Protein AF-A0A971N1U4-F1 (afdb_monomer_lite)

Secondary structure (DSSP, 8-state):
------------TTS-TTS------TT-HHHHHHHHHHHHS-HHHHHHHHHHHHHHHHHHH---HHHHHHHHHHHHHHHHHTT-HHHHHHHHHHHHHHHHHH-STHHHHHHHHHHHHHHHTT-HHHHHHHHHHHHHHHHHHHHHHHHHHTTSEEEE-BBS-EEEETTEE--GGG-S-HHHHHHHHHHHH-SSPEEHHHHHHHH-TTS-HHHHHHHHHHHHHHHHHHHTTT-SS--EEEETTEEEEPTTSEEEHHHHHHHHHHHHHHS---HHHHHHHHHHHTT--SSBTTT---TTHHHHHHHHHHHHHHHHHHHHHHHHHTT-HHHHHHHHHHHHHH-TT-HHHHHHHHHHHHHTT-HHHHHHHHHHHHHHHHHHHS----HHHHHHHHHHTT--

Radius of gyration: 27.64 Å; chains: 1; bounding box: 93×61×62 Å

Sequence (396 aa):
MGFHQSSESKLKTNDLAYLGFIKLDRSSPAHNHLVNIRDQHSALALAEYYFRCGLDVFQQVGHDHFFNALNRSLLALIYARKGEWDEALKIAEEAFDDASAQGGALAPICELLLSAILVESGAHQQARRRLANSMELLRRMEVETTGKDSSLFRIQMFGPIRVFHGGQEINATQWRTVKSRHLLAYLAHQDKPVSTDQIIEDLWPDVDPDRALALFHTTLYYLRRLLHQFTQEEMIIRGSKRYQLRPGRILSDRFQFEKTAHLALEKEITAALAEQLEAAVSLYRGDYLEDLDYQWVMPIQEKLRSLNLELRQKLAVYYLQNKMPAKALLHLQQLIMLNPYSETTLKLLLTACAEMGDQAAVIKHYAAFTKNISEELGLQPSSEMKKFFAHISKQK

pLDDT: mean 82.98, std 18.6, range [26.52, 98.0]

Structure (mmCIF, N/CA/C/O backbone):
data_AF-A0A971N1U4-F1
#
_entry.id   AF-A0A971N1U4-F1
#
loop_
_atom_site.group_PDB
_atom_site.id
_atom_site.type_symbol
_atom_site.label_atom_id
_atom_site.label_alt_id
_atom_site.label_comp_id
_atom_site.label_asym_id
_atom_site.label_entity_id
_atom_site.label_seq_id
_atom_site.pdbx_PDB_ins_code
_atom_site.Cartn_x
_atom_site.Cartn_y
_atom_site.Cartn_z
_atom_site.occupancy
_atom_site.B_iso_or_equiv
_atom_site.auth_seq_id
_atom_site.auth_comp_id
_atom_site.auth_asym_id
_atom_site.auth_atom_id
_atom_site.pdbx_PDB_model_num
ATOM 1 N N . MET A 1 1 ? -63.008 25.617 3.466 1.00 32.91 1 MET A N 1
ATOM 2 C CA . MET A 1 1 ? -63.198 24.171 3.216 1.00 32.91 1 MET A CA 1
ATOM 3 C C . MET A 1 1 ? -62.315 23.827 2.028 1.00 32.91 1 MET A C 1
ATOM 5 O O . MET A 1 1 ? -62.595 24.308 0.949 1.00 32.91 1 MET A O 1
ATOM 9 N N . GLY A 1 2 ? -61.161 23.187 2.142 1.00 31.00 2 GLY A N 1
ATOM 10 C CA . GLY A 1 2 ? -60.722 22.220 3.135 1.00 31.00 2 GLY A CA 1
ATOM 11 C C . GLY A 1 2 ? -60.348 20.952 2.376 1.00 31.00 2 GLY A C 1
ATOM 12 O O . GLY A 1 2 ? -61.215 20.127 2.142 1.00 31.00 2 GLY A O 1
ATOM 13 N N . PHE A 1 3 ? -59.080 20.826 1.993 1.00 26.52 3 PHE A N 1
ATOM 14 C CA . PHE A 1 3 ? -58.458 19.533 1.720 1.00 26.52 3 PHE A CA 1
ATOM 15 C C . PHE A 1 3 ? -57.084 19.535 2.387 1.00 26.52 3 PHE A C 1
ATOM 17 O O . PHE A 1 3 ? -56.072 19.931 1.818 1.00 26.52 3 PHE A O 1
ATOM 24 N N . HIS A 1 4 ? -57.117 19.165 3.665 1.00 28.30 4 HIS A N 1
ATOM 25 C CA . HIS A 1 4 ? -55.978 18.687 4.429 1.00 28.30 4 HIS A CA 1
ATOM 26 C C . HIS A 1 4 ? -55.726 17.212 4.077 1.00 28.30 4 HIS A C 1
ATOM 28 O O . HIS A 1 4 ? -56.675 16.457 3.895 1.00 28.30 4 HIS A O 1
ATOM 34 N N . GLN A 1 5 ? -54.443 16.838 4.112 1.00 29.62 5 GLN A N 1
ATOM 35 C CA . GLN A 1 5 ? -53.904 15.510 4.442 1.00 29.62 5 GLN A CA 1
ATOM 36 C C . GLN A 1 5 ? -54.195 14.338 3.485 1.00 29.62 5 GLN A C 1
ATOM 38 O O . GLN A 1 5 ? -55.266 13.746 3.479 1.00 29.62 5 GLN A O 1
ATOM 43 N N . SER A 1 6 ? -53.153 13.862 2.798 1.00 29.02 6 SER A N 1
ATOM 44 C CA . SER A 1 6 ? -52.491 12.593 3.163 1.00 29.02 6 SER A CA 1
ATOM 45 C C . SER A 1 6 ? -51.535 12.124 2.060 1.00 29.02 6 SER A C 1
ATOM 47 O O . SER A 1 6 ? -51.938 11.625 1.017 1.00 29.02 6 SER A O 1
ATOM 49 N N . SER A 1 7 ? -50.235 12.218 2.326 1.00 29.23 7 SER A N 1
ATOM 50 C CA . SER A 1 7 ? -49.248 11.296 1.746 1.00 29.23 7 SER A CA 1
ATOM 51 C C . SER A 1 7 ? -47.996 11.199 2.625 1.00 29.23 7 SER A C 1
ATOM 53 O O . SER A 1 7 ? -46.887 11.074 2.124 1.00 29.23 7 SER A O 1
ATOM 55 N N . GLU A 1 8 ? -48.188 11.233 3.949 1.00 31.16 8 GLU A N 1
ATOM 56 C CA . GLU A 1 8 ? -47.186 10.829 4.952 1.00 31.16 8 GLU A CA 1
ATOM 57 C C . GLU A 1 8 ? -47.243 9.323 5.271 1.00 31.16 8 GLU A C 1
ATOM 59 O O . GLU A 1 8 ? -46.409 8.797 6.001 1.00 31.16 8 GLU A O 1
ATOM 64 N N . SER A 1 9 ? -48.175 8.560 4.696 1.00 34.81 9 SER A N 1
ATOM 65 C CA . SER A 1 9 ? -48.262 7.120 4.946 1.00 34.81 9 SER A CA 1
ATOM 66 C C . SER A 1 9 ? -47.603 6.315 3.824 1.00 34.81 9 SER A C 1
ATOM 68 O O . SER A 1 9 ? -48.297 5.873 2.908 1.00 34.81 9 SER A O 1
ATOM 70 N N . LYS A 1 10 ? -46.276 6.128 3.886 1.00 30.25 10 LYS A N 1
ATOM 71 C CA . LYS A 1 10 ? -45.547 4.944 3.357 1.00 30.25 10 LYS A CA 1
ATOM 72 C C . LYS A 1 10 ? -44.024 5.046 3.552 1.00 30.25 10 LYS A C 1
ATOM 74 O O . LYS A 1 10 ? -43.251 4.754 2.652 1.00 30.25 10 LYS A O 1
ATOM 79 N N . LEU A 1 11 ? -43.577 5.362 4.762 1.00 28.05 11 LEU A N 1
ATOM 80 C CA . LEU A 1 11 ? -42.269 4.903 5.238 1.00 28.05 11 LEU A CA 1
ATOM 81 C C . LEU A 1 11 ? -42.547 3.924 6.372 1.00 28.05 11 LEU A C 1
ATOM 83 O O . LEU A 1 11 ? -42.689 4.292 7.533 1.00 28.05 11 LEU A O 1
ATOM 87 N N . LYS A 1 12 ? -42.764 2.660 5.987 1.00 30.66 12 LYS A N 1
ATOM 88 C CA . LYS A 1 12 ? -42.900 1.564 6.944 1.00 30.66 12 LYS A CA 1
ATOM 89 C C . LYS A 1 12 ? -41.593 1.449 7.727 1.00 30.66 12 LYS A C 1
ATOM 91 O O . LYS A 1 12 ? -40.502 1.508 7.175 1.00 30.66 12 LYS A O 1
ATOM 96 N N . THR A 1 13 ? -41.761 1.255 9.020 1.00 36.25 13 THR A N 1
ATOM 97 C CA . THR A 1 13 ? -40.820 1.357 10.136 1.00 36.25 13 THR A CA 1
ATOM 98 C C . THR A 1 13 ? -39.674 0.327 10.154 1.00 36.25 13 THR A C 1
ATOM 100 O O . THR A 1 13 ? -39.196 -0.009 11.230 1.00 36.25 13 THR A O 1
ATOM 103 N N . ASN A 1 14 ? -39.216 -0.185 9.003 1.00 34.25 14 ASN A N 1
ATOM 104 C CA . ASN A 1 14 ? -38.221 -1.269 8.939 1.00 34.25 14 ASN A CA 1
ATOM 105 C C . ASN A 1 14 ? -36.942 -0.992 8.123 1.00 34.25 14 ASN A C 1
ATOM 107 O O . ASN A 1 14 ? -36.040 -1.820 8.189 1.00 34.25 14 ASN A O 1
ATOM 111 N N . ASP A 1 15 ? -36.789 0.153 7.447 1.00 33.12 15 ASP A N 1
ATOM 112 C CA . ASP A 1 15 ? -35.631 0.390 6.553 1.00 33.12 15 ASP A CA 1
ATOM 113 C C . ASP A 1 15 ? -34.555 1.362 7.085 1.00 33.12 15 ASP A C 1
ATOM 115 O O . ASP A 1 15 ? -33.672 1.785 6.345 1.00 33.12 15 ASP A O 1
ATOM 119 N N . LEU A 1 16 ? -34.540 1.676 8.387 1.00 34.34 16 LEU A N 1
ATOM 120 C CA . LEU A 1 16 ? -33.484 2.504 9.011 1.00 34.34 16 LEU A CA 1
ATOM 121 C C . LEU A 1 16 ? -32.456 1.701 9.828 1.00 34.34 16 LEU A C 1
ATOM 123 O O . LEU A 1 16 ? -31.793 2.228 10.718 1.00 34.34 16 LEU A O 1
ATOM 127 N N . ALA A 1 17 ? -32.249 0.429 9.483 1.00 32.28 17 ALA A N 1
ATOM 128 C CA . ALA A 1 17 ? -31.205 -0.417 10.072 1.00 32.28 17 ALA A CA 1
ATOM 129 C C . ALA A 1 17 ? -29.763 -0.068 9.617 1.00 32.28 17 ALA A C 1
ATOM 131 O O . ALA A 1 17 ? -28.826 -0.791 9.950 1.00 32.28 17 ALA A O 1
ATOM 132 N N . TYR A 1 18 ? -29.564 1.030 8.878 1.00 31.48 18 TYR A N 1
ATOM 133 C CA . TYR A 1 18 ? -28.284 1.377 8.242 1.00 31.48 18 TYR A CA 1
ATOM 134 C C . TYR A 1 18 ? -27.336 2.268 9.064 1.00 31.48 18 TYR A C 1
ATOM 136 O O . TYR A 1 18 ? -26.217 2.516 8.628 1.00 31.48 18 TYR A O 1
ATOM 144 N N . LEU A 1 19 ? -27.713 2.690 10.274 1.00 31.98 19 LEU A N 1
ATOM 145 C CA . LEU A 1 19 ? -26.820 3.418 11.195 1.00 31.98 19 LEU A CA 1
ATOM 146 C C . LEU A 1 19 ? -26.557 2.614 12.474 1.00 31.98 19 LEU A C 1
ATOM 148 O O . LEU A 1 19 ? -26.706 3.123 13.579 1.00 31.98 19 LEU A O 1
ATOM 152 N N . GLY A 1 20 ? -26.203 1.335 12.310 1.00 34.06 20 GLY A N 1
ATOM 153 C CA . GLY A 1 20 ? -25.997 0.335 13.364 1.00 34.06 20 GLY A CA 1
ATOM 154 C C . GLY A 1 20 ? -24.893 0.639 14.384 1.00 34.06 20 GLY A C 1
ATOM 155 O O . GLY A 1 20 ? -23.942 -0.128 14.506 1.00 34.06 20 GLY A O 1
ATOM 156 N N . PHE A 1 21 ? -25.060 1.692 15.178 1.00 31.66 21 PHE A N 1
ATOM 157 C CA . PHE A 1 21 ? -24.326 1.900 16.414 1.00 31.66 21 PHE A CA 1
ATOM 158 C C . PHE A 1 21 ? -25.095 1.235 17.567 1.00 31.66 21 PHE A C 1
ATOM 160 O O . PHE A 1 21 ? -26.144 1.700 18.000 1.00 31.66 21 PHE A O 1
ATOM 167 N N . ILE A 1 22 ? -24.529 0.118 18.034 1.00 33.03 22 ILE A N 1
ATOM 168 C CA . ILE A 1 22 ? -24.754 -0.546 19.328 1.00 33.03 22 ILE A CA 1
ATOM 169 C C . ILE A 1 22 ? -26.167 -1.132 19.556 1.00 33.03 22 ILE A C 1
ATOM 171 O O . ILE A 1 22 ? -27.117 -0.456 19.951 1.00 33.03 22 ILE A O 1
ATOM 175 N N . LYS A 1 23 ? -26.296 -2.465 19.443 1.00 35.84 23 LYS A N 1
ATOM 176 C CA . LYS A 1 23 ? -27.394 -3.208 20.096 1.00 35.84 23 LYS A CA 1
ATOM 177 C C . LYS A 1 23 ? -27.135 -3.231 21.607 1.00 35.84 23 LYS A C 1
ATOM 179 O O . LYS A 1 23 ? -26.554 -4.181 22.121 1.00 35.84 23 LYS A O 1
ATOM 184 N N . LEU A 1 24 ? -27.545 -2.179 22.310 1.00 38.12 24 LEU A N 1
ATOM 185 C CA . LEU A 1 24 ? -27.545 -2.160 23.773 1.00 38.12 24 LEU A CA 1
ATOM 186 C C . LEU A 1 24 ? -28.574 -3.157 24.321 1.00 38.12 24 LEU A C 1
ATOM 188 O O . LEU A 1 24 ? -29.692 -3.246 23.809 1.00 38.12 24 LEU A O 1
ATOM 192 N N . ASP A 1 25 ? -28.187 -3.870 25.378 1.00 36.81 25 ASP A N 1
ATOM 193 C CA . ASP A 1 25 ? -29.058 -4.752 26.153 1.00 36.81 25 ASP A CA 1
ATOM 194 C C . ASP A 1 25 ? -30.278 -3.987 26.695 1.00 36.81 25 ASP A C 1
ATOM 196 O O . ASP A 1 25 ? -30.120 -2.955 27.349 1.00 36.81 25 ASP A O 1
ATOM 200 N N . ARG A 1 26 ? -31.489 -4.508 26.452 1.00 45.44 26 ARG A N 1
ATOM 201 C CA . ARG A 1 26 ? -32.761 -3.854 26.815 1.00 45.44 26 ARG A CA 1
ATOM 202 C C . ARG A 1 26 ? -32.949 -3.677 28.325 1.00 45.44 26 ARG A C 1
ATOM 204 O O . ARG A 1 26 ? -33.799 -2.897 28.737 1.00 45.44 26 ARG A O 1
ATOM 211 N N . SER A 1 27 ? -32.158 -4.375 29.140 1.00 41.34 27 SER A N 1
ATOM 212 C CA . SER A 1 27 ? -32.145 -4.264 30.605 1.00 41.34 27 SER A CA 1
ATOM 213 C C . SER A 1 27 ? -31.139 -3.254 31.174 1.00 41.34 27 SER A C 1
ATOM 215 O O . SER A 1 27 ? -31.114 -3.045 32.387 1.00 41.34 27 SER A O 1
ATOM 217 N N . SER A 1 28 ? -30.300 -2.623 30.348 1.00 35.31 28 SER A N 1
ATOM 218 C CA . SER A 1 28 ? -29.269 -1.695 30.827 1.00 35.31 28 SER A CA 1
ATOM 219 C C . SER A 1 28 ? -29.857 -0.334 31.247 1.00 35.31 28 SER A C 1
ATOM 221 O O . SER A 1 28 ? -30.637 0.247 30.491 1.00 35.31 28 SER A O 1
ATOM 223 N N . PRO A 1 29 ? -29.437 0.261 32.384 1.00 40.00 29 PRO A N 1
ATOM 224 C CA . PRO A 1 29 ? -29.774 1.644 32.733 1.00 40.00 29 PRO A CA 1
ATOM 225 C C . PRO A 1 29 ? -29.363 2.647 31.646 1.00 40.00 29 PRO A C 1
ATOM 227 O O . PRO A 1 29 ? -30.076 3.616 31.418 1.00 40.00 29 PRO A O 1
ATOM 230 N N . ALA A 1 30 ? -28.269 2.381 30.921 1.00 38.50 30 ALA A N 1
ATOM 231 C CA . ALA A 1 30 ? -27.835 3.182 29.778 1.00 38.50 30 ALA A CA 1
ATOM 232 C C . ALA A 1 30 ? -28.725 2.964 28.543 1.00 38.50 30 ALA A C 1
ATOM 234 O O . ALA A 1 30 ? -28.962 3.912 27.805 1.00 38.50 30 ALA A O 1
ATOM 235 N N . HIS A 1 31 ? -29.280 1.760 28.345 1.00 43.12 31 HIS A N 1
ATOM 236 C CA . HIS A 1 31 ? -30.313 1.525 27.331 1.00 43.12 31 HIS A CA 1
ATOM 237 C C . HIS A 1 31 ? -31.598 2.263 27.686 1.00 43.12 31 HIS A C 1
ATOM 239 O O . HIS A 1 31 ? -32.137 2.936 26.829 1.00 43.12 31 HIS A O 1
ATOM 245 N N . ASN A 1 32 ? -32.053 2.228 28.940 1.00 41.28 32 ASN A N 1
ATOM 246 C CA . ASN A 1 32 ? -33.227 2.992 29.368 1.00 41.28 32 ASN A CA 1
ATOM 247 C C . ASN A 1 32 ? -32.991 4.506 29.309 1.00 41.28 32 ASN A C 1
ATOM 249 O O . ASN A 1 32 ? -33.912 5.241 28.979 1.00 41.28 32 ASN A O 1
ATOM 253 N N . HIS A 1 33 ? -31.769 4.981 29.561 1.00 45.81 33 HIS A N 1
ATOM 254 C CA . HIS A 1 33 ? -31.422 6.394 29.413 1.00 45.81 33 HIS A CA 1
ATOM 255 C C . HIS A 1 33 ? -31.334 6.814 27.938 1.00 45.81 33 HIS A C 1
ATOM 257 O O . HIS A 1 33 ? -31.843 7.872 27.585 1.00 45.81 33 HIS A O 1
ATOM 263 N N . LEU A 1 34 ? -30.757 5.984 27.063 1.00 43.94 34 LEU A N 1
ATOM 264 C CA . LEU A 1 34 ? -30.670 6.235 25.620 1.00 43.94 34 LEU A CA 1
ATOM 265 C C . LEU A 1 34 ? -31.999 6.014 24.896 1.00 43.94 34 LEU A C 1
ATOM 267 O O . LEU A 1 34 ? -32.275 6.728 23.945 1.00 43.94 34 LEU A O 1
ATOM 271 N N . VAL A 1 35 ? -32.840 5.081 25.345 1.00 46.97 35 VAL A N 1
ATOM 272 C CA . VAL A 1 35 ? -34.218 4.891 24.869 1.00 46.97 35 VAL A CA 1
ATOM 273 C C . VAL A 1 35 ? -35.098 6.034 25.354 1.00 46.97 35 VAL A C 1
ATOM 275 O O . VAL A 1 35 ? -35.811 6.588 24.535 1.00 46.97 35 VAL A O 1
ATOM 278 N N . ASN A 1 36 ? -34.979 6.488 26.609 1.00 45.75 36 ASN A N 1
ATOM 279 C CA . ASN A 1 36 ? -35.675 7.701 27.055 1.00 45.75 36 ASN A CA 1
ATOM 280 C C . ASN A 1 36 ? -35.228 8.941 26.271 1.00 45.75 36 ASN A C 1
ATOM 282 O O . ASN A 1 36 ? -36.076 9.742 25.905 1.00 45.75 36 ASN A O 1
ATOM 286 N N . ILE A 1 37 ? -33.936 9.092 25.954 1.00 47.09 37 ILE A N 1
ATOM 287 C CA . ILE A 1 37 ? -33.454 10.196 25.106 1.00 47.09 37 ILE A CA 1
ATOM 288 C C . ILE A 1 37 ? -33.956 10.027 23.659 1.00 47.09 37 ILE A C 1
ATOM 290 O O . ILE A 1 37 ? -34.431 10.987 23.066 1.00 47.09 37 ILE A O 1
ATOM 294 N N . ARG A 1 38 ? -33.907 8.820 23.085 1.00 47.25 38 ARG A N 1
ATOM 295 C CA . ARG A 1 38 ? -34.333 8.528 21.702 1.00 47.25 38 ARG A CA 1
ATOM 296 C C . ARG A 1 38 ? -35.846 8.630 21.498 1.00 47.25 38 ARG A C 1
ATOM 298 O O . ARG A 1 38 ? -36.279 8.987 20.410 1.00 47.25 38 ARG A O 1
ATOM 305 N N . ASP A 1 39 ? -36.633 8.318 22.521 1.00 47.50 39 ASP A N 1
ATOM 306 C CA . ASP A 1 39 ? -38.095 8.394 22.480 1.00 47.50 39 ASP A CA 1
ATOM 307 C C . ASP A 1 39 ? -38.605 9.807 22.847 1.00 47.50 39 ASP A C 1
ATOM 309 O O . ASP A 1 39 ? -39.756 10.132 22.561 1.00 47.50 39 ASP A O 1
ATOM 313 N N . GLN A 1 40 ? -37.753 10.673 23.421 1.00 48.47 40 GLN A N 1
ATOM 314 C CA . GLN A 1 40 ? -38.058 12.083 23.727 1.00 48.47 40 GLN A CA 1
ATOM 315 C C . GLN A 1 40 ? -37.467 13.089 22.723 1.00 48.47 40 GLN A C 1
ATOM 317 O O . GLN A 1 40 ? -37.926 14.230 22.665 1.00 48.47 40 GLN A O 1
ATOM 322 N N . HIS A 1 41 ? -36.482 12.689 21.913 1.00 49.44 41 HIS A N 1
ATOM 323 C CA . HIS A 1 41 ? -35.778 13.563 20.976 1.00 49.44 41 HIS A CA 1
ATOM 324 C C . HIS A 1 41 ? -35.799 13.009 19.547 1.00 49.44 41 HIS A C 1
ATOM 326 O O . HIS A 1 41 ? -35.638 11.814 19.315 1.00 49.44 41 HIS A O 1
ATOM 332 N N . SER A 1 42 ? -35.957 13.888 18.554 1.00 65.88 42 SER A N 1
ATOM 333 C CA . SER A 1 42 ? -35.828 13.501 17.146 1.00 65.88 42 SER A CA 1
ATOM 334 C C . SER A 1 42 ? -34.406 13.000 16.842 1.00 65.88 42 SER A C 1
ATOM 336 O O . SER A 1 42 ? -33.445 13.390 17.506 1.00 65.88 42 SER A O 1
ATOM 338 N N . ALA A 1 43 ? -34.238 12.179 15.797 1.00 66.12 43 ALA A N 1
ATOM 339 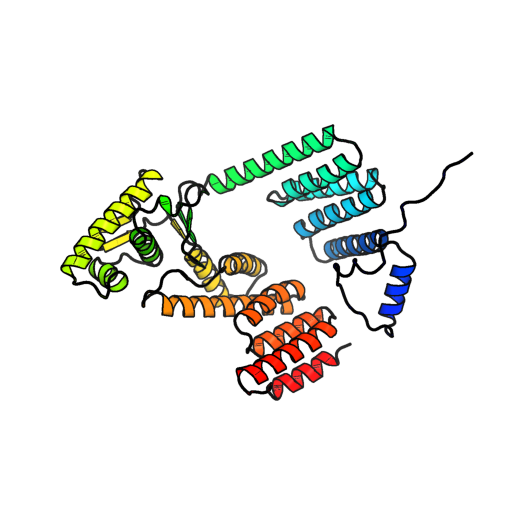C CA . ALA A 1 43 ? -32.916 11.714 15.352 1.00 66.12 43 ALA A CA 1
ATOM 340 C C . ALA A 1 43 ? -31.918 12.872 15.127 1.00 66.12 43 ALA A C 1
ATOM 342 O O . ALA A 1 43 ? -30.721 12.713 15.351 1.00 66.12 43 ALA A O 1
ATOM 343 N N . LEU A 1 44 ? -32.426 14.051 14.748 1.00 66.19 44 LEU A N 1
ATOM 344 C CA . LEU A 1 44 ? -31.646 15.277 14.587 1.00 66.19 44 LEU A CA 1
ATOM 345 C C . LEU A 1 44 ? -31.174 15.861 15.924 1.00 66.19 44 LEU A C 1
ATOM 347 O O . LEU A 1 44 ? -30.028 16.279 16.017 1.00 66.19 44 LEU A O 1
ATOM 351 N N . ALA A 1 45 ? -32.010 15.847 16.963 1.00 67.50 45 ALA A N 1
ATOM 352 C CA . ALA A 1 45 ? -31.628 16.319 18.295 1.00 67.50 45 ALA A CA 1
ATOM 353 C C . ALA A 1 45 ? -30.596 15.393 18.968 1.00 67.50 45 ALA A C 1
ATOM 355 O O . ALA A 1 45 ? -29.696 15.865 19.659 1.00 67.50 45 ALA A O 1
ATOM 356 N N . LEU A 1 46 ? -30.671 14.081 18.714 1.00 68.69 46 LEU A N 1
ATOM 357 C CA . LEU A 1 46 ? -29.645 13.140 19.168 1.00 68.69 46 LEU A CA 1
ATOM 358 C C . LEU A 1 46 ? -28.318 13.337 18.417 1.00 68.69 46 LEU A C 1
ATOM 360 O O . LEU A 1 46 ? -27.254 13.321 19.031 1.00 68.69 46 LEU A O 1
ATOM 364 N N . ALA A 1 47 ? -28.376 13.547 17.098 1.00 68.12 47 ALA A N 1
ATOM 365 C CA . ALA A 1 47 ? -27.190 13.841 16.302 1.00 68.12 47 ALA A CA 1
ATOM 366 C C . ALA A 1 47 ? -26.523 15.147 16.765 1.00 68.12 47 ALA A C 1
ATOM 368 O O . ALA A 1 47 ? -25.329 15.149 17.048 1.00 68.12 47 ALA A O 1
ATOM 369 N N . GLU A 1 48 ? -27.297 16.224 16.933 1.00 77.12 48 GLU A N 1
ATOM 370 C CA . GLU A 1 48 ? -26.821 17.505 17.467 1.00 77.12 48 GLU A CA 1
ATOM 371 C C . GLU A 1 48 ? -26.094 17.328 18.806 1.00 77.12 48 GLU A C 1
ATOM 373 O O . GLU A 1 48 ? -24.972 17.809 18.961 1.00 77.12 48 GLU A O 1
ATOM 378 N N . TYR A 1 49 ? -26.692 16.590 19.748 1.00 69.50 49 TYR A N 1
ATOM 379 C CA . TYR A 1 49 ? -26.075 16.296 21.042 1.00 69.50 49 TYR A CA 1
ATOM 380 C C . TYR A 1 49 ? -24.695 15.639 20.884 1.00 69.50 49 TYR A C 1
ATOM 382 O O . TYR A 1 49 ? -23.721 16.117 21.463 1.00 69.50 49 TYR A O 1
ATOM 390 N N . TYR A 1 50 ? -24.580 14.596 20.055 1.00 73.50 50 TYR A N 1
ATOM 391 C CA . TYR A 1 50 ? -23.307 13.899 19.855 1.00 73.50 50 TYR A CA 1
ATOM 392 C C . TYR A 1 50 ? -22.241 14.755 19.171 1.00 73.50 50 TYR A C 1
ATOM 394 O O . TYR A 1 50 ? -21.080 14.701 19.577 1.00 73.50 50 TYR A O 1
ATOM 402 N N . PHE A 1 51 ? -22.602 15.560 18.169 1.00 77.81 51 PHE A N 1
ATOM 403 C CA . PHE A 1 51 ? -21.636 16.445 17.515 1.00 77.81 51 PHE A CA 1
ATOM 404 C C . PHE A 1 51 ? -21.161 17.560 18.460 1.00 77.81 51 PHE A C 1
ATOM 406 O O . PHE A 1 51 ? -19.956 17.815 18.523 1.00 77.81 51 PHE A O 1
ATOM 413 N N . ARG A 1 52 ? -22.052 18.131 19.290 1.00 76.69 52 ARG A N 1
ATOM 414 C CA . ARG A 1 52 ? -21.676 19.096 20.345 1.00 76.69 52 ARG A CA 1
ATOM 415 C C . ARG A 1 52 ? -20.756 18.470 21.394 1.00 76.69 52 ARG A C 1
ATOM 417 O O . ARG A 1 52 ? -19.700 19.029 21.665 1.00 76.69 52 ARG A O 1
ATOM 424 N N . CYS A 1 53 ? -21.076 17.274 21.892 1.00 72.00 53 CYS A N 1
ATOM 425 C CA . CYS A 1 53 ? -20.174 16.543 22.786 1.00 72.00 53 CYS A CA 1
ATOM 426 C C . CYS A 1 53 ? -18.817 16.264 22.128 1.00 72.00 53 CYS A C 1
ATOM 428 O O . CYS A 1 53 ? -17.785 16.379 22.781 1.00 72.00 53 CYS A O 1
ATOM 430 N N . GLY A 1 54 ? -18.802 15.930 20.835 1.00 67.94 54 GLY A N 1
ATOM 431 C CA . GLY A 1 54 ? -17.566 15.785 20.075 1.00 67.94 54 GLY A CA 1
ATOM 432 C C . GLY A 1 54 ? -16.730 17.067 20.094 1.00 67.94 54 GLY A C 1
ATOM 433 O O . GLY A 1 54 ? -15.541 17.001 20.390 1.00 67.94 54 GLY A O 1
ATOM 434 N N . LEU A 1 55 ? -17.339 18.230 19.837 1.00 71.06 55 LEU A N 1
ATOM 435 C CA . LEU A 1 55 ? -16.648 19.526 19.887 1.00 71.06 55 LEU A CA 1
ATOM 436 C C . LEU A 1 55 ? -16.076 19.823 21.281 1.00 71.06 55 LEU A C 1
ATOM 438 O O . LEU A 1 55 ? -14.920 20.231 21.381 1.00 71.06 55 LEU A O 1
ATOM 442 N N . ASP A 1 56 ? -16.840 19.556 22.343 1.00 71.50 56 ASP A N 1
ATOM 443 C CA . ASP A 1 56 ? -16.403 19.772 23.729 1.00 71.50 56 ASP A CA 1
ATOM 444 C C . ASP A 1 56 ? -15.208 18.880 24.101 1.00 71.50 56 ASP A C 1
ATOM 446 O O . ASP A 1 56 ? -14.248 19.335 24.725 1.00 71.50 56 ASP A O 1
ATOM 450 N N . VAL A 1 57 ? -15.228 17.612 23.675 1.00 64.88 57 VAL A N 1
ATOM 451 C CA . VAL A 1 57 ? -14.116 16.673 23.886 1.00 64.88 57 VAL A CA 1
ATOM 452 C C . VAL A 1 57 ? -12.864 17.140 23.139 1.00 64.88 57 VAL A C 1
ATOM 454 O O . VAL A 1 57 ? -11.774 17.138 23.711 1.00 64.88 57 VAL A O 1
ATOM 457 N N . PHE A 1 58 ? -12.991 17.602 21.893 1.00 64.00 58 PHE A N 1
ATOM 458 C CA . PHE A 1 58 ? -11.838 18.080 21.122 1.00 64.00 58 PHE A CA 1
ATOM 459 C C . PHE A 1 58 ? -11.263 19.402 21.649 1.00 64.00 58 PHE A C 1
ATOM 461 O O . PHE A 1 58 ? -10.051 19.597 21.589 1.00 64.00 58 PHE A O 1
ATOM 468 N N . GLN A 1 59 ? -12.074 20.275 22.254 1.00 63.09 59 GLN A N 1
ATOM 469 C CA . GLN A 1 59 ? -11.556 21.457 22.956 1.00 63.09 59 GLN A CA 1
ATOM 470 C C . GLN A 1 59 ? -10.677 21.098 24.166 1.00 63.09 59 GLN A C 1
ATOM 472 O O . GLN A 1 59 ? -9.789 21.871 24.522 1.00 63.09 59 GLN A O 1
ATOM 477 N N . GLN A 1 60 ? -10.896 19.934 24.786 1.00 56.94 60 GLN A N 1
ATOM 478 C CA . GLN A 1 60 ? -10.175 19.495 25.987 1.00 56.94 60 GLN A CA 1
ATOM 479 C C . GLN A 1 60 ? -8.955 18.612 25.688 1.00 56.94 60 GLN A C 1
ATOM 481 O O . GLN A 1 60 ? -8.000 18.614 26.462 1.00 56.94 60 GLN A O 1
ATOM 486 N N . VAL A 1 61 ? -8.980 17.850 24.589 1.00 48.59 61 VAL A N 1
ATOM 487 C CA . VAL A 1 61 ? -7.968 16.817 24.283 1.00 48.59 61 VAL A CA 1
ATOM 488 C C . VAL A 1 61 ? -6.860 17.321 23.340 1.00 48.59 61 VAL A C 1
ATOM 490 O O . VAL A 1 61 ? -5.806 16.696 23.238 1.00 48.59 61 VAL A O 1
ATOM 493 N N . GLY A 1 62 ? -7.030 18.494 22.724 1.00 52.25 62 GLY A N 1
ATOM 494 C CA . GLY A 1 62 ? -6.006 19.158 21.913 1.00 52.25 62 GLY A CA 1
ATOM 495 C C . GLY A 1 62 ? -6.532 19.601 20.549 1.00 52.25 62 GLY A C 1
ATOM 496 O O . GLY A 1 62 ? -7.494 19.039 20.031 1.00 52.25 62 GLY A O 1
ATOM 497 N N . HIS A 1 63 ? -5.889 20.624 19.978 1.00 55.41 63 HIS A N 1
ATOM 498 C CA . HIS A 1 63 ? -6.287 21.323 18.750 1.00 55.41 63 HIS A CA 1
ATOM 499 C C . HIS A 1 63 ? -6.128 20.476 17.470 1.00 55.41 63 HIS A C 1
ATOM 501 O O . HIS A 1 63 ? -5.407 20.860 16.551 1.00 55.41 63 HIS A O 1
ATOM 507 N N . ASP A 1 64 ? -6.795 19.323 17.376 1.00 65.75 64 ASP A N 1
ATOM 508 C CA . ASP A 1 64 ? -6.960 18.641 16.092 1.00 65.75 64 ASP A CA 1
ATOM 509 C C . ASP A 1 64 ? -8.031 19.371 15.283 1.00 65.75 64 ASP A C 1
ATOM 511 O O . ASP A 1 64 ? -9.243 19.134 15.353 1.00 65.75 64 ASP A O 1
ATOM 515 N N . HIS A 1 65 ? -7.546 20.354 14.547 1.00 69.00 65 HIS A N 1
ATOM 516 C CA . HIS A 1 65 ? -8.392 21.249 13.807 1.00 69.00 65 HIS A CA 1
ATOM 517 C C . HIS A 1 65 ? -9.084 20.580 12.600 1.00 69.00 65 HIS A C 1
ATOM 519 O O . HIS A 1 65 ? -10.108 21.095 12.142 1.00 69.00 65 HIS A O 1
ATOM 525 N N . PHE A 1 66 ? -8.587 19.429 12.118 1.00 73.31 66 PHE A N 1
ATOM 526 C CA . PHE A 1 66 ? -9.234 18.673 11.043 1.00 73.31 66 PHE A CA 1
ATOM 527 C C . PHE A 1 66 ? -10.574 18.111 11.513 1.00 73.31 66 PHE A C 1
ATOM 529 O O . PHE A 1 66 ? -11.616 18.364 10.900 1.00 73.31 66 PHE A O 1
ATOM 536 N N . PHE A 1 67 ? -10.565 17.390 12.639 1.00 73.12 67 PHE A N 1
ATOM 537 C CA . PHE A 1 67 ? -11.800 16.852 13.207 1.00 73.12 67 PHE A CA 1
ATOM 538 C C . PHE A 1 67 ? -12.736 17.964 13.658 1.00 73.12 67 PHE A C 1
ATOM 540 O O . PHE A 1 67 ? -13.945 17.813 13.521 1.00 73.12 67 PHE A O 1
ATOM 547 N N . ASN A 1 68 ? -12.203 19.088 14.138 1.00 78.50 68 ASN A N 1
ATOM 548 C CA . ASN A 1 68 ? -13.017 20.217 14.566 1.00 78.50 68 ASN A CA 1
ATOM 549 C C . ASN A 1 68 ? -13.801 20.854 13.400 1.00 78.50 68 ASN A C 1
ATOM 551 O O . ASN A 1 68 ? -15.027 20.958 13.467 1.00 78.50 68 ASN A O 1
ATOM 555 N N . ALA A 1 69 ? -13.134 21.202 12.296 1.00 83.25 69 ALA A N 1
ATOM 556 C CA . ALA A 1 69 ? -13.807 21.779 11.129 1.00 83.25 69 ALA A CA 1
ATOM 557 C C . ALA A 1 69 ? -14.763 20.779 10.448 1.00 83.25 69 ALA A C 1
ATOM 559 O O . ALA A 1 69 ? -15.867 21.154 10.040 1.00 83.25 69 ALA A O 1
ATOM 560 N N . LEU A 1 70 ? -14.413 19.488 10.389 1.00 83.81 70 LEU A N 1
ATOM 561 C CA . LEU A 1 70 ? -15.325 18.460 9.877 1.00 83.81 70 LEU A CA 1
ATOM 562 C C . LEU A 1 70 ? -16.559 18.289 10.780 1.00 83.81 70 LEU A C 1
ATOM 564 O O . LEU A 1 70 ? -17.682 18.243 10.283 1.00 83.81 70 LEU A O 1
ATOM 568 N N . ASN A 1 71 ? -16.364 18.231 12.100 1.00 83.69 71 ASN A N 1
ATOM 569 C CA . ASN A 1 71 ? -17.440 18.097 13.080 1.00 83.69 71 ASN A CA 1
ATOM 570 C C . ASN A 1 71 ? -18.390 19.306 13.025 1.00 83.69 71 ASN A C 1
ATOM 572 O O . ASN A 1 71 ? -19.596 19.119 12.870 1.00 83.69 71 ASN A O 1
ATOM 576 N N . ARG A 1 72 ? -17.861 20.539 13.006 1.00 88.81 72 ARG A N 1
ATOM 577 C CA . ARG A 1 72 ? -18.673 21.749 12.794 1.00 88.81 72 ARG A CA 1
ATOM 578 C C . ARG A 1 72 ? -19.446 21.705 11.474 1.00 88.81 72 ARG A C 1
ATOM 580 O O . ARG A 1 72 ? -20.637 21.995 11.465 1.00 88.81 72 ARG A O 1
ATOM 587 N N . SER A 1 73 ? -18.821 21.271 10.379 1.00 88.06 73 SER A N 1
ATOM 588 C CA . SER A 1 73 ? -19.509 21.159 9.082 1.00 88.06 73 SER A CA 1
ATOM 589 C C . SER A 1 73 ? -20.679 20.161 9.121 1.00 88.06 73 SER A C 1
ATOM 591 O O . SER A 1 73 ? -21.730 20.408 8.532 1.00 88.06 73 SER A O 1
ATOM 593 N N . LEU A 1 74 ? -20.530 19.041 9.835 1.00 87.62 74 LEU A N 1
ATOM 594 C CA . LEU A 1 74 ? -21.604 18.057 10.022 1.00 87.62 74 LEU A CA 1
ATOM 595 C C . LEU A 1 74 ? -22.702 18.571 10.966 1.00 87.62 74 LEU A C 1
ATOM 597 O O . LEU A 1 74 ? -23.885 18.350 10.705 1.00 87.62 74 LEU A O 1
ATOM 601 N N . LEU A 1 75 ? -22.331 19.304 12.018 1.00 87.12 75 LEU A N 1
ATOM 602 C CA . LEU A 1 75 ? -23.272 19.977 12.912 1.00 87.12 75 LEU A CA 1
ATOM 603 C C . LEU A 1 75 ? -24.101 21.032 12.162 1.00 87.12 75 LEU A C 1
ATOM 605 O O . LEU A 1 75 ? -25.318 21.090 12.329 1.00 87.12 75 LEU A O 1
ATOM 609 N N . ALA A 1 76 ? -23.475 21.803 11.273 1.00 89.81 76 ALA A N 1
ATOM 610 C CA . ALA A 1 76 ? -24.160 22.763 10.413 1.00 89.81 76 ALA A CA 1
ATOM 611 C C . ALA A 1 76 ? -25.223 22.098 9.521 1.00 89.81 76 ALA A C 1
ATOM 613 O O . ALA A 1 76 ? -26.342 22.599 9.410 1.00 89.81 76 ALA A O 1
ATOM 614 N N . LEU A 1 77 ? -24.928 20.927 8.942 1.00 85.50 77 LEU A N 1
ATOM 615 C CA . LEU A 1 77 ? -25.920 20.160 8.179 1.00 85.50 77 LEU A CA 1
ATOM 616 C C . LEU A 1 77 ? -27.108 19.715 9.042 1.00 85.50 77 LEU A C 1
ATOM 618 O O . LEU A 1 77 ? -28.230 19.640 8.544 1.00 85.50 77 LEU A O 1
ATOM 622 N N . ILE A 1 78 ? -26.897 19.428 10.327 1.00 83.50 78 ILE A N 1
ATOM 623 C CA . ILE A 1 78 ? -27.988 19.063 11.241 1.00 83.50 78 ILE A CA 1
ATOM 624 C C . ILE A 1 78 ? -28.885 20.261 11.521 1.00 83.50 78 ILE A C 1
ATOM 626 O O . ILE A 1 78 ? -30.103 20.124 11.413 1.00 83.50 78 ILE A O 1
ATOM 630 N N . TYR A 1 79 ? -28.310 21.430 11.810 1.00 84.06 79 TYR A N 1
ATOM 631 C CA . TYR A 1 79 ? -29.084 22.665 11.964 1.00 84.06 79 TYR A CA 1
ATOM 632 C C . TYR A 1 79 ? -29.880 22.990 10.693 1.00 84.06 79 TYR A C 1
ATOM 634 O O . TYR A 1 79 ? -31.077 23.266 10.773 1.00 84.06 79 TYR A O 1
ATOM 642 N N . ALA A 1 80 ? -29.277 22.819 9.511 1.00 83.12 80 ALA A N 1
ATOM 643 C CA . ALA A 1 80 ? -29.964 22.983 8.230 1.00 83.12 80 ALA A CA 1
ATOM 644 C C . ALA A 1 80 ? -31.166 22.028 8.103 1.00 83.12 80 ALA A C 1
ATOM 646 O O . ALA A 1 80 ? -32.273 22.443 7.767 1.00 83.12 80 ALA A O 1
ATOM 647 N N . ARG A 1 81 ? -30.994 20.752 8.474 1.00 82.69 81 ARG A N 1
ATOM 648 C CA . ARG A 1 81 ? -32.073 19.747 8.467 1.00 82.69 81 ARG A CA 1
ATOM 649 C C . ARG A 1 81 ? -33.181 20.022 9.483 1.00 82.69 81 ARG A C 1
ATOM 651 O O . ARG A 1 81 ? -34.300 19.554 9.281 1.00 82.69 81 ARG A O 1
ATOM 658 N N . LYS A 1 82 ? -32.891 20.770 10.548 1.00 83.44 82 LYS A N 1
ATOM 659 C CA . LYS A 1 82 ? -33.880 21.268 11.519 1.00 83.44 82 LYS A CA 1
ATOM 660 C C . LYS A 1 82 ? -34.582 22.549 11.041 1.00 83.44 82 LYS A C 1
ATOM 662 O O . LYS A 1 82 ? -35.534 22.982 11.681 1.00 83.44 82 LYS A O 1
ATOM 667 N N . GLY A 1 83 ? -34.156 23.124 9.912 1.00 83.19 83 GLY A N 1
ATOM 668 C CA . GLY A 1 83 ? -34.657 24.394 9.379 1.00 83.19 83 GLY A CA 1
ATOM 669 C C . GLY A 1 83 ? -34.051 25.629 10.055 1.00 83.19 83 GLY A C 1
ATOM 670 O O . GLY A 1 83 ? -34.525 26.741 9.834 1.00 83.19 83 GLY A O 1
ATOM 671 N N . GLU A 1 84 ? -33.013 25.450 10.873 1.00 91.12 84 GLU A N 1
ATOM 672 C CA . GLU A 1 84 ? -32.304 26.509 11.595 1.00 91.12 84 GLU A CA 1
ATOM 673 C C . GLU A 1 84 ? -31.187 27.081 10.703 1.00 91.12 84 GLU A C 1
ATOM 675 O O . GLU A 1 84 ? -29.996 26.892 10.946 1.00 91.12 84 GLU A O 1
ATOM 680 N N . TRP A 1 85 ? -31.582 27.730 9.603 1.00 89.88 85 TRP A N 1
ATOM 681 C CA . TRP A 1 85 ? -30.671 28.114 8.516 1.00 89.88 85 TRP A CA 1
ATOM 682 C C . TRP A 1 85 ? -29.587 29.115 8.924 1.00 89.88 85 TRP A C 1
ATOM 684 O O . TRP A 1 85 ? -28.450 28.972 8.483 1.00 89.88 85 TRP A O 1
ATOM 694 N N . ASP A 1 86 ? -29.910 30.099 9.766 1.00 90.75 86 ASP A N 1
ATOM 695 C CA . ASP A 1 86 ? -28.943 31.120 10.192 1.00 90.75 86 ASP A CA 1
ATOM 696 C C . ASP A 1 86 ? -27.809 30.505 11.027 1.00 90.75 86 ASP A C 1
ATOM 698 O O . ASP A 1 86 ? -26.633 30.781 10.787 1.00 90.75 86 ASP A O 1
ATOM 702 N N . GLU A 1 87 ? -28.151 29.607 11.956 1.00 91.62 87 GLU A N 1
ATOM 703 C CA . GLU A 1 87 ? -27.164 28.912 12.788 1.00 91.62 87 GLU A CA 1
ATOM 704 C C . GLU A 1 87 ? -26.357 27.904 11.959 1.00 91.62 87 GLU A C 1
ATOM 706 O O . GLU A 1 87 ? -25.137 27.813 12.095 1.00 91.62 87 GLU A O 1
ATOM 711 N N . ALA A 1 88 ? -27.014 27.200 11.030 1.00 90.50 88 ALA A N 1
ATOM 712 C CA . ALA A 1 88 ? -26.350 26.299 10.094 1.00 90.50 88 ALA A CA 1
ATOM 713 C C . ALA A 1 88 ? -25.293 27.021 9.250 1.00 90.50 88 ALA A C 1
ATOM 715 O O . ALA A 1 88 ? -24.166 26.543 9.123 1.00 90.50 88 ALA A O 1
ATOM 716 N N . LEU A 1 89 ? -25.643 28.178 8.683 1.00 92.19 89 LEU A N 1
ATOM 717 C CA . LEU A 1 89 ? -24.727 28.963 7.862 1.00 92.19 89 LEU A CA 1
ATOM 718 C C . LEU A 1 89 ? -23.559 29.494 8.687 1.00 92.19 89 LEU A C 1
ATOM 720 O O . LEU A 1 89 ? -22.415 29.318 8.279 1.00 92.19 89 LEU A O 1
ATOM 724 N N . LYS A 1 90 ? -23.828 30.050 9.871 1.00 93.94 90 LYS A N 1
ATOM 725 C CA . LYS A 1 90 ? -22.787 30.541 10.778 1.00 93.94 90 LYS A CA 1
ATOM 726 C C . LYS A 1 90 ? -21.771 29.449 11.133 1.00 93.94 90 LYS A C 1
ATOM 728 O O . LYS A 1 90 ? -20.572 29.656 10.973 1.00 93.94 90 LYS A O 1
ATOM 733 N N . ILE A 1 91 ? -22.235 28.271 11.557 1.00 91.81 91 ILE A N 1
ATOM 734 C CA . ILE A 1 91 ? -21.347 27.161 11.941 1.00 91.81 91 ILE A CA 1
ATOM 735 C C . ILE A 1 91 ? -20.554 26.638 10.733 1.00 91.81 91 ILE A C 1
ATOM 737 O O . ILE A 1 91 ? -19.380 26.290 10.868 1.00 91.81 91 ILE A O 1
ATOM 741 N N . ALA A 1 92 ? -21.167 26.582 9.547 1.00 92.12 92 ALA A N 1
ATOM 742 C CA . ALA A 1 92 ? -20.475 26.168 8.328 1.00 92.12 92 ALA A CA 1
ATOM 743 C C . ALA A 1 92 ? -19.410 27.183 7.874 1.00 92.12 92 ALA A C 1
ATOM 745 O O . ALA A 1 92 ? -18.372 26.774 7.352 1.00 92.12 92 ALA A O 1
ATOM 746 N N . GLU A 1 93 ? -19.629 28.483 8.088 1.00 92.19 93 GLU A N 1
ATOM 747 C CA . GLU A 1 93 ? -18.620 29.516 7.831 1.00 92.19 93 GLU A CA 1
ATOM 748 C C . GLU A 1 93 ? -17.456 29.433 8.820 1.00 92.19 93 GLU A C 1
ATOM 750 O O . GLU A 1 93 ? -16.308 29.391 8.383 1.00 92.19 93 GLU A O 1
ATOM 755 N N . GLU A 1 94 ? -17.731 29.274 10.118 1.00 90.69 94 GLU A N 1
ATOM 756 C CA . GLU A 1 94 ? -16.687 29.045 11.130 1.00 90.69 94 GLU A CA 1
ATOM 757 C C . GLU A 1 94 ? -15.845 27.798 10.805 1.00 90.69 94 GLU A C 1
ATOM 759 O O . GLU A 1 94 ? -14.619 27.816 10.915 1.00 90.69 94 GLU A O 1
ATOM 764 N N . ALA A 1 95 ? -16.486 26.717 10.346 1.00 89.62 95 ALA A N 1
ATOM 765 C CA . ALA A 1 95 ? -15.794 25.506 9.916 1.00 89.62 95 ALA A CA 1
ATOM 766 C C . ALA A 1 95 ? -14.866 25.747 8.715 1.00 89.62 95 ALA A C 1
ATOM 768 O O . ALA A 1 95 ? -13.758 25.207 8.665 1.00 89.62 95 ALA A O 1
ATOM 769 N N . PHE A 1 96 ? -15.315 26.545 7.743 1.00 90.62 96 PHE A N 1
ATOM 770 C CA . PHE A 1 96 ? -14.510 26.906 6.581 1.00 90.62 96 PHE A CA 1
ATOM 771 C C . PHE A 1 96 ? -13.328 27.803 6.953 1.00 90.62 96 PHE A C 1
ATOM 773 O O . PHE A 1 96 ? -12.231 27.582 6.439 1.00 90.62 96 PHE A O 1
ATOM 780 N N . ASP A 1 97 ? -13.524 28.787 7.829 1.00 87.62 97 ASP A N 1
ATOM 781 C CA . ASP A 1 97 ? -12.460 29.695 8.265 1.00 87.62 97 ASP A CA 1
ATOM 782 C C . ASP A 1 97 ? -11.365 28.931 9.016 1.00 87.62 97 ASP A C 1
ATOM 784 O O . ASP A 1 97 ? -10.177 29.076 8.707 1.00 87.62 97 ASP A O 1
ATOM 788 N N . ASP A 1 98 ? -11.766 28.026 9.913 1.00 82.50 98 ASP A N 1
ATOM 789 C CA . ASP A 1 98 ? -10.847 27.124 10.606 1.00 82.50 98 ASP A CA 1
ATOM 790 C C . ASP A 1 98 ? -10.057 26.265 9.610 1.00 82.50 98 ASP A C 1
ATOM 792 O O . ASP A 1 98 ? -8.827 26.192 9.687 1.00 82.50 98 ASP A O 1
ATOM 796 N N . ALA A 1 99 ? -10.742 25.643 8.643 1.00 84.56 99 ALA A N 1
ATOM 797 C CA . ALA A 1 99 ? -10.107 24.820 7.616 1.00 84.56 99 ALA A CA 1
ATOM 798 C C . ALA A 1 99 ? -9.167 25.631 6.704 1.00 84.56 99 ALA A C 1
ATOM 800 O O . ALA A 1 99 ? -8.106 25.147 6.304 1.00 84.56 99 ALA A O 1
ATOM 801 N N . SER A 1 100 ? -9.529 26.875 6.389 1.00 80.19 100 SER A N 1
ATOM 802 C CA . SER A 1 100 ? -8.752 27.767 5.523 1.00 80.19 100 SER A CA 1
ATOM 803 C C . SER A 1 100 ? -7.473 28.259 6.190 1.00 80.19 100 SER A C 1
ATOM 805 O O . SER A 1 100 ? -6.461 28.418 5.509 1.00 80.19 100 SER A O 1
ATOM 807 N N . ALA A 1 101 ? -7.480 28.441 7.513 1.00 75.75 101 ALA A N 1
ATOM 808 C CA . ALA A 1 101 ? -6.295 28.833 8.273 1.00 75.75 101 ALA A CA 1
ATOM 809 C C . ALA A 1 101 ? -5.177 27.769 8.255 1.00 75.75 101 ALA A C 1
ATOM 811 O O . ALA A 1 101 ? -4.012 28.101 8.463 1.00 75.75 101 ALA A O 1
ATOM 812 N N . GLN A 1 102 ? -5.511 26.502 7.989 1.00 67.12 102 GLN A N 1
ATOM 813 C CA . GLN A 1 102 ? -4.550 25.389 7.952 1.00 67.12 102 GLN A CA 1
ATOM 814 C C . GLN A 1 102 ? -4.129 24.967 6.545 1.00 67.12 102 GLN A C 1
ATOM 816 O O . GLN A 1 102 ? -3.077 24.350 6.377 1.00 67.12 102 GLN A O 1
ATOM 821 N N . GLY A 1 103 ? -4.942 25.284 5.535 1.00 65.44 103 GLY A N 1
ATOM 822 C CA . GLY A 1 103 ? -4.748 24.812 4.168 1.00 65.44 103 GLY A CA 1
ATOM 823 C C . GLY A 1 103 ? -5.054 23.317 3.982 1.00 65.44 103 GLY A C 1
ATOM 824 O O . GLY A 1 103 ? -5.549 22.627 4.871 1.00 65.44 103 GLY A O 1
ATOM 825 N N . GLY A 1 104 ? -4.780 22.801 2.781 1.00 71.75 104 GLY A N 1
ATOM 826 C CA . GLY A 1 104 ? -5.015 21.396 2.429 1.00 71.75 104 GLY A CA 1
ATOM 827 C C . GLY A 1 104 ? -6.454 21.075 2.000 1.00 71.75 104 GLY A C 1
ATOM 828 O O . GLY A 1 104 ? -7.232 21.953 1.634 1.00 71.75 104 GLY A O 1
ATOM 829 N N . ALA A 1 105 ? -6.803 19.783 2.004 1.00 77.06 105 ALA A N 1
ATOM 830 C CA . ALA A 1 105 ? -8.035 19.272 1.384 1.00 77.06 105 ALA A CA 1
ATOM 831 C C . ALA A 1 105 ? -9.326 19.627 2.135 1.00 77.06 105 ALA A C 1
ATOM 833 O O . ALA A 1 105 ? -10.415 19.398 1.615 1.00 77.06 105 ALA A O 1
ATOM 834 N N . LEU A 1 106 ? -9.230 20.165 3.350 1.00 83.94 106 LEU A N 1
ATOM 835 C CA . LEU A 1 106 ? -10.394 20.394 4.198 1.00 83.94 106 LEU A CA 1
ATOM 836 C C . LEU A 1 106 ? -11.185 21.641 3.789 1.00 83.94 106 LEU A C 1
ATOM 838 O O . LEU A 1 106 ? -12.407 21.584 3.711 1.00 83.94 106 LEU A O 1
ATOM 842 N N . ALA A 1 107 ? -10.502 22.733 3.438 1.00 87.56 107 ALA A N 1
ATOM 843 C CA . ALA A 1 107 ? -11.143 23.965 2.978 1.00 87.56 107 ALA A CA 1
ATOM 844 C C . ALA A 1 107 ? -12.072 23.758 1.759 1.00 87.56 107 ALA A C 1
ATOM 846 O O . ALA A 1 107 ? -13.226 24.195 1.819 1.00 87.56 107 ALA A O 1
ATOM 847 N N . PRO A 1 108 ? -11.667 23.050 0.677 1.00 88.25 108 PRO A N 1
ATOM 848 C CA . PRO A 1 108 ? -12.581 22.789 -0.432 1.00 88.25 108 PRO A CA 1
ATOM 849 C C . PRO A 1 108 ? -13.753 21.880 -0.041 1.00 88.25 108 PRO A C 1
ATOM 851 O O . PRO A 1 108 ? -14.837 22.053 -0.596 1.00 88.25 108 PRO A O 1
ATOM 854 N N . ILE A 1 109 ? -13.580 20.957 0.915 1.00 87.50 109 ILE A N 1
ATOM 855 C CA . ILE A 1 109 ? -14.675 20.123 1.440 1.00 87.50 109 ILE A CA 1
ATOM 856 C C . ILE A 1 109 ? -15.679 20.983 2.218 1.00 87.50 109 ILE A C 1
ATOM 858 O O . ILE A 1 109 ? -16.882 20.864 1.985 1.00 87.50 109 ILE A O 1
ATOM 862 N N . CYS A 1 110 ? -15.214 21.886 3.084 1.00 90.88 110 CYS A N 1
ATOM 863 C CA . CYS A 1 110 ? -16.078 22.820 3.808 1.00 90.88 110 CYS A CA 1
ATOM 864 C C . CYS A 1 110 ? -16.860 23.737 2.852 1.00 90.88 110 CYS A C 1
ATOM 866 O O . CYS A 1 110 ? -18.058 23.922 3.051 1.00 90.88 110 CYS A O 1
ATOM 868 N N . GLU A 1 111 ? -16.244 24.222 1.764 1.00 91.94 111 GLU A N 1
ATOM 869 C CA . GLU A 1 111 ? -16.958 24.982 0.721 1.00 91.94 111 GLU A CA 1
ATOM 870 C C . GLU A 1 111 ? -18.073 24.160 0.052 1.00 91.94 111 GLU A C 1
ATOM 872 O O . GLU A 1 111 ? -19.163 24.679 -0.200 1.00 91.94 111 GLU A O 1
ATOM 877 N N . LEU A 1 112 ? -17.842 22.867 -0.220 1.00 91.00 112 LEU A N 1
ATOM 878 C CA . LEU A 1 112 ? -18.873 21.987 -0.786 1.00 91.00 112 LEU A CA 1
ATOM 879 C C . LEU A 1 112 ? -20.044 21.804 0.187 1.00 91.00 112 LEU A C 1
ATOM 881 O O . LEU A 1 112 ? -21.200 21.937 -0.218 1.00 91.00 112 LEU A O 1
ATOM 885 N N . LEU A 1 113 ? -19.757 21.542 1.463 1.00 90.56 113 LEU A N 1
ATOM 886 C CA . LEU A 1 113 ? -20.781 21.339 2.490 1.00 90.56 113 LEU A CA 1
ATOM 887 C C . LEU A 1 113 ? -21.591 22.615 2.753 1.00 90.56 113 LEU A C 1
ATOM 889 O O . LEU A 1 113 ? -22.821 22.568 2.758 1.00 90.56 113 LEU A O 1
ATOM 893 N N . LEU A 1 114 ? -20.925 23.765 2.866 1.00 93.00 114 LEU A N 1
ATOM 894 C CA . LEU A 1 114 ? -21.586 25.064 2.982 1.00 93.00 114 LEU A CA 1
ATOM 895 C C . LEU A 1 114 ? -22.438 25.373 1.742 1.00 93.00 114 LEU A C 1
ATOM 897 O O . LEU A 1 114 ? -23.564 25.857 1.866 1.00 93.00 114 LEU A O 1
ATOM 901 N N . SER A 1 115 ? -21.951 25.048 0.539 1.00 91.12 115 SER A N 1
ATOM 902 C CA . SER A 1 115 ? -22.734 25.240 -0.684 1.00 91.12 115 SER A CA 1
ATOM 903 C C . SER A 1 115 ? -24.020 24.410 -0.698 1.00 91.12 115 SER A C 1
ATOM 905 O O . SER A 1 115 ? -25.038 24.904 -1.177 1.00 91.12 115 SER A O 1
ATOM 907 N N . ALA A 1 116 ? -24.009 23.198 -0.133 1.00 88.75 116 ALA A N 1
ATOM 908 C CA . ALA A 1 116 ? -25.202 22.362 -0.026 1.00 88.75 116 ALA A CA 1
ATOM 909 C C . ALA A 1 116 ? -26.261 23.012 0.880 1.00 88.75 116 ALA A C 1
ATOM 911 O O . ALA A 1 116 ? -27.426 23.091 0.492 1.00 88.75 116 ALA A O 1
ATOM 912 N N . ILE A 1 117 ? -25.843 23.569 2.023 1.00 89.38 117 ILE A N 1
ATOM 913 C CA . ILE A 1 117 ? -26.727 24.321 2.930 1.00 89.38 117 ILE A CA 1
ATOM 914 C C . ILE A 1 117 ? -27.310 25.548 2.216 1.00 89.38 117 ILE A C 1
ATOM 916 O O . ILE A 1 117 ? -28.513 25.785 2.277 1.00 89.38 117 ILE A O 1
ATOM 920 N N . LEU A 1 118 ? -26.482 26.295 1.477 1.00 89.81 118 LEU A N 1
ATOM 921 C CA . LEU A 1 118 ? -26.912 27.470 0.709 1.00 89.81 118 LEU A CA 1
ATOM 922 C C . LEU A 1 118 ? -27.879 27.128 -0.438 1.00 89.81 118 LEU A C 1
ATOM 924 O O . LEU A 1 118 ? -28.710 27.954 -0.809 1.00 89.81 118 LEU A O 1
ATOM 928 N N . VAL A 1 119 ? -27.779 25.935 -1.034 1.00 87.12 119 VAL A N 1
ATOM 929 C CA . VAL A 1 119 ? -28.755 25.466 -2.032 1.00 87.12 119 VAL A CA 1
ATOM 930 C C . VAL A 1 119 ? -30.095 25.179 -1.367 1.00 87.12 119 VAL A C 1
ATOM 932 O O . VAL A 1 119 ? -31.119 25.628 -1.882 1.00 87.12 119 VAL A O 1
ATOM 935 N N . GLU A 1 120 ? -30.091 24.459 -0.243 1.00 84.56 120 GLU A N 1
ATOM 936 C CA . GLU A 1 120 ? -31.312 24.094 0.484 1.00 84.56 120 GLU A CA 1
ATOM 937 C C . GLU A 1 120 ? -32.007 25.322 1.107 1.00 84.56 120 GLU A C 1
ATOM 939 O O . GLU A 1 120 ? -33.236 25.376 1.123 1.00 84.56 120 GLU A O 1
ATOM 944 N N . SER A 1 121 ? -31.255 26.352 1.517 1.00 87.94 121 SER A N 1
ATOM 945 C CA . SER A 1 121 ? -31.804 27.615 2.040 1.00 87.94 121 SER A CA 1
ATOM 946 C C . SER A 1 121 ? -32.288 28.600 0.963 1.00 87.94 121 SER A C 1
ATOM 948 O O . SER A 1 121 ? -32.828 29.658 1.285 1.00 87.94 121 SER A O 1
ATOM 950 N N . GLY A 1 122 ? -32.102 28.286 -0.327 1.00 85.44 122 GLY A N 1
ATOM 951 C CA . GLY A 1 122 ? -32.497 29.142 -1.455 1.00 85.44 122 GLY A CA 1
ATOM 952 C C . GLY A 1 122 ? -31.480 30.230 -1.837 1.00 85.44 122 GLY A C 1
ATOM 953 O O . GLY A 1 122 ? -31.700 30.989 -2.785 1.00 85.44 122 GLY A O 1
ATOM 954 N N . ALA A 1 123 ? -30.323 30.290 -1.175 1.00 90.75 123 ALA A N 1
ATOM 955 C CA . ALA A 1 123 ? -29.230 31.224 -1.454 1.00 90.75 123 ALA A CA 1
ATOM 956 C C . ALA A 1 123 ? -28.355 30.787 -2.654 1.00 90.75 123 ALA A C 1
ATOM 958 O O . ALA A 1 123 ? -27.120 30.778 -2.604 1.00 90.75 123 ALA A O 1
ATOM 959 N N . HIS A 1 124 ? -28.985 30.460 -3.788 1.00 87.31 124 HIS A N 1
ATOM 960 C CA . HIS A 1 124 ? -28.337 29.830 -4.948 1.00 87.31 124 HIS A CA 1
ATOM 961 C C . HIS A 1 124 ? -27.144 30.612 -5.528 1.00 87.31 124 HIS A C 1
ATOM 963 O O . HIS A 1 124 ? -26.182 30.014 -6.015 1.00 87.31 124 HIS A O 1
ATOM 969 N N . GLN A 1 125 ? -27.168 31.950 -5.479 1.00 88.31 125 GLN A N 1
ATOM 970 C CA . GLN A 1 125 ? -26.037 32.761 -5.948 1.00 88.31 125 GLN A CA 1
ATOM 971 C C . GLN A 1 125 ? -24.799 32.607 -5.059 1.00 88.31 125 GLN A C 1
ATOM 973 O O . GLN A 1 125 ? -23.684 32.533 -5.576 1.00 88.31 125 GLN A O 1
ATOM 978 N N . GLN A 1 126 ? -24.983 32.543 -3.739 1.00 88.19 126 GLN A N 1
ATOM 979 C CA . GLN A 1 126 ? -23.886 32.334 -2.796 1.00 88.19 126 GLN A CA 1
ATOM 980 C C . GLN A 1 126 ? -23.360 30.901 -2.903 1.00 88.19 126 GLN A C 1
ATOM 982 O O . GLN A 1 126 ? -22.148 30.716 -2.995 1.00 88.19 126 GLN A O 1
ATOM 987 N N . ALA A 1 127 ? -24.251 29.911 -3.035 1.00 87.75 127 ALA A N 1
ATOM 988 C CA . ALA A 1 127 ? -23.866 28.521 -3.284 1.00 87.75 127 ALA A CA 1
ATOM 989 C C . ALA A 1 127 ? -22.965 28.390 -4.521 1.00 87.75 127 ALA A C 1
ATOM 991 O O . ALA A 1 127 ? -21.911 27.759 -4.470 1.00 87.75 127 ALA A O 1
ATOM 992 N N . ARG A 1 128 ? -23.327 29.053 -5.629 1.00 87.75 128 ARG A N 1
ATOM 993 C CA . ARG A 1 128 ? -22.523 29.043 -6.859 1.00 87.75 128 ARG A CA 1
ATOM 994 C C . ARG A 1 128 ? -21.131 29.648 -6.658 1.00 87.75 128 ARG A C 1
ATOM 996 O O . ARG A 1 128 ? -20.178 29.159 -7.259 1.00 87.75 128 ARG A O 1
ATOM 1003 N N . ARG A 1 129 ? -21.005 30.693 -5.832 1.00 90.88 129 ARG A N 1
ATOM 1004 C CA . ARG A 1 129 ? -19.706 31.298 -5.489 1.00 90.88 129 ARG A CA 1
ATOM 1005 C C . ARG A 1 129 ? -18.853 30.343 -4.656 1.00 90.88 129 ARG A C 1
ATOM 1007 O O . ARG A 1 129 ? -17.705 30.121 -5.018 1.00 90.88 129 ARG A O 1
ATOM 1014 N N . ARG A 1 130 ? -19.426 29.730 -3.616 1.00 90.38 130 ARG A N 1
AT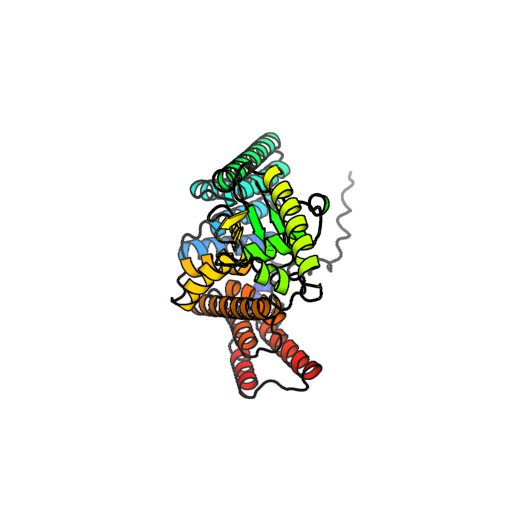OM 1015 C CA . ARG A 1 130 ? -18.736 28.731 -2.782 1.00 90.38 130 ARG A CA 1
ATOM 1016 C C . ARG A 1 130 ? -18.261 27.521 -3.602 1.00 90.38 130 ARG A C 1
ATOM 1018 O O . ARG A 1 130 ? -17.100 27.134 -3.521 1.00 90.38 130 ARG A O 1
ATOM 1025 N N . LEU A 1 131 ? -19.098 27.002 -4.507 1.00 87.81 131 LEU A N 1
ATOM 1026 C CA . LEU A 1 131 ? -18.710 25.935 -5.445 1.00 87.81 131 LEU A CA 1
ATOM 1027 C C . LEU A 1 131 ? -17.546 26.345 -6.362 1.00 87.81 131 LEU A C 1
ATOM 1029 O O . LEU A 1 131 ? -16.625 25.560 -6.583 1.00 87.81 131 LEU A O 1
ATOM 1033 N N . ALA A 1 132 ? -17.569 27.573 -6.891 1.00 87.69 132 ALA A N 1
ATOM 1034 C CA . ALA A 1 132 ? -16.480 28.088 -7.719 1.00 87.69 132 ALA A CA 1
ATOM 1035 C C . ALA A 1 132 ? -15.171 28.231 -6.923 1.00 87.69 132 ALA A C 1
ATOM 1037 O O . ALA A 1 132 ? -14.114 27.857 -7.429 1.00 87.69 132 ALA A O 1
ATOM 1038 N N . ASN A 1 133 ? -15.246 28.698 -5.673 1.00 89.12 133 ASN A N 1
ATOM 1039 C CA . ASN A 1 133 ? -14.102 28.761 -4.765 1.00 89.12 133 ASN A CA 1
ATOM 1040 C C . ASN A 1 133 ? -13.535 27.368 -4.467 1.00 89.12 133 ASN A C 1
ATOM 1042 O O . ASN A 1 133 ? -12.325 27.183 -4.554 1.00 89.12 133 ASN A O 1
ATOM 1046 N N . SER A 1 134 ? -14.389 26.378 -4.182 1.00 88.38 134 SER A N 1
ATOM 1047 C CA . SER A 1 134 ? -13.963 24.988 -3.960 1.00 88.38 134 SER A CA 1
ATOM 1048 C C . SER A 1 134 ? -13.187 24.441 -5.161 1.00 88.38 134 SER A C 1
ATOM 1050 O O . SER A 1 134 ? -12.091 23.906 -5.007 1.00 88.38 134 SER A O 1
ATOM 1052 N N . MET A 1 135 ? -13.701 24.657 -6.377 1.00 85.06 135 MET A N 1
ATOM 1053 C CA . MET A 1 135 ? -13.024 24.248 -7.611 1.00 85.06 135 MET A CA 1
ATOM 1054 C C . MET A 1 135 ? -11.668 24.936 -7.801 1.00 85.06 135 MET A C 1
ATOM 1056 O O . MET A 1 135 ? -10.721 24.304 -8.264 1.00 85.06 135 MET A O 1
ATOM 1060 N N . GLU A 1 136 ? -11.561 26.217 -7.458 1.00 85.56 136 GLU A N 1
ATOM 1061 C CA . GLU A 1 136 ? -10.303 26.962 -7.530 1.00 85.56 136 GLU A CA 1
ATOM 1062 C C . GLU A 1 136 ? -9.286 26.469 -6.489 1.00 85.56 136 GLU A C 1
ATOM 1064 O O . GLU A 1 136 ? -8.119 26.266 -6.819 1.00 85.56 136 GLU A O 1
ATOM 1069 N N . LEU A 1 137 ? -9.724 26.201 -5.255 1.00 83.19 137 LEU A N 1
ATOM 1070 C CA . LEU A 1 137 ? -8.886 25.609 -4.208 1.00 83.19 137 LEU A CA 1
ATOM 1071 C C . LEU A 1 137 ? -8.380 24.220 -4.620 1.00 83.19 137 LEU A C 1
ATOM 1073 O O . LEU A 1 137 ? -7.183 23.955 -4.522 1.00 83.19 137 LEU A O 1
ATOM 1077 N N . LEU A 1 138 ? -9.255 23.365 -5.159 1.00 80.50 138 LEU A N 1
ATOM 1078 C CA . LEU A 1 138 ? -8.882 22.042 -5.672 1.00 80.50 138 LEU A CA 1
ATOM 1079 C C . LEU A 1 138 ? -7.868 22.135 -6.819 1.00 80.50 138 LEU A C 1
ATOM 1081 O O . LEU A 1 138 ? -6.892 21.388 -6.827 1.00 80.50 138 LEU A O 1
ATOM 1085 N N . ARG A 1 139 ? -8.043 23.084 -7.747 1.00 78.06 139 ARG A N 1
ATOM 1086 C CA . ARG A 1 139 ? -7.075 23.331 -8.828 1.00 78.06 139 ARG A CA 1
ATOM 1087 C C . ARG A 1 139 ? -5.723 23.796 -8.307 1.00 78.06 139 ARG A C 1
ATOM 1089 O O . ARG A 1 139 ? -4.701 23.326 -8.790 1.00 78.06 139 ARG A O 1
ATOM 1096 N N . ARG A 1 140 ? -5.686 24.704 -7.328 1.00 74.94 140 ARG A N 1
ATOM 1097 C CA . ARG A 1 140 ? -4.423 25.154 -6.717 1.00 74.94 140 ARG A CA 1
ATOM 1098 C C . ARG A 1 140 ? -3.702 24.010 -6.026 1.00 74.94 140 ARG A C 1
ATOM 1100 O O . ARG A 1 140 ? -2.506 23.851 -6.231 1.00 74.94 140 ARG A O 1
ATOM 1107 N N . MET A 1 141 ? -4.434 23.171 -5.298 1.00 67.88 141 MET A N 1
ATOM 1108 C CA . MET A 1 141 ? -3.871 21.972 -4.685 1.00 67.88 141 MET A CA 1
ATOM 1109 C C . MET A 1 141 ? -3.322 20.994 -5.727 1.00 67.88 141 MET A C 1
ATOM 1111 O O . MET A 1 141 ? -2.239 20.445 -5.532 1.00 67.88 141 MET A O 1
ATOM 1115 N N . GLU A 1 142 ? -4.034 20.793 -6.838 1.00 58.25 142 GLU A N 1
ATOM 1116 C CA . GLU A 1 142 ? -3.573 19.982 -7.967 1.00 58.25 142 GLU A CA 1
ATOM 1117 C C . GLU A 1 142 ? -2.296 20.574 -8.584 1.00 58.25 142 GLU A C 1
ATOM 1119 O O . GLU A 1 142 ? -1.334 19.844 -8.801 1.00 58.25 142 GLU A O 1
ATOM 1124 N N . VAL A 1 143 ? -2.216 21.894 -8.778 1.00 53.75 143 VAL A N 1
ATOM 1125 C CA . VAL A 1 143 ? -1.023 22.599 -9.289 1.00 53.75 143 VAL A CA 1
ATOM 1126 C C . VAL A 1 143 ? 0.155 22.548 -8.307 1.00 53.75 143 VAL A C 1
ATOM 1128 O O . VAL A 1 143 ? 1.292 22.356 -8.727 1.00 53.75 143 VAL A O 1
ATOM 1131 N N . GLU A 1 144 ? -0.075 22.663 -7.001 1.00 53.72 144 GLU A N 1
ATOM 1132 C CA . GLU A 1 144 ? 0.979 22.588 -5.980 1.00 53.72 144 GLU A CA 1
ATOM 1133 C C . GLU A 1 144 ? 1.519 21.162 -5.803 1.00 53.72 144 GLU A C 1
ATOM 1135 O O . GLU A 1 144 ? 2.731 20.969 -5.683 1.00 53.72 144 GLU A O 1
ATOM 1140 N N . THR A 1 145 ? 0.651 20.146 -5.867 1.00 50.62 145 THR A N 1
ATOM 1141 C CA . THR A 1 145 ? 1.078 18.733 -5.867 1.00 50.62 145 THR A CA 1
ATOM 1142 C C . THR A 1 145 ? 1.713 18.303 -7.189 1.00 50.62 145 THR A C 1
ATOM 1144 O O . THR A 1 145 ? 2.581 17.431 -7.191 1.00 50.62 145 THR A O 1
ATOM 1147 N N . THR A 1 146 ? 1.351 18.921 -8.315 1.00 47.97 146 THR A N 1
ATOM 1148 C CA . THR A 1 146 ? 1.970 18.643 -9.622 1.00 47.97 146 THR A CA 1
ATOM 1149 C C . THR A 1 146 ? 3.221 19.487 -9.889 1.00 47.97 146 THR A C 1
ATOM 1151 O O . THR A 1 146 ? 4.118 19.026 -10.581 1.00 47.97 146 THR A O 1
ATOM 1154 N N . GLY A 1 147 ? 3.393 20.677 -9.316 1.00 46.50 147 GLY A N 1
ATOM 1155 C CA . GLY A 1 147 ? 4.506 21.579 -9.651 1.00 46.50 147 GLY A CA 1
ATOM 1156 C C . GLY A 1 147 ? 5.907 21.040 -9.324 1.00 46.50 147 GLY A C 1
ATOM 1157 O O . GLY A 1 147 ? 6.860 21.336 -10.041 1.00 46.50 147 GLY A O 1
ATOM 1158 N N . LYS A 1 148 ? 6.043 20.208 -8.281 1.00 51.56 148 LYS A N 1
ATOM 1159 C CA . LYS A 1 148 ? 7.328 19.600 -7.874 1.00 51.56 148 LYS A CA 1
ATOM 1160 C C . LYS A 1 148 ? 7.547 18.185 -8.435 1.00 51.56 148 LYS A C 1
ATOM 1162 O O . LYS A 1 148 ? 8.688 17.824 -8.710 1.00 51.56 148 LYS A O 1
ATOM 1167 N N . ASP A 1 149 ? 6.464 17.441 -8.676 1.00 54.66 149 ASP A N 1
ATOM 1168 C CA . ASP A 1 149 ? 6.482 16.019 -9.064 1.00 54.66 149 ASP A CA 1
ATOM 1169 C C . ASP A 1 149 ? 5.976 15.738 -10.497 1.00 54.66 149 ASP A C 1
ATOM 1171 O O . ASP A 1 149 ? 6.057 14.601 -10.956 1.00 54.66 149 ASP A O 1
ATOM 1175 N N . SER A 1 150 ? 5.467 16.728 -11.243 1.00 61.47 150 SER A N 1
ATOM 1176 C CA . SER A 1 150 ? 4.867 16.521 -12.585 1.00 61.47 150 SER A CA 1
ATOM 1177 C C . SER A 1 150 ? 5.840 15.998 -13.634 1.00 61.47 150 SER A C 1
ATOM 1179 O O . SER A 1 150 ? 5.405 15.385 -14.607 1.00 61.47 150 SER A O 1
ATOM 1181 N N . SER A 1 151 ? 7.140 16.220 -13.429 1.00 73.38 151 SER A N 1
ATOM 1182 C CA . SER A 1 151 ? 8.213 15.708 -14.289 1.00 73.38 151 SER A CA 1
ATOM 1183 C C . SER A 1 151 ? 8.719 14.319 -13.881 1.00 73.38 151 SER A C 1
ATOM 1185 O O . SER A 1 151 ? 9.562 13.745 -14.572 1.00 73.38 151 SER A O 1
ATOM 1187 N N . LEU A 1 152 ? 8.250 13.782 -12.750 1.00 87.25 152 LEU A N 1
ATOM 1188 C CA . LEU A 1 152 ? 8.670 12.485 -12.234 1.00 87.25 152 LEU A CA 1
ATOM 1189 C C . LEU A 1 152 ? 7.696 11.397 -12.680 1.00 87.25 152 LEU A C 1
ATOM 1191 O O . LEU A 1 152 ? 6.477 11.585 -12.705 1.00 87.25 152 LEU A O 1
ATOM 1195 N N . PHE A 1 153 ? 8.234 10.215 -12.970 1.00 93.12 153 PHE A N 1
ATOM 1196 C CA . PHE A 1 153 ? 7.398 9.030 -13.102 1.00 93.12 153 PHE A CA 1
ATOM 1197 C C . PHE A 1 153 ? 7.041 8.510 -11.716 1.00 93.12 153 PHE A C 1
ATOM 1199 O O . PHE A 1 153 ? 7.908 8.373 -10.855 1.00 93.12 153 PHE A O 1
ATOM 1206 N N . ARG A 1 154 ? 5.777 8.160 -11.505 1.00 94.81 154 ARG A N 1
ATOM 1207 C CA . ARG A 1 154 ? 5.330 7.457 -10.302 1.00 94.81 154 ARG A CA 1
ATOM 1208 C C . ARG A 1 154 ? 5.002 6.020 -10.664 1.00 94.81 154 ARG A C 1
ATOM 1210 O O . ARG A 1 154 ? 4.187 5.790 -11.550 1.00 94.81 154 ARG A O 1
ATOM 1217 N N . ILE A 1 155 ? 5.621 5.066 -9.986 1.00 95.62 155 ILE A N 1
ATOM 1218 C CA . ILE A 1 155 ? 5.388 3.637 -10.181 1.00 95.62 155 ILE A CA 1
ATOM 1219 C C . ILE A 1 155 ? 4.709 3.102 -8.925 1.00 95.62 155 ILE A C 1
ATOM 1221 O O . ILE A 1 155 ? 5.261 3.200 -7.830 1.00 95.62 155 ILE A O 1
ATOM 1225 N N . GLN A 1 156 ? 3.506 2.564 -9.100 1.00 96.00 156 GLN A N 1
ATOM 1226 C CA . GLN A 1 156 ? 2.811 1.798 -8.075 1.00 96.00 156 GLN A CA 1
ATOM 1227 C C . GLN A 1 156 ? 3.138 0.322 -8.265 1.00 96.00 156 GLN A C 1
ATOM 1229 O O . GLN A 1 156 ? 3.017 -0.201 -9.376 1.00 96.00 156 GLN A O 1
ATOM 1234 N N . MET A 1 157 ? 3.588 -0.315 -7.192 1.00 97.31 157 MET A N 1
ATOM 1235 C CA . MET A 1 157 ? 4.057 -1.694 -7.164 1.00 97.31 157 MET A CA 1
ATOM 1236 C C . MET A 1 157 ? 3.342 -2.532 -6.102 1.00 97.31 157 MET A C 1
ATOM 1238 O O . MET A 1 157 ? 3.582 -3.730 -6.063 1.00 97.31 157 MET A O 1
ATOM 1242 N N . PHE A 1 158 ? 2.493 -1.954 -5.246 1.00 96.44 158 PHE A N 1
ATOM 1243 C CA . PHE A 1 158 ? 1.614 -2.721 -4.354 1.00 96.44 158 PHE A CA 1
ATOM 1244 C C . PHE A 1 158 ? 0.248 -2.956 -5.005 1.00 96.44 158 PHE A C 1
ATOM 1246 O O . PHE A 1 158 ? -0.606 -2.065 -5.029 1.00 96.44 158 PHE A O 1
ATOM 1253 N N . GLY A 1 159 ? 0.056 -4.162 -5.529 1.00 95.19 159 GLY A N 1
ATOM 1254 C CA . GLY A 1 159 ? -0.974 -4.514 -6.498 1.00 95.19 159 GLY A CA 1
ATOM 1255 C C . GLY A 1 159 ? -0.378 -4.667 -7.905 1.00 95.19 159 GLY A C 1
ATOM 1256 O O . GLY A 1 159 ? 0.837 -4.857 -8.046 1.00 95.19 159 GLY A O 1
ATOM 1257 N N . PRO A 1 160 ? -1.201 -4.567 -8.966 1.00 93.88 160 PRO A N 1
ATOM 1258 C CA . PRO A 1 160 ? -0.716 -4.641 -10.335 1.00 93.88 160 PRO A CA 1
ATOM 1259 C C . PRO A 1 160 ? 0.187 -3.449 -10.628 1.00 93.88 160 PRO A C 1
ATOM 1261 O O . PRO A 1 160 ? -0.086 -2.338 -10.156 1.00 93.88 160 PRO A O 1
ATOM 1264 N N . ILE A 1 161 ? 1.228 -3.630 -11.443 1.00 95.06 161 ILE A N 1
ATOM 1265 C CA . ILE A 1 161 ? 2.094 -2.497 -11.778 1.00 95.06 161 ILE A CA 1
ATOM 1266 C C . ILE A 1 161 ? 1.328 -1.408 -12.542 1.00 95.06 161 ILE A C 1
ATOM 1268 O O . ILE A 1 161 ? 0.790 -1.631 -13.632 1.00 95.06 161 ILE A O 1
ATOM 1272 N N . ARG A 1 162 ? 1.368 -0.186 -12.002 1.00 94.38 162 ARG A N 1
ATOM 1273 C CA . ARG A 1 162 ? 0.809 1.018 -12.633 1.00 94.38 162 ARG A CA 1
ATOM 1274 C C . ARG A 1 162 ? 1.859 2.112 -12.698 1.00 94.38 162 ARG A C 1
ATOM 1276 O O . ARG A 1 162 ? 2.651 2.284 -11.774 1.00 94.38 162 ARG A O 1
ATOM 1283 N N . VAL A 1 163 ? 1.877 2.858 -13.796 1.00 95.50 163 VAL A N 1
ATOM 1284 C CA . VAL A 1 163 ? 2.898 3.880 -14.054 1.00 95.50 163 VAL A CA 1
ATOM 1285 C C . VAL A 1 163 ? 2.208 5.169 -14.436 1.00 95.50 163 VAL A C 1
ATOM 1287 O O . VAL A 1 163 ? 1.365 5.171 -15.326 1.00 95.50 163 VAL A O 1
ATOM 1290 N N . PHE A 1 164 ? 2.585 6.259 -13.784 1.00 93.44 164 PHE A N 1
ATOM 1291 C CA . PHE A 1 164 ? 2.009 7.577 -13.987 1.00 93.44 164 PHE A CA 1
ATOM 1292 C C . PHE A 1 164 ? 3.097 8.579 -14.354 1.00 93.44 164 PHE A C 1
ATOM 1294 O O . PHE A 1 164 ? 4.230 8.473 -13.885 1.00 93.44 164 PHE A O 1
ATOM 1301 N N . HIS A 1 165 ? 2.731 9.581 -15.143 1.00 90.25 165 HIS A N 1
ATOM 1302 C CA . HIS A 1 165 ? 3.550 10.752 -15.430 1.00 90.25 165 HIS A CA 1
ATOM 1303 C C . HIS A 1 165 ? 2.642 11.983 -15.481 1.00 90.25 165 HIS A C 1
ATOM 1305 O O . HIS A 1 165 ? 1.570 11.928 -16.082 1.00 90.25 165 HIS A O 1
ATOM 1311 N N . GLY A 1 166 ? 3.020 13.080 -14.816 1.00 83.38 166 GLY A N 1
ATOM 1312 C CA . GLY A 1 166 ? 2.163 14.272 -14.732 1.00 83.38 166 GLY A CA 1
ATOM 1313 C C . GLY A 1 166 ? 0.767 13.998 -14.148 1.00 83.38 166 GLY A C 1
ATOM 1314 O O . GLY A 1 166 ? -0.203 14.619 -14.565 1.00 83.38 166 GLY A O 1
ATOM 1315 N N . GLY A 1 167 ? 0.642 13.016 -13.247 1.00 81.38 167 GLY A N 1
ATOM 1316 C CA . GLY A 1 167 ? -0.637 12.597 -12.655 1.00 81.38 167 GLY A CA 1
ATOM 1317 C C . GLY A 1 167 ? -1.500 11.672 -13.526 1.00 81.38 167 GLY A C 1
ATOM 1318 O O . GLY A 1 167 ? -2.467 11.109 -13.020 1.00 81.38 167 GLY A O 1
ATOM 1319 N N . GLN A 1 168 ? -1.141 11.448 -14.793 1.00 87.00 168 GLN A N 1
ATOM 1320 C CA . GLN A 1 168 ? -1.880 10.570 -15.703 1.00 87.00 168 GLN A CA 1
ATOM 1321 C C . GLN A 1 168 ? -1.246 9.184 -15.791 1.00 87.00 168 GLN A C 1
ATOM 1323 O O . GLN A 1 168 ? -0.025 9.058 -15.882 1.00 87.00 168 GLN A O 1
ATOM 1328 N N . GLU A 1 169 ? -2.074 8.140 -15.781 1.00 92.06 169 GLU A N 1
ATOM 1329 C CA . GLU A 1 169 ? -1.619 6.759 -15.947 1.00 92.06 169 GLU A CA 1
ATOM 1330 C C . GLU A 1 169 ? -1.248 6.462 -17.405 1.00 92.06 169 GLU A C 1
ATOM 1332 O O . GLU A 1 169 ? -1.965 6.827 -18.337 1.00 92.06 169 GLU A O 1
ATOM 1337 N N . ILE A 1 170 ? -0.138 5.752 -17.605 1.00 93.19 170 ILE A N 1
ATOM 1338 C CA . ILE A 1 170 ? 0.267 5.221 -18.905 1.00 93.19 170 ILE A CA 1
ATOM 1339 C C . ILE A 1 170 ? -0.591 3.992 -19.207 1.00 93.19 170 ILE A C 1
ATOM 1341 O O . ILE A 1 170 ? -0.371 2.906 -18.663 1.00 93.19 170 ILE A O 1
ATOM 1345 N N . ASN A 1 171 ? -1.553 4.164 -20.109 1.00 88.06 171 ASN A N 1
ATOM 1346 C CA . ASN A 1 171 ? -2.549 3.152 -20.445 1.00 88.06 171 ASN A CA 1
ATOM 1347 C C . ASN A 1 171 ? -1.926 1.885 -21.043 1.00 88.06 171 ASN A C 1
ATOM 1349 O O . ASN A 1 171 ? -0.931 1.943 -21.768 1.00 88.06 171 ASN A O 1
ATOM 1353 N N . ALA A 1 172 ? -2.588 0.739 -20.842 1.00 83.31 172 ALA A N 1
ATOM 1354 C CA . ALA A 1 172 ? -2.196 -0.563 -21.396 1.00 83.31 172 ALA A CA 1
ATOM 1355 C C . ALA A 1 172 ? -1.910 -0.529 -22.913 1.00 83.31 172 ALA A C 1
ATOM 1357 O O . ALA A 1 172 ? -0.972 -1.169 -23.375 1.00 83.31 172 ALA A O 1
ATOM 1358 N N . THR A 1 173 ? -2.664 0.261 -23.683 1.00 87.75 173 THR A N 1
ATOM 1359 C CA . THR A 1 173 ? -2.503 0.396 -25.143 1.00 87.75 173 THR A CA 1
ATOM 1360 C C . THR A 1 173 ? -1.238 1.147 -25.563 1.00 87.75 173 THR A C 1
ATOM 1362 O O . THR A 1 173 ? -0.779 0.988 -26.694 1.00 87.75 173 THR A O 1
ATOM 1365 N N . GLN A 1 174 ? -0.656 1.954 -24.672 1.00 91.06 174 GLN A N 1
ATOM 1366 C CA . GLN A 1 174 ? 0.596 2.670 -24.928 1.00 91.06 174 GLN A CA 1
ATOM 1367 C C . GLN A 1 174 ? 1.810 1.743 -24.774 1.00 91.06 174 GLN A C 1
ATOM 1369 O O . GLN A 1 174 ? 2.857 1.971 -25.385 1.00 91.06 174 GLN A O 1
ATOM 1374 N N . TRP A 1 175 ? 1.671 0.655 -24.012 1.00 92.69 175 TRP A N 1
ATOM 1375 C CA . TRP A 1 175 ? 2.695 -0.374 -23.898 1.00 92.69 175 TRP A CA 1
ATOM 1376 C C . TRP A 1 175 ? 2.745 -1.209 -25.171 1.00 92.69 175 TRP A C 1
ATOM 1378 O O . TRP A 1 175 ? 1.833 -1.971 -25.478 1.00 92.69 175 TRP A O 1
ATOM 1388 N N . ARG A 1 176 ? 3.857 -1.122 -25.908 1.00 90.69 176 ARG A N 1
ATOM 1389 C CA . ARG A 1 176 ? 4.034 -1.934 -27.121 1.00 90.69 176 ARG A CA 1
ATOM 1390 C C . ARG A 1 176 ? 4.024 -3.434 -26.820 1.00 90.69 176 ARG A C 1
ATOM 1392 O O . ARG A 1 176 ? 3.567 -4.213 -27.649 1.00 90.69 176 ARG A O 1
ATOM 1399 N N . THR A 1 177 ? 4.566 -3.826 -25.666 1.00 91.50 177 THR A N 1
ATOM 1400 C CA . THR A 1 177 ? 4.584 -5.212 -25.187 1.00 91.50 177 THR A CA 1
ATOM 1401 C C . THR A 1 177 ? 4.425 -5.253 -23.669 1.00 91.50 177 THR A C 1
ATOM 1403 O O . THR A 1 177 ? 4.891 -4.351 -22.968 1.00 91.50 177 THR A O 1
ATOM 1406 N N . VAL A 1 178 ? 3.853 -6.344 -23.154 1.00 92.44 178 VAL A N 1
ATOM 1407 C CA . VAL A 1 178 ? 3.788 -6.625 -21.709 1.00 92.44 178 VAL A CA 1
ATOM 1408 C C . VAL A 1 178 ? 5.198 -6.731 -21.104 1.00 92.44 178 VAL A C 1
ATOM 1410 O O . VAL A 1 178 ? 5.454 -6.214 -20.018 1.00 92.44 178 VAL A O 1
ATOM 1413 N N . LYS A 1 179 ? 6.164 -7.296 -21.844 1.00 94.75 179 LYS A N 1
ATOM 1414 C CA . LYS A 1 179 ? 7.565 -7.399 -21.400 1.00 94.75 179 LYS A CA 1
ATOM 1415 C C . LYS A 1 179 ? 8.239 -6.039 -21.204 1.00 94.75 179 LYS A C 1
ATOM 1417 O O . LYS A 1 179 ? 9.078 -5.927 -20.319 1.00 94.75 179 LYS A O 1
ATOM 1422 N N . SER A 1 180 ? 7.856 -4.991 -21.939 1.00 96.75 180 SER A N 1
ATOM 1423 C CA . SER A 1 180 ? 8.366 -3.631 -21.690 1.00 96.75 180 SER A CA 1
ATOM 1424 C C . SER A 1 180 ? 7.926 -3.107 -20.321 1.00 96.75 180 SER A C 1
ATOM 1426 O O . SER A 1 180 ? 8.725 -2.483 -19.625 1.00 96.75 180 SER A O 1
ATOM 1428 N N . ARG A 1 181 ? 6.690 -3.412 -19.909 1.00 96.25 181 ARG A N 1
ATOM 1429 C CA . ARG A 1 181 ? 6.176 -3.090 -18.571 1.00 96.25 181 ARG A CA 1
ATOM 1430 C C . ARG A 1 181 ? 6.894 -3.898 -17.492 1.00 96.25 181 ARG A C 1
ATOM 1432 O O . ARG A 1 181 ? 7.305 -3.333 -16.486 1.00 96.25 181 ARG A O 1
ATOM 1439 N N . HIS A 1 182 ? 7.123 -5.191 -17.734 1.00 96.75 182 HIS A N 1
ATOM 1440 C CA . HIS A 1 182 ? 7.844 -6.059 -16.794 1.00 96.75 182 HIS A CA 1
ATOM 1441 C C . HIS A 1 182 ? 9.310 -5.640 -16.634 1.00 96.75 182 HIS A C 1
ATOM 1443 O O . HIS A 1 182 ? 9.818 -5.624 -15.520 1.00 96.75 182 HIS A O 1
ATOM 1449 N N . LEU A 1 183 ? 9.977 -5.229 -17.718 1.00 97.81 183 LEU A N 1
ATOM 1450 C CA . LEU A 1 183 ? 11.337 -4.694 -17.654 1.00 97.81 183 LEU A CA 1
ATOM 1451 C C . LEU A 1 183 ? 11.398 -3.399 -16.834 1.00 97.81 183 LEU A C 1
ATOM 1453 O O . LEU A 1 183 ? 12.335 -3.218 -16.064 1.00 97.81 183 LEU A O 1
ATOM 1457 N N . LEU A 1 184 ? 10.406 -2.511 -16.961 1.00 97.75 184 LEU A N 1
ATOM 1458 C CA . LEU A 1 184 ? 10.340 -1.323 -16.109 1.00 97.75 184 LEU A CA 1
ATOM 1459 C C . LEU A 1 184 ? 10.134 -1.698 -14.636 1.00 97.75 184 LEU A C 1
ATOM 1461 O O . LEU A 1 184 ? 10.843 -1.162 -13.791 1.00 97.75 184 LEU A O 1
ATOM 1465 N N . ALA A 1 185 ? 9.212 -2.624 -14.342 1.00 97.06 185 ALA A N 1
ATOM 1466 C CA . ALA A 1 185 ? 8.975 -3.139 -12.989 1.00 97.06 185 ALA A CA 1
ATOM 1467 C C . ALA A 1 185 ? 10.266 -3.680 -12.369 1.00 97.06 185 ALA A C 1
ATOM 1469 O O . ALA A 1 185 ? 10.630 -3.317 -11.254 1.00 97.06 185 ALA A O 1
ATOM 1470 N N . TYR A 1 186 ? 10.977 -4.501 -13.143 1.00 97.81 186 TYR A N 1
ATOM 1471 C CA . TYR A 1 186 ? 12.243 -5.091 -12.753 1.00 97.81 186 TYR A CA 1
ATOM 1472 C C . TYR A 1 186 ? 13.284 -4.013 -12.467 1.00 97.81 186 TYR A C 1
ATOM 1474 O O . TYR A 1 186 ? 13.831 -3.977 -11.379 1.00 97.81 186 TYR A O 1
ATOM 1482 N N . LEU A 1 187 ? 13.521 -3.068 -13.381 1.00 97.44 187 LEU A N 1
ATOM 1483 C CA . LEU A 1 187 ? 14.501 -2.004 -13.140 1.00 97.44 187 LEU A CA 1
ATOM 1484 C C . LEU A 1 187 ? 14.105 -1.073 -11.979 1.00 97.44 187 LEU A C 1
ATOM 1486 O O . LEU A 1 187 ? 14.990 -0.523 -11.333 1.00 97.44 187 LEU A O 1
ATOM 1490 N N . ALA A 1 188 ? 12.807 -0.896 -11.711 1.00 96.12 188 ALA A N 1
ATOM 1491 C CA . ALA A 1 188 ? 12.302 -0.116 -10.579 1.00 96.12 188 ALA A CA 1
ATOM 1492 C C . ALA A 1 188 ? 12.445 -0.852 -9.244 1.00 96.12 188 ALA A C 1
ATOM 1494 O O . ALA A 1 188 ? 12.527 -0.212 -8.200 1.00 96.12 188 ALA A O 1
ATOM 1495 N N . HIS A 1 189 ? 12.499 -2.185 -9.277 1.00 94.44 189 HIS A N 1
ATOM 1496 C CA . HIS A 1 189 ? 12.814 -3.006 -8.116 1.00 94.44 189 HIS A CA 1
ATOM 1497 C C . HIS A 1 189 ? 14.284 -2.864 -7.683 1.00 94.44 189 HIS A C 1
ATOM 1499 O O . HIS A 1 189 ? 14.593 -2.986 -6.499 1.00 94.44 189 HIS A O 1
ATOM 1505 N N . GLN A 1 190 ? 15.201 -2.625 -8.618 1.00 93.31 190 GLN A N 1
ATOM 1506 C CA . GLN A 1 190 ? 16.632 -2.711 -8.338 1.00 93.31 190 GLN A CA 1
ATOM 1507 C C . GLN A 1 190 ? 17.171 -1.465 -7.624 1.00 93.31 190 GLN A C 1
ATOM 1509 O O . GLN A 1 190 ? 17.092 -0.353 -8.140 1.00 93.31 190 GLN A O 1
ATOM 1514 N N . ASP A 1 191 ? 17.834 -1.673 -6.485 1.00 88.44 191 ASP A N 1
ATOM 1515 C CA . ASP A 1 191 ? 18.557 -0.619 -5.751 1.00 88.44 191 ASP A CA 1
ATOM 1516 C C . ASP A 1 191 ? 19.862 -0.195 -6.441 1.00 88.44 191 ASP A C 1
ATOM 1518 O O . ASP A 1 191 ? 20.451 0.845 -6.136 1.00 88.44 191 ASP A O 1
ATOM 1522 N N . LYS A 1 192 ? 20.373 -1.049 -7.333 1.00 90.88 192 LYS A N 1
ATOM 1523 C CA . LYS A 1 192 ? 21.686 -0.920 -7.967 1.00 90.88 192 LYS A CA 1
ATOM 1524 C C . LYS A 1 192 ? 21.607 -1.281 -9.451 1.00 90.88 192 LYS A C 1
ATOM 1526 O O . LYS A 1 192 ? 20.753 -2.070 -9.845 1.00 90.88 192 LYS A O 1
ATOM 1531 N N . PRO A 1 193 ? 22.533 -0.772 -10.281 1.00 94.94 193 PRO A N 1
ATOM 1532 C CA . PRO A 1 193 ? 22.563 -1.125 -11.692 1.00 94.94 193 PRO A CA 1
ATOM 1533 C C . PRO A 1 193 ? 22.802 -2.627 -11.918 1.00 94.94 193 PRO A C 1
ATOM 1535 O O . PRO A 1 193 ? 23.770 -3.216 -11.422 1.00 94.94 193 PRO A O 1
ATOM 1538 N N . VAL A 1 194 ? 21.941 -3.227 -12.738 1.00 96.44 194 VAL A N 1
ATOM 1539 C CA . VAL A 1 194 ? 21.867 -4.672 -13.020 1.00 96.44 194 VAL A CA 1
ATOM 1540 C C . VAL A 1 194 ? 22.456 -5.023 -14.380 1.00 96.44 194 VAL A C 1
ATOM 1542 O O . VAL A 1 194 ? 22.313 -4.259 -15.332 1.00 96.44 194 VAL A O 1
ATOM 1545 N N . SER A 1 195 ? 23.155 -6.154 -14.484 1.00 96.56 195 SER A N 1
ATOM 1546 C CA . SER A 1 195 ? 23.751 -6.614 -15.746 1.00 96.56 195 SER A CA 1
ATOM 1547 C C . SER A 1 195 ? 22.688 -7.099 -16.731 1.00 96.56 195 SER A C 1
ATOM 1549 O O . SER A 1 195 ? 21.599 -7.507 -16.337 1.00 96.56 195 SER A O 1
ATOM 1551 N N . THR A 1 196 ? 23.027 -7.088 -18.023 1.00 95.25 196 THR A N 1
ATOM 1552 C CA . THR A 1 196 ? 22.197 -7.719 -19.061 1.00 95.25 196 THR A CA 1
ATOM 1553 C C . THR A 1 196 ? 21.876 -9.177 -18.728 1.00 95.25 196 THR A C 1
ATOM 1555 O O . THR A 1 196 ? 20.725 -9.573 -18.857 1.00 95.25 196 THR A O 1
ATOM 1558 N N . ASP A 1 197 ? 22.873 -9.943 -18.278 1.00 95.00 197 ASP A N 1
ATOM 1559 C CA . ASP A 1 197 ? 22.732 -11.382 -18.022 1.00 95.00 197 ASP A CA 1
ATOM 1560 C C . ASP A 1 197 ? 21.702 -11.653 -16.916 1.00 95.00 197 ASP A C 1
ATOM 1562 O O . ASP A 1 197 ? 20.811 -12.471 -17.106 1.00 95.00 197 ASP A O 1
ATOM 1566 N N . GLN A 1 198 ? 21.737 -10.871 -15.828 1.00 96.25 198 GLN A N 1
ATOM 1567 C CA . GLN A 1 198 ? 20.764 -10.979 -14.737 1.00 96.25 198 GLN A CA 1
ATOM 1568 C C . GLN A 1 198 ? 19.346 -10.617 -15.205 1.00 96.25 198 GLN A C 1
ATOM 1570 O O . GLN A 1 198 ? 18.387 -11.314 -14.895 1.00 96.25 198 GLN A O 1
ATOM 1575 N N . ILE A 1 199 ? 19.203 -9.540 -15.991 1.00 96.81 199 ILE A N 1
ATOM 1576 C CA . ILE A 1 199 ? 17.898 -9.149 -16.550 1.00 96.81 199 ILE A CA 1
ATOM 1577 C C . ILE A 1 199 ? 17.334 -10.271 -17.434 1.00 96.81 199 ILE A C 1
ATOM 1579 O O . ILE A 1 199 ? 16.126 -10.507 -17.434 1.00 96.81 199 ILE A O 1
ATOM 1583 N N . ILE A 1 200 ? 18.195 -10.923 -18.222 1.00 96.19 200 ILE A N 1
ATOM 1584 C CA . ILE A 1 200 ? 17.800 -12.015 -19.109 1.00 96.19 200 ILE A CA 1
ATOM 1585 C C . ILE A 1 200 ? 17.325 -13.222 -18.308 1.00 96.19 200 ILE A C 1
ATOM 1587 O O . ILE A 1 200 ? 16.228 -13.708 -18.570 1.00 96.19 200 ILE A O 1
ATOM 1591 N N . GLU A 1 201 ? 18.115 -13.652 -17.328 1.00 96.19 201 GLU A N 1
ATOM 1592 C CA . GLU A 1 201 ? 17.794 -14.778 -16.451 1.00 96.19 201 GLU A CA 1
ATOM 1593 C C . GLU A 1 201 ? 16.457 -14.563 -15.726 1.00 96.19 201 GLU A C 1
ATOM 1595 O O . GLU A 1 201 ? 15.591 -15.435 -15.740 1.00 96.19 201 GLU A O 1
ATOM 1600 N N . ASP A 1 202 ? 16.230 -13.361 -15.192 1.00 96.75 202 ASP A N 1
ATOM 1601 C CA . ASP A 1 202 ? 15.039 -13.061 -14.393 1.00 96.75 202 ASP A CA 1
ATOM 1602 C C . ASP A 1 202 ? 13.760 -12.849 -15.221 1.00 96.75 202 ASP A C 1
ATOM 1604 O O . ASP A 1 202 ? 12.654 -13.089 -14.728 1.00 96.75 202 ASP A O 1
ATOM 1608 N N . LEU A 1 203 ? 13.870 -12.359 -16.463 1.00 96.81 203 LEU A N 1
ATOM 1609 C CA . LEU A 1 203 ? 12.705 -12.036 -17.302 1.00 96.81 203 LEU A CA 1
ATOM 1610 C C . LEU A 1 203 ? 12.443 -13.042 -18.424 1.00 96.81 203 LEU A C 1
ATOM 1612 O O . LEU A 1 203 ? 11.320 -13.077 -18.937 1.00 96.81 203 LEU A O 1
ATOM 1616 N N . TRP A 1 204 ? 13.428 -13.838 -18.828 1.00 96.94 204 TRP A N 1
ATOM 1617 C CA . TRP A 1 204 ? 13.307 -14.854 -19.876 1.00 96.94 204 TRP A CA 1
ATOM 1618 C C . TRP A 1 204 ? 14.032 -16.160 -19.490 1.00 96.94 204 TRP A C 1
ATOM 1620 O O . TRP A 1 204 ? 14.857 -16.631 -20.271 1.00 96.94 204 TRP A O 1
ATOM 1630 N N . PRO A 1 205 ? 13.707 -16.774 -18.335 1.00 94.69 205 PRO A N 1
ATOM 1631 C CA . PRO A 1 205 ? 14.428 -17.947 -17.825 1.00 94.69 205 PRO A CA 1
ATOM 1632 C C . PRO A 1 205 ? 14.367 -19.160 -18.768 1.00 94.69 205 PRO A C 1
ATOM 1634 O O . PRO A 1 205 ? 15.321 -19.925 -18.857 1.00 94.69 205 PRO A O 1
ATOM 1637 N N . ASP A 1 206 ? 13.270 -19.310 -19.515 1.00 94.88 206 ASP A N 1
ATOM 1638 C CA . ASP A 1 206 ? 13.020 -20.468 -20.388 1.00 94.88 206 ASP A CA 1
ATOM 1639 C C . ASP A 1 206 ? 13.423 -20.234 -21.856 1.00 94.88 206 ASP A C 1
ATOM 1641 O O . ASP A 1 206 ? 13.037 -20.991 -22.751 1.00 94.88 206 ASP A O 1
ATOM 1645 N N . VAL A 1 207 ? 14.138 -19.143 -22.147 1.00 96.25 207 VAL A N 1
ATOM 1646 C CA . VAL A 1 207 ? 14.548 -18.783 -23.509 1.00 96.25 207 VAL A CA 1
ATOM 1647 C C . VAL A 1 207 ? 16.052 -18.960 -23.654 1.00 96.25 207 VAL A C 1
ATOM 1649 O O . VAL A 1 207 ? 16.821 -18.515 -22.811 1.00 96.25 207 VAL A O 1
ATOM 1652 N N . ASP A 1 208 ? 16.464 -19.557 -24.772 1.00 96.44 208 ASP A N 1
ATOM 1653 C CA . ASP A 1 208 ? 17.873 -19.648 -25.155 1.00 96.44 208 ASP A CA 1
ATOM 1654 C C . ASP A 1 208 ? 18.596 -18.280 -25.040 1.00 96.44 208 ASP A C 1
ATOM 1656 O O . ASP A 1 208 ? 18.027 -17.270 -25.480 1.00 96.44 208 ASP A O 1
ATOM 1660 N N . PRO A 1 209 ? 19.827 -18.219 -24.487 1.00 91.94 209 PRO A N 1
ATOM 1661 C CA . PRO A 1 209 ? 20.503 -16.959 -24.172 1.00 91.94 209 PRO A CA 1
ATOM 1662 C C . PRO A 1 209 ? 20.637 -15.979 -25.343 1.00 91.94 209 PRO A C 1
ATOM 1664 O O . PRO A 1 209 ? 20.385 -14.783 -25.171 1.00 91.94 209 PRO A O 1
ATOM 1667 N N . ASP A 1 210 ? 20.974 -16.458 -26.544 1.00 94.00 210 ASP A N 1
ATOM 1668 C CA . ASP A 1 210 ? 21.169 -15.586 -27.710 1.00 94.00 210 ASP A CA 1
ATOM 1669 C C . ASP A 1 210 ? 19.837 -14.971 -28.154 1.00 94.00 210 ASP A C 1
ATOM 1671 O O . ASP A 1 210 ? 19.734 -13.775 -28.465 1.00 94.00 210 ASP A O 1
ATOM 1675 N N . ARG A 1 211 ? 18.768 -15.773 -28.115 1.00 97.06 211 ARG A N 1
ATOM 1676 C CA . ARG A 1 211 ? 17.411 -15.300 -28.401 1.00 97.06 211 ARG A CA 1
ATOM 1677 C C . ARG A 1 211 ? 16.904 -14.352 -27.315 1.00 97.06 211 ARG A C 1
ATOM 1679 O O . ARG A 1 211 ? 16.265 -13.347 -27.639 1.00 97.06 211 ARG A O 1
ATOM 1686 N N . ALA A 1 212 ? 17.178 -14.641 -26.049 1.00 96.88 212 ALA A N 1
ATOM 1687 C CA . ALA A 1 212 ? 16.774 -13.803 -24.929 1.00 96.88 212 ALA A CA 1
ATOM 1688 C C . ALA A 1 212 ? 17.470 -12.433 -24.970 1.00 96.88 212 ALA A C 1
ATOM 1690 O O . ALA A 1 212 ? 16.823 -11.408 -24.749 1.00 96.88 212 ALA A O 1
ATOM 1691 N N . LEU A 1 213 ? 18.741 -12.387 -25.378 1.00 96.25 213 LEU A N 1
ATOM 1692 C CA . LEU A 1 213 ? 19.476 -11.143 -25.602 1.00 96.25 213 LEU A CA 1
ATOM 1693 C C . LEU A 1 213 ? 18.830 -10.273 -26.692 1.00 96.25 213 LEU A C 1
ATOM 1695 O O . LEU A 1 213 ? 18.644 -9.065 -26.504 1.00 96.25 213 LEU A O 1
ATOM 1699 N N . ALA A 1 214 ? 18.422 -10.876 -27.812 1.00 96.94 214 ALA A N 1
ATOM 1700 C CA . ALA A 1 214 ? 17.706 -10.165 -28.872 1.00 96.94 214 ALA A CA 1
ATOM 1701 C C . ALA A 1 214 ? 16.337 -9.628 -28.398 1.00 96.94 214 ALA A C 1
ATOM 1703 O O . ALA A 1 214 ? 15.967 -8.482 -28.698 1.00 96.94 214 ALA A O 1
ATOM 1704 N N . LEU A 1 215 ? 15.595 -10.424 -27.615 1.00 97.50 215 LEU A N 1
ATOM 1705 C CA . LEU A 1 215 ? 14.325 -10.012 -27.006 1.00 97.50 215 LEU A CA 1
ATOM 1706 C C . LEU A 1 215 ? 14.516 -8.872 -26.005 1.00 97.50 215 LEU A C 1
ATOM 1708 O O . LEU A 1 215 ? 13.737 -7.914 -26.022 1.00 97.50 215 LEU A O 1
ATOM 1712 N N . PHE A 1 216 ? 15.562 -8.929 -25.180 1.00 97.06 216 PHE A N 1
ATOM 1713 C CA . PHE A 1 216 ? 15.912 -7.870 -24.243 1.00 97.06 216 PHE A CA 1
ATOM 1714 C C . PHE A 1 216 ? 16.167 -6.548 -24.968 1.00 97.06 216 PHE A C 1
ATOM 1716 O O . PHE A 1 216 ? 15.544 -5.539 -24.636 1.00 97.06 216 PHE A O 1
ATOM 1723 N N . HIS A 1 217 ? 17.014 -6.540 -26.000 1.00 96.25 217 HIS A N 1
ATOM 1724 C CA . HIS A 1 217 ? 17.315 -5.320 -26.752 1.00 96.25 217 HIS A CA 1
ATOM 1725 C C . HIS A 1 217 ? 16.078 -4.721 -27.429 1.00 96.25 217 HIS A C 1
ATOM 1727 O O . HIS A 1 217 ? 15.872 -3.505 -27.373 1.00 96.25 217 HIS A O 1
ATOM 1733 N N . THR A 1 218 ? 15.215 -5.565 -27.996 1.00 97.50 218 THR A N 1
ATOM 1734 C CA . THR A 1 218 ? 13.943 -5.133 -28.592 1.00 97.50 218 THR A CA 1
ATOM 1735 C C . THR A 1 218 ? 12.998 -4.547 -27.536 1.00 97.50 218 THR A C 1
ATOM 1737 O O . THR A 1 218 ? 12.422 -3.473 -27.724 1.00 97.50 218 THR A O 1
ATOM 1740 N N . THR A 1 219 ? 12.882 -5.209 -26.385 1.00 98.00 219 THR A N 1
ATOM 1741 C CA . THR A 1 219 ? 12.043 -4.777 -25.257 1.00 98.00 219 THR A CA 1
ATOM 1742 C C . THR A 1 219 ? 12.521 -3.448 -24.673 1.00 98.00 219 THR A C 1
ATOM 1744 O O . THR A 1 219 ? 11.707 -2.552 -24.432 1.00 98.00 219 THR A O 1
ATOM 1747 N N . LEU A 1 220 ? 13.837 -3.298 -24.500 1.00 97.44 220 LEU A N 1
ATOM 1748 C CA . LEU A 1 220 ? 14.487 -2.076 -24.035 1.00 97.44 220 LEU A CA 1
ATOM 1749 C C . LEU A 1 220 ? 14.281 -0.920 -25.019 1.00 97.44 220 LEU A C 1
ATOM 1751 O O . LEU A 1 220 ? 14.007 0.201 -24.590 1.00 97.44 220 LEU A O 1
ATOM 1755 N N . TYR A 1 221 ? 14.384 -1.178 -26.326 1.00 97.06 221 TYR A N 1
ATOM 1756 C CA . TYR A 1 221 ? 14.103 -0.177 -27.356 1.00 97.06 221 TYR A CA 1
ATOM 1757 C C . TYR A 1 221 ? 12.663 0.346 -27.250 1.00 97.06 221 TYR A C 1
ATOM 1759 O O . TYR A 1 221 ? 12.454 1.560 -27.196 1.00 97.06 221 TYR A O 1
ATOM 1767 N N . TYR A 1 222 ? 11.672 -0.548 -27.150 1.00 97.69 222 TYR A N 1
ATOM 1768 C CA . TYR A 1 222 ? 10.274 -0.141 -26.991 1.00 97.69 222 TYR A CA 1
ATOM 1769 C C . TYR A 1 222 ? 10.022 0.623 -25.693 1.00 97.69 222 TYR A C 1
ATOM 1771 O O . TYR A 1 222 ? 9.318 1.631 -25.717 1.00 97.69 222 TYR A O 1
ATOM 1779 N N . LEU A 1 223 ? 10.629 0.191 -24.585 1.00 97.44 223 LEU A N 1
ATOM 1780 C CA . LEU A 1 223 ? 10.504 0.879 -23.305 1.00 97.44 223 LEU A CA 1
ATOM 1781 C C . LEU A 1 223 ? 11.097 2.295 -23.364 1.00 97.44 223 LEU A C 1
ATOM 1783 O O . LEU A 1 223 ? 10.437 3.252 -22.969 1.00 97.44 223 LEU A O 1
ATOM 1787 N N . ARG A 1 224 ? 12.304 2.459 -23.921 1.00 96.62 224 ARG A N 1
ATOM 1788 C CA . ARG A 1 224 ? 12.926 3.782 -24.104 1.00 96.62 224 ARG A CA 1
ATOM 1789 C C . ARG A 1 224 ? 12.074 4.697 -24.969 1.00 96.62 224 ARG A C 1
ATOM 1791 O O . ARG A 1 224 ? 11.861 5.848 -24.605 1.00 96.62 224 ARG A O 1
ATOM 1798 N N . ARG A 1 225 ? 11.556 4.180 -26.086 1.00 95.56 225 ARG A N 1
ATOM 1799 C CA . ARG A 1 225 ? 10.692 4.949 -26.986 1.00 95.56 225 ARG A CA 1
ATOM 1800 C C . ARG A 1 225 ? 9.399 5.388 -26.301 1.00 95.56 225 ARG A C 1
ATOM 1802 O O . ARG A 1 225 ? 8.960 6.501 -26.555 1.00 95.56 225 ARG A O 1
ATOM 1809 N N . LEU A 1 226 ? 8.803 4.541 -25.459 1.00 95.75 226 LEU A N 1
ATOM 1810 C CA . LEU A 1 226 ? 7.620 4.896 -24.675 1.00 95.75 226 LEU A CA 1
ATOM 1811 C C . LEU A 1 226 ? 7.932 6.021 -23.684 1.00 95.75 226 LEU A C 1
ATOM 1813 O O . LEU A 1 226 ? 7.260 7.044 -23.703 1.00 95.75 226 LEU A O 1
ATOM 1817 N N . LEU A 1 227 ? 8.974 5.868 -22.861 1.00 94.75 227 LEU A N 1
ATOM 1818 C CA . LEU A 1 227 ? 9.344 6.875 -21.858 1.00 94.75 227 LEU A CA 1
ATOM 1819 C C . LEU A 1 227 ? 9.698 8.227 -22.503 1.00 94.75 227 LEU A C 1
ATOM 1821 O O . LEU A 1 227 ? 9.343 9.275 -21.967 1.00 94.75 227 LEU A O 1
ATOM 1825 N N . HIS A 1 228 ? 10.314 8.206 -23.689 1.00 93.62 228 HIS A N 1
ATOM 1826 C CA . HIS A 1 228 ? 10.671 9.414 -24.435 1.00 93.62 228 HIS A CA 1
ATOM 1827 C C . HIS A 1 228 ? 9.463 10.228 -24.940 1.00 93.62 228 HIS A C 1
ATOM 1829 O O . HIS A 1 228 ? 9.602 11.400 -25.273 1.00 93.62 228 HIS A O 1
ATOM 1835 N N . GLN A 1 229 ? 8.259 9.640 -24.976 1.00 92.88 229 GLN A N 1
ATOM 1836 C CA . GLN A 1 229 ? 7.031 10.385 -25.295 1.00 92.88 229 GLN A CA 1
ATOM 1837 C C . GLN A 1 229 ? 6.638 11.363 -24.183 1.00 92.88 229 GLN A C 1
ATOM 1839 O O . GLN A 1 229 ? 5.915 12.319 -24.445 1.00 92.88 229 GLN A O 1
ATOM 1844 N N . PHE A 1 230 ? 7.106 11.123 -22.956 1.00 90.88 230 PHE A N 1
ATOM 1845 C CA . PHE A 1 230 ? 6.742 11.903 -21.774 1.00 90.88 230 PHE A CA 1
ATOM 1846 C C . PHE A 1 230 ? 7.869 12.827 -21.306 1.00 90.88 230 PHE A C 1
ATOM 1848 O O . PHE A 1 230 ? 7.601 13.866 -20.712 1.00 90.88 230 PHE A O 1
ATOM 1855 N N . THR A 1 231 ? 9.128 12.476 -21.588 1.00 89.31 231 THR A N 1
ATOM 1856 C CA . THR A 1 231 ? 10.292 13.288 -21.222 1.00 89.31 231 THR A CA 1
ATOM 1857 C C . THR A 1 231 ? 11.419 13.171 -22.244 1.00 89.31 231 THR A C 1
ATOM 1859 O O . THR A 1 231 ? 11.662 12.112 -22.819 1.00 89.31 231 THR A O 1
ATOM 1862 N N . GLN A 1 232 ? 12.152 14.265 -22.445 1.00 87.69 232 GLN A N 1
ATOM 1863 C CA . GLN A 1 232 ? 13.356 14.280 -23.280 1.00 87.69 232 GLN A CA 1
ATOM 1864 C C . GLN A 1 232 ? 14.577 13.682 -22.561 1.00 87.69 232 GLN A C 1
ATOM 1866 O O . GLN A 1 232 ? 15.600 13.421 -23.191 1.00 87.69 232 GLN A O 1
ATOM 1871 N N . GLU A 1 233 ? 14.485 13.440 -21.252 1.00 89.25 233 GLU A N 1
ATOM 1872 C CA . GLU A 1 233 ? 15.576 12.854 -20.480 1.00 89.25 233 GLU A CA 1
ATOM 1873 C C . GLU A 1 233 ? 15.763 11.357 -20.759 1.00 89.25 233 GLU A C 1
ATOM 1875 O O . GLU A 1 233 ? 14.810 10.590 -20.903 1.00 89.25 233 GLU A O 1
ATOM 1880 N N . GLU A 1 234 ? 17.018 10.898 -20.763 1.00 90.69 234 GLU A N 1
ATOM 1881 C CA . GLU A 1 234 ? 17.310 9.469 -20.870 1.00 90.69 234 GLU A CA 1
ATOM 1882 C C . GLU A 1 234 ? 16.976 8.759 -19.549 1.00 90.69 234 GLU A C 1
ATOM 1884 O O . GLU A 1 234 ? 17.774 8.760 -18.611 1.00 90.69 234 GLU A O 1
ATOM 1889 N N . MET A 1 235 ? 15.800 8.137 -19.477 1.00 94.69 235 MET A N 1
ATOM 1890 C CA . MET A 1 235 ? 15.288 7.502 -18.255 1.00 94.69 235 MET A CA 1
ATOM 1891 C C . MET A 1 235 ? 15.952 6.169 -17.885 1.00 94.69 235 MET A C 1
ATOM 1893 O O . MET A 1 235 ? 15.925 5.794 -16.716 1.00 94.69 235 MET A O 1
ATOM 1897 N N . ILE A 1 236 ? 16.547 5.454 -18.847 1.00 96.00 236 ILE A N 1
ATOM 1898 C CA . ILE A 1 236 ? 17.255 4.184 -18.605 1.00 96.00 236 ILE A CA 1
ATOM 1899 C C . ILE A 1 236 ? 18.722 4.367 -18.958 1.00 96.00 236 ILE A C 1
ATOM 1901 O O . ILE A 1 236 ? 19.094 4.341 -20.137 1.00 96.00 236 ILE A O 1
ATOM 1905 N N . ILE A 1 237 ? 19.537 4.511 -17.918 1.00 93.69 237 ILE A N 1
ATOM 1906 C CA . ILE A 1 237 ? 20.970 4.767 -18.021 1.00 93.69 237 ILE A CA 1
ATOM 1907 C C . ILE A 1 237 ? 21.694 3.434 -18.185 1.00 93.69 237 ILE A C 1
ATOM 1909 O O . ILE A 1 237 ? 21.396 2.462 -17.488 1.00 93.69 237 ILE A O 1
ATOM 1913 N N . ARG A 1 238 ? 22.668 3.401 -19.097 1.00 91.94 238 ARG A N 1
ATOM 1914 C CA . ARG A 1 238 ? 23.562 2.258 -19.298 1.00 91.94 238 ARG A CA 1
ATOM 1915 C C . ARG A 1 238 ? 24.993 2.630 -18.912 1.00 91.94 238 ARG A C 1
ATOM 1917 O O . ARG A 1 238 ? 25.551 3.559 -19.483 1.00 91.94 238 ARG A O 1
ATOM 1924 N N . GLY A 1 239 ? 25.611 1.857 -18.022 1.00 86.12 239 GLY A N 1
ATOM 1925 C CA . GLY A 1 239 ? 27.024 1.998 -17.646 1.00 86.12 239 GLY A CA 1
ATOM 1926 C C . GLY A 1 239 ? 27.671 0.631 -17.440 1.00 86.12 239 GLY A C 1
ATOM 1927 O O . GLY A 1 239 ? 27.089 -0.221 -16.781 1.00 86.12 239 GLY A O 1
ATOM 1928 N N . SER A 1 240 ? 28.840 0.376 -18.038 1.00 84.25 240 SER A N 1
ATOM 1929 C CA . SER A 1 240 ? 29.577 -0.899 -17.892 1.00 84.25 240 SER A CA 1
ATOM 1930 C C . SER A 1 240 ? 28.728 -2.163 -18.133 1.00 84.25 240 SER A C 1
ATOM 1932 O O . SER A 1 240 ? 28.791 -3.119 -17.367 1.00 84.25 240 SER A O 1
ATOM 1934 N N . LYS A 1 241 ? 27.900 -2.159 -19.192 1.00 83.62 241 LYS A N 1
ATOM 1935 C CA . LYS A 1 241 ? 26.912 -3.221 -19.518 1.00 83.62 241 LYS A CA 1
ATOM 1936 C C . LYS A 1 241 ? 25.848 -3.477 -18.434 1.00 83.62 241 LYS A C 1
ATOM 1938 O O . LYS A 1 241 ? 25.207 -4.524 -18.442 1.00 83.62 241 LYS A O 1
ATOM 1943 N N . ARG A 1 242 ? 25.628 -2.515 -17.541 1.00 93.94 242 ARG A N 1
ATOM 1944 C CA . ARG A 1 242 ? 24.557 -2.532 -16.548 1.00 93.94 242 ARG A CA 1
ATOM 1945 C C . ARG A 1 242 ? 23.521 -1.455 -16.835 1.00 93.94 242 ARG A C 1
ATOM 1947 O O . ARG A 1 242 ? 23.848 -0.438 -17.450 1.00 93.94 242 ARG A O 1
ATOM 1954 N N . TYR A 1 243 ? 22.296 -1.689 -16.386 1.00 96.56 243 TYR A N 1
ATOM 1955 C CA . TYR A 1 243 ? 21.143 -0.821 -16.579 1.00 96.56 243 TYR A CA 1
ATOM 1956 C C . TYR A 1 243 ? 20.532 -0.440 -15.239 1.00 96.56 243 TYR A C 1
ATOM 1958 O O . TYR A 1 243 ? 20.475 -1.246 -14.316 1.00 96.56 243 TYR A O 1
ATOM 1966 N N . GLN A 1 244 ? 20.058 0.794 -15.156 1.00 95.75 244 GLN A N 1
ATOM 1967 C CA . GLN A 1 244 ? 19.259 1.288 -14.042 1.00 95.75 244 GLN A CA 1
ATOM 1968 C C . GLN A 1 244 ? 18.306 2.364 -14.542 1.00 95.75 244 GLN A C 1
ATOM 1970 O O . GLN A 1 244 ? 18.537 2.984 -15.589 1.00 95.75 244 GLN A O 1
ATOM 1975 N N . LEU A 1 245 ? 17.266 2.632 -13.763 1.00 95.19 245 LEU A N 1
ATOM 1976 C CA . LEU A 1 245 ? 16.470 3.832 -13.965 1.00 95.19 245 LEU A CA 1
ATOM 1977 C C . LEU A 1 245 ? 17.237 5.060 -13.476 1.00 95.19 245 LEU A C 1
ATOM 1979 O O . LEU A 1 245 ? 18.060 4.979 -12.562 1.00 95.19 245 LEU A O 1
ATOM 1983 N N . ARG A 1 246 ? 16.996 6.206 -14.116 1.00 92.69 246 ARG A N 1
ATOM 1984 C CA . ARG A 1 246 ? 17.627 7.474 -13.748 1.00 92.69 246 ARG A CA 1
ATOM 1985 C C . ARG A 1 246 ? 17.280 7.827 -12.292 1.00 92.69 246 ARG A C 1
ATOM 1987 O O . ARG A 1 246 ? 16.099 8.029 -11.993 1.00 92.69 246 ARG A O 1
ATOM 1994 N N . PRO A 1 247 ? 18.279 7.945 -11.396 1.00 88.75 247 PRO A N 1
ATOM 1995 C CA . PRO A 1 247 ? 18.034 8.303 -10.005 1.00 88.75 247 PRO A CA 1
ATOM 1996 C C . PRO A 1 247 ? 17.325 9.652 -9.882 1.00 88.75 247 PRO A C 1
ATOM 1998 O O . PRO A 1 247 ? 17.590 10.572 -10.655 1.00 88.75 247 PRO A O 1
ATOM 2001 N N . GLY A 1 248 ? 16.414 9.763 -8.916 1.00 86.56 248 GLY A N 1
ATOM 2002 C CA . GLY A 1 248 ? 15.673 10.999 -8.653 1.00 86.56 248 GLY A CA 1
ATOM 2003 C C . GLY A 1 248 ? 14.621 11.366 -9.704 1.00 86.56 248 GLY A C 1
ATOM 2004 O O . GLY A 1 248 ? 14.007 12.418 -9.576 1.00 86.56 248 GLY A O 1
ATOM 2005 N N . ARG A 1 249 ? 14.391 10.528 -10.727 1.00 89.19 249 ARG A N 1
ATOM 2006 C CA . ARG A 1 249 ? 13.323 10.727 -11.727 1.00 89.19 249 ARG A CA 1
ATOM 2007 C C . ARG A 1 249 ? 12.115 9.814 -11.557 1.00 89.19 249 ARG A C 1
ATOM 2009 O O . ARG A 1 249 ? 11.166 9.899 -12.335 1.00 89.19 249 ARG A O 1
ATOM 2016 N N . ILE A 1 250 ? 12.157 8.942 -10.553 1.00 90.75 250 ILE A N 1
ATOM 2017 C CA . ILE A 1 250 ? 11.118 7.955 -10.283 1.00 90.75 250 ILE A CA 1
ATOM 2018 C C . ILE A 1 250 ? 10.761 7.977 -8.805 1.00 90.75 250 ILE A C 1
ATOM 2020 O O . ILE A 1 250 ? 11.636 7.904 -7.945 1.00 90.75 250 ILE A O 1
ATOM 2024 N N . LEU A 1 251 ? 9.463 8.037 -8.539 1.00 91.69 251 LEU A N 1
ATOM 2025 C CA . LEU A 1 251 ? 8.861 7.811 -7.238 1.00 91.69 251 LEU A CA 1
ATOM 2026 C C . LEU A 1 251 ? 8.242 6.415 -7.239 1.00 91.69 251 LEU A C 1
ATOM 2028 O O . LEU A 1 251 ? 7.424 6.102 -8.102 1.00 91.69 251 LEU A O 1
ATOM 2032 N N . SER A 1 252 ? 8.624 5.582 -6.280 1.00 93.56 252 SER A N 1
ATOM 2033 C CA . SER A 1 252 ? 8.038 4.256 -6.082 1.00 93.56 252 SER A CA 1
ATOM 2034 C C . SER A 1 252 ? 7.342 4.208 -4.733 1.00 93.56 252 SER A C 1
ATOM 2036 O O . SER A 1 252 ? 7.919 4.609 -3.718 1.00 93.56 252 SER A O 1
ATOM 2038 N N . ASP A 1 253 ? 6.119 3.689 -4.726 1.00 94.44 253 ASP A N 1
ATOM 2039 C CA . ASP A 1 253 ? 5.378 3.414 -3.497 1.00 94.44 253 ASP A CA 1
ATOM 2040 C C . ASP A 1 253 ? 6.095 2.388 -2.606 1.00 94.44 253 ASP A C 1
ATOM 2042 O O . ASP A 1 253 ? 6.131 2.573 -1.391 1.00 94.44 253 ASP A O 1
ATOM 2046 N N . ARG A 1 254 ? 6.758 1.380 -3.191 1.00 95.19 254 ARG A N 1
ATOM 2047 C CA . ARG A 1 254 ? 7.621 0.430 -2.474 1.00 95.19 254 ARG A CA 1
ATOM 2048 C C . ARG A 1 254 ? 8.721 1.155 -1.705 1.00 95.19 254 ARG A C 1
ATOM 2050 O O . ARG A 1 254 ? 8.846 0.946 -0.502 1.00 95.19 254 ARG A O 1
ATOM 2057 N N . PHE A 1 255 ? 9.495 2.016 -2.368 1.00 91.94 255 PHE A N 1
ATOM 2058 C CA . PHE A 1 255 ? 10.587 2.737 -1.703 1.00 91.94 255 PHE A CA 1
ATOM 2059 C C . PHE A 1 255 ? 10.080 3.669 -0.603 1.00 91.94 255 PHE A C 1
ATOM 2061 O O . PHE A 1 255 ? 10.701 3.776 0.454 1.00 91.94 255 PHE A O 1
ATOM 2068 N N . GLN A 1 256 ? 8.942 4.331 -0.829 1.00 91.19 256 GLN A N 1
ATOM 2069 C CA . GLN A 1 256 ? 8.313 5.172 0.185 1.00 91.19 256 GLN A CA 1
ATOM 2070 C C . GLN A 1 256 ? 7.860 4.348 1.398 1.00 91.19 256 GLN A C 1
ATOM 2072 O O . GLN A 1 256 ? 8.111 4.748 2.534 1.00 91.19 256 GLN A O 1
ATOM 2077 N N . PHE A 1 257 ? 7.251 3.187 1.161 1.00 95.75 257 PHE A N 1
ATOM 2078 C CA . PHE A 1 257 ? 6.849 2.250 2.203 1.00 95.75 257 PHE A CA 1
ATOM 2079 C C . PHE A 1 257 ? 8.052 1.726 2.996 1.00 95.75 257 PHE A C 1
ATOM 2081 O O . PHE A 1 257 ? 8.078 1.874 4.215 1.00 95.75 257 PHE A O 1
ATOM 2088 N N . GLU A 1 258 ? 9.073 1.180 2.328 1.00 94.19 258 GLU A N 1
ATOM 2089 C CA . GLU A 1 258 ? 10.263 0.608 2.977 1.00 94.19 258 GLU A CA 1
ATOM 2090 C C . GLU A 1 258 ? 11.041 1.658 3.783 1.00 94.19 258 GLU A C 1
ATOM 2092 O O . GLU A 1 258 ? 11.509 1.368 4.884 1.00 94.19 258 GLU A O 1
ATOM 2097 N N . LYS A 1 259 ? 11.136 2.898 3.285 1.00 92.06 259 LYS A N 1
ATOM 2098 C CA . LYS A 1 259 ? 11.797 3.996 4.003 1.00 92.06 259 LYS A CA 1
ATOM 2099 C C . LYS A 1 259 ? 11.113 4.296 5.337 1.00 92.06 259 LYS A C 1
ATOM 2101 O O . LYS A 1 259 ? 11.789 4.409 6.359 1.00 92.06 259 LYS A O 1
ATOM 2106 N N . THR A 1 260 ? 9.788 4.434 5.340 1.00 91.06 260 THR A N 1
ATOM 2107 C CA . THR A 1 260 ? 9.033 4.698 6.574 1.00 91.06 260 THR A CA 1
ATOM 2108 C C . THR A 1 260 ? 9.018 3.473 7.485 1.00 91.06 260 THR A C 1
ATOM 2110 O O . THR A 1 260 ? 9.149 3.609 8.700 1.00 91.06 260 THR A O 1
ATOM 2113 N N . ALA A 1 261 ? 8.939 2.273 6.904 1.00 93.44 261 ALA A N 1
ATOM 2114 C CA . ALA A 1 261 ? 9.029 1.016 7.632 1.00 93.44 261 ALA A CA 1
ATOM 2115 C C . ALA A 1 261 ? 10.332 0.918 8.430 1.00 93.44 261 ALA A C 1
ATOM 2117 O O . ALA A 1 261 ? 10.297 0.653 9.626 1.00 93.44 261 ALA A O 1
ATOM 2118 N N . HIS A 1 262 ? 11.472 1.207 7.798 1.00 92.81 262 HIS A N 1
ATOM 2119 C CA . HIS A 1 262 ? 12.782 1.167 8.448 1.00 92.81 262 HIS A CA 1
ATOM 2120 C C . HIS A 1 262 ? 12.843 2.084 9.676 1.00 92.81 262 HIS A C 1
ATOM 2122 O O . HIS A 1 262 ? 13.283 1.665 10.744 1.00 92.81 262 HIS A O 1
ATOM 2128 N N . LEU A 1 263 ? 12.318 3.309 9.563 1.00 90.62 263 LEU A N 1
ATOM 2129 C CA . LEU A 1 263 ? 12.260 4.250 10.687 1.00 90.62 263 LEU A CA 1
ATOM 2130 C C . LEU A 1 263 ? 11.443 3.700 11.866 1.00 90.62 263 LEU A C 1
ATOM 2132 O O . LEU A 1 263 ? 11.821 3.906 13.015 1.00 90.62 263 LEU A O 1
ATOM 2136 N N . ALA A 1 264 ? 10.355 2.983 11.587 1.00 91.00 264 ALA A N 1
ATOM 2137 C CA . ALA A 1 264 ? 9.482 2.376 12.593 1.00 91.00 264 ALA A CA 1
ATOM 2138 C C . ALA A 1 264 ? 9.990 1.048 13.167 1.00 91.00 264 ALA A C 1
ATOM 2140 O O . ALA A 1 264 ? 9.491 0.565 14.190 1.00 91.00 264 ALA A O 1
ATOM 2141 N N . LEU A 1 265 ? 10.956 0.416 12.504 1.00 90.06 265 LEU A N 1
ATOM 2142 C CA . LEU A 1 265 ? 11.657 -0.742 13.044 1.00 90.06 265 LEU A CA 1
ATOM 2143 C C . LEU A 1 265 ? 12.752 -0.324 14.028 1.00 90.06 265 LEU A C 1
ATOM 2145 O O . LEU A 1 265 ? 12.958 -1.016 15.019 1.00 90.06 265 LEU A O 1
ATOM 2149 N N . GLU A 1 266 ? 13.399 0.818 13.794 1.00 90.56 266 GLU A N 1
ATOM 2150 C CA . GLU A 1 266 ? 14.536 1.286 14.597 1.00 90.56 266 GLU A CA 1
ATOM 2151 C C . GLU A 1 266 ? 14.163 2.200 15.767 1.00 90.56 266 GLU A C 1
ATOM 2153 O O . GLU A 1 266 ? 14.947 2.345 16.705 1.00 90.56 266 GLU A O 1
ATOM 2158 N N . LYS A 1 267 ? 13.006 2.865 15.705 1.00 89.25 267 LYS A N 1
ATOM 2159 C CA . LYS A 1 267 ? 12.616 3.904 16.666 1.00 89.25 267 LYS A CA 1
ATOM 2160 C C . LYS A 1 267 ? 11.268 3.603 17.301 1.00 89.25 267 LYS A C 1
ATOM 2162 O O . LYS A 1 267 ? 10.416 2.941 16.710 1.00 89.25 267 LYS A O 1
ATOM 2167 N N . GLU A 1 268 ? 11.061 4.150 18.495 1.00 90.69 268 GLU A N 1
ATOM 2168 C CA . GLU A 1 268 ? 9.733 4.198 19.098 1.00 90.69 268 GLU A CA 1
ATOM 2169 C C . GLU A 1 268 ? 8.778 5.030 18.236 1.00 90.69 268 GLU A C 1
ATOM 2171 O O . GLU A 1 268 ? 9.156 6.045 17.639 1.00 90.69 268 GLU A O 1
ATOM 2176 N N . ILE A 1 269 ? 7.522 4.589 18.170 1.00 93.25 269 ILE A N 1
ATOM 2177 C CA . ILE A 1 269 ? 6.492 5.263 17.386 1.00 93.25 269 ILE A CA 1
ATOM 2178 C C . ILE A 1 269 ? 6.030 6.501 18.151 1.00 93.25 269 ILE A C 1
ATOM 2180 O O . ILE A 1 269 ? 5.365 6.408 19.178 1.00 93.25 269 ILE A O 1
ATOM 2184 N N . THR A 1 270 ? 6.388 7.672 17.633 1.00 92.81 270 THR A N 1
ATOM 2185 C CA . THR A 1 270 ? 5.822 8.963 18.043 1.00 92.81 270 THR A CA 1
ATOM 2186 C C . THR A 1 270 ? 4.539 9.248 17.262 1.00 92.81 270 THR A C 1
ATOM 2188 O O . THR A 1 270 ? 4.294 8.614 16.238 1.00 92.81 270 THR A O 1
ATOM 2191 N N . ALA A 1 271 ? 3.749 10.243 17.676 1.00 89.81 271 ALA A N 1
ATOM 2192 C CA . ALA A 1 271 ? 2.546 10.649 16.935 1.00 89.81 271 ALA A CA 1
ATOM 2193 C C . ALA A 1 271 ? 2.853 11.000 15.466 1.00 89.81 271 ALA A C 1
ATOM 2195 O O . ALA A 1 271 ? 2.206 10.491 14.555 1.00 89.81 271 ALA A O 1
ATOM 2196 N N . ALA A 1 272 ? 3.922 11.768 15.228 1.00 87.56 272 ALA A N 1
ATOM 2197 C CA . ALA A 1 272 ? 4.352 12.130 13.878 1.00 87.56 272 ALA A CA 1
ATOM 2198 C C . ALA A 1 272 ? 4.802 10.913 13.047 1.00 87.56 272 ALA A C 1
ATOM 2200 O O . ALA A 1 272 ? 4.557 10.857 11.843 1.00 87.56 272 ALA A O 1
ATOM 2201 N N . LEU A 1 273 ? 5.464 9.928 13.668 1.00 90.06 273 LEU A N 1
ATOM 2202 C CA . LEU A 1 273 ? 5.844 8.696 12.973 1.00 90.06 273 LEU A CA 1
ATOM 2203 C C . LEU A 1 273 ? 4.627 7.797 12.715 1.00 90.06 273 LEU A C 1
ATOM 2205 O O . LEU A 1 273 ? 4.574 7.154 11.671 1.00 90.06 273 LEU A O 1
ATOM 2209 N N . ALA A 1 274 ? 3.642 7.780 13.615 1.00 90.75 274 ALA A N 1
ATOM 2210 C CA . ALA A 1 274 ? 2.397 7.043 13.430 1.00 90.75 274 ALA A CA 1
ATOM 2211 C C . ALA A 1 274 ? 1.626 7.545 12.199 1.00 90.75 274 ALA A C 1
ATOM 2213 O O . ALA A 1 274 ? 1.253 6.737 11.358 1.00 90.75 274 ALA A O 1
ATOM 2214 N N . GLU A 1 275 ? 1.486 8.861 12.023 1.00 88.19 275 GLU A N 1
ATOM 2215 C CA . GLU A 1 275 ? 0.849 9.450 10.832 1.00 88.19 275 GLU A CA 1
ATOM 2216 C C . GLU A 1 275 ? 1.605 9.113 9.537 1.00 88.19 275 GLU A C 1
ATOM 2218 O O . GLU A 1 275 ? 1.011 8.733 8.524 1.00 88.19 275 GLU A O 1
ATOM 2223 N N . GLN A 1 276 ? 2.940 9.194 9.561 1.00 85.94 276 GLN A N 1
ATOM 2224 C CA . GLN A 1 276 ? 3.762 8.804 8.411 1.00 85.94 276 GLN A CA 1
ATOM 2225 C C . GLN A 1 276 ? 3.599 7.317 8.082 1.00 85.94 276 GLN A C 1
ATOM 2227 O O . GLN A 1 276 ? 3.543 6.943 6.907 1.00 85.94 276 GLN A O 1
ATOM 2232 N N . LEU A 1 277 ? 3.516 6.467 9.107 1.00 91.44 277 LEU A N 1
ATOM 2233 C CA . LEU A 1 277 ? 3.279 5.039 8.952 1.00 91.44 277 LEU A CA 1
ATOM 2234 C C . LEU A 1 277 ? 1.874 4.741 8.437 1.00 91.44 277 LEU A C 1
ATOM 2236 O O . LEU A 1 277 ? 1.753 3.891 7.563 1.00 91.44 277 LEU A O 1
ATOM 2240 N N . GLU A 1 278 ? 0.835 5.435 8.907 1.00 90.62 278 GLU A N 1
ATOM 2241 C CA . GLU A 1 278 ? -0.529 5.320 8.374 1.00 90.62 278 GLU A CA 1
ATOM 2242 C C . GLU A 1 278 ? -0.543 5.606 6.867 1.00 90.62 278 GLU A C 1
ATOM 2244 O O . GLU A 1 278 ? -1.086 4.817 6.083 1.00 90.62 278 GLU A O 1
ATOM 2249 N N . ALA A 1 279 ? 0.123 6.683 6.441 1.00 88.12 279 ALA A N 1
ATOM 2250 C CA . ALA A 1 279 ? 0.270 7.013 5.027 1.00 88.12 279 ALA A CA 1
ATOM 2251 C C . ALA A 1 279 ? 1.044 5.925 4.263 1.00 88.12 279 ALA A C 1
ATOM 2253 O O . ALA A 1 279 ? 0.622 5.518 3.181 1.00 88.12 279 ALA A O 1
ATOM 2254 N N . ALA A 1 280 ? 2.137 5.411 4.835 1.00 91.12 280 ALA A N 1
ATOM 2255 C CA . ALA A 1 280 ? 2.949 4.359 4.228 1.00 91.12 280 ALA A CA 1
ATOM 2256 C C . ALA A 1 280 ? 2.182 3.038 4.070 1.00 91.12 280 ALA A C 1
ATOM 2258 O O . ALA A 1 280 ? 2.130 2.501 2.966 1.00 91.12 280 ALA A O 1
ATOM 2259 N N . VAL A 1 281 ? 1.539 2.517 5.120 1.00 92.81 281 VAL A N 1
ATOM 2260 C CA . VAL A 1 281 ? 0.790 1.250 5.032 1.00 92.81 281 VAL A CA 1
ATOM 2261 C C . VAL A 1 281 ? -0.431 1.365 4.117 1.00 92.81 281 VAL A C 1
ATOM 2263 O O . VAL A 1 281 ? -0.866 0.361 3.559 1.00 92.81 281 VAL A O 1
ATOM 2266 N N . SER A 1 282 ? -0.960 2.576 3.910 1.00 90.75 282 SER A N 1
ATOM 2267 C CA . SER A 1 282 ? -2.035 2.851 2.943 1.00 90.75 282 SER A CA 1
ATOM 2268 C C . SER A 1 282 ? -1.580 2.778 1.478 1.00 90.75 282 SER A C 1
ATOM 2270 O O . SER A 1 282 ? -2.416 2.676 0.576 1.00 90.75 282 SER A O 1
ATOM 2272 N N . LEU A 1 283 ? -0.267 2.806 1.217 1.00 90.50 283 LEU A N 1
ATOM 2273 C CA . LEU A 1 283 ? 0.287 2.510 -0.108 1.00 90.50 283 LEU A CA 1
ATOM 2274 C C . LEU A 1 283 ? 0.163 1.021 -0.448 1.00 90.50 283 LEU A C 1
ATOM 2276 O O . LEU A 1 283 ? 0.008 0.688 -1.619 1.00 90.50 283 LEU A O 1
ATOM 2280 N N . TYR A 1 284 ? 0.181 0.141 0.559 1.00 93.00 284 TYR A N 1
ATOM 2281 C CA . TYR A 1 284 ? 0.042 -1.303 0.382 1.00 93.00 284 TYR A CA 1
ATOM 2282 C C . TYR A 1 284 ? -1.424 -1.667 0.096 1.00 93.00 284 TYR A C 1
ATOM 2284 O O . TYR A 1 284 ? -2.210 -1.901 1.016 1.00 93.00 284 TYR A O 1
ATOM 2292 N N . ARG A 1 285 ? -1.806 -1.675 -1.186 1.00 88.50 285 ARG A N 1
ATOM 2293 C CA . ARG A 1 285 ? -3.188 -1.919 -1.654 1.00 88.50 285 ARG A CA 1
ATOM 2294 C C . ARG A 1 285 ? -3.446 -3.348 -2.128 1.00 88.50 285 ARG A C 1
ATOM 2296 O O . ARG A 1 285 ? -4.597 -3.764 -2.182 1.00 88.50 285 ARG A O 1
ATOM 2303 N N . GLY A 1 286 ? -2.382 -4.061 -2.466 1.00 91.50 286 GLY A N 1
ATOM 2304 C CA . GLY A 1 286 ? -2.363 -5.431 -2.961 1.00 91.50 286 GLY A CA 1
ATOM 2305 C C . GLY A 1 286 ? -0.947 -5.976 -2.841 1.00 91.50 286 GLY A C 1
ATOM 2306 O O . GLY A 1 286 ? -0.031 -5.251 -2.429 1.00 91.50 286 GLY A O 1
ATOM 2307 N N . ASP A 1 287 ? -0.761 -7.246 -3.176 1.00 93.94 287 ASP A N 1
ATOM 2308 C CA . ASP A 1 287 ? 0.560 -7.856 -3.078 1.00 93.94 287 ASP A CA 1
ATOM 2309 C C . ASP A 1 287 ? 1.543 -7.231 -4.069 1.00 93.94 287 ASP A C 1
ATOM 2311 O O . ASP A 1 287 ? 1.177 -6.713 -5.124 1.00 93.94 287 ASP A O 1
ATOM 2315 N N . TYR A 1 288 ? 2.820 -7.223 -3.692 1.00 97.56 288 TYR A N 1
ATOM 2316 C CA . TYR A 1 288 ? 3.861 -6.587 -4.487 1.00 97.56 288 TYR A CA 1
ATOM 2317 C C . TYR A 1 288 ? 3.931 -7.180 -5.904 1.00 97.56 288 TYR A C 1
ATOM 2319 O O . TYR A 1 288 ? 4.226 -8.360 -6.051 1.00 97.56 288 TYR A O 1
ATOM 2327 N N . LEU A 1 289 ? 3.698 -6.368 -6.939 1.00 96.62 289 LEU A N 1
ATOM 2328 C CA . LEU A 1 289 ? 3.671 -6.790 -8.343 1.00 96.62 289 LEU A CA 1
ATOM 2329 C C . LEU A 1 289 ? 2.792 -8.034 -8.561 1.00 96.62 289 LEU A C 1
ATOM 2331 O O . LEU A 1 289 ? 3.240 -9.012 -9.155 1.00 96.62 289 LEU A O 1
ATOM 2335 N N . GLU A 1 290 ? 1.555 -8.015 -8.057 1.00 94.12 290 GLU A N 1
ATOM 2336 C CA . GLU A 1 290 ? 0.659 -9.187 -8.066 1.00 94.12 290 GLU A CA 1
ATOM 2337 C C . GLU A 1 290 ? 0.370 -9.749 -9.471 1.00 94.12 290 GLU A C 1
ATOM 2339 O O . GLU A 1 290 ? 0.006 -10.913 -9.605 1.00 94.12 290 GLU A O 1
ATOM 2344 N N . ASP A 1 291 ? 0.545 -8.940 -10.523 1.00 91.94 291 ASP A N 1
ATOM 2345 C CA . ASP A 1 291 ? 0.345 -9.338 -11.918 1.00 91.94 291 ASP A CA 1
ATOM 2346 C C . ASP A 1 291 ? 1.607 -9.903 -12.597 1.00 91.94 291 ASP A C 1
ATOM 2348 O O . ASP A 1 291 ? 1.578 -10.222 -13.790 1.00 91.94 291 ASP A O 1
ATOM 2352 N N . LEU A 1 292 ? 2.721 -10.025 -11.864 1.00 94.38 292 LEU A N 1
ATOM 2353 C CA . LEU A 1 292 ? 3.985 -10.577 -12.349 1.00 94.38 292 LEU A CA 1
ATOM 2354 C C . LEU A 1 292 ? 4.306 -11.908 -11.663 1.00 94.38 292 LEU A C 1
ATOM 2356 O O . LEU A 1 292 ? 4.671 -11.955 -10.492 1.00 94.38 292 LEU A O 1
ATOM 2360 N N . ASP A 1 293 ? 4.286 -12.977 -12.453 1.00 92.38 293 ASP A N 1
ATOM 2361 C CA . ASP A 1 293 ? 4.656 -14.323 -12.020 1.00 92.38 293 ASP A CA 1
ATOM 2362 C C . ASP A 1 293 ? 6.113 -14.635 -12.405 1.00 92.38 293 ASP A C 1
ATOM 2364 O O . ASP A 1 293 ? 6.400 -15.239 -13.440 1.00 92.38 293 ASP A O 1
ATOM 2368 N N . TYR A 1 294 ? 7.059 -14.122 -11.612 1.00 95.44 294 TYR A N 1
ATOM 2369 C CA . TYR A 1 294 ? 8.487 -14.418 -11.759 1.00 95.44 294 TYR A CA 1
ATOM 2370 C C . TYR A 1 294 ? 9.074 -14.951 -10.451 1.00 95.44 294 TYR A C 1
ATOM 2372 O O . TYR A 1 294 ? 8.727 -14.487 -9.365 1.00 95.44 294 TYR A O 1
ATOM 2380 N N . GLN A 1 295 ? 10.050 -15.859 -10.557 1.00 94.69 295 GLN A N 1
ATOM 2381 C CA . GLN A 1 295 ? 10.713 -16.481 -9.400 1.00 94.69 295 GLN A CA 1
ATOM 2382 C C . GLN A 1 295 ? 11.334 -15.460 -8.439 1.00 94.69 295 GLN A C 1
ATOM 2384 O O . GLN A 1 295 ? 11.268 -15.635 -7.224 1.00 94.69 295 GLN A O 1
ATOM 2389 N N . TRP A 1 296 ? 11.884 -14.361 -8.965 1.00 95.19 296 TRP A N 1
ATOM 2390 C CA . TRP A 1 296 ? 12.464 -13.302 -8.139 1.00 95.19 296 TRP A CA 1
ATOM 2391 C C . TRP A 1 296 ? 11.406 -12.502 -7.359 1.00 95.19 296 TRP A C 1
ATOM 2393 O O . TRP A 1 296 ? 11.735 -11.978 -6.301 1.00 95.19 296 TRP A O 1
ATOM 2403 N N . VAL A 1 297 ? 10.147 -12.434 -7.825 1.00 96.50 297 VAL A N 1
ATOM 2404 C CA . VAL A 1 297 ? 9.061 -11.642 -7.205 1.00 96.50 297 VAL A CA 1
ATOM 2405 C C . VAL A 1 297 ? 8.547 -12.293 -5.920 1.00 96.50 297 VAL A C 1
ATOM 2407 O O . VAL A 1 297 ? 8.362 -11.600 -4.918 1.00 96.50 297 VAL A O 1
ATOM 2410 N N . MET A 1 298 ? 8.361 -13.615 -5.919 1.00 93.31 298 MET A N 1
ATOM 2411 C CA . MET A 1 298 ? 7.778 -14.370 -4.799 1.00 93.31 298 MET A CA 1
ATOM 2412 C C . MET A 1 298 ? 8.431 -14.103 -3.425 1.00 93.31 298 MET A C 1
ATOM 2414 O O . MET A 1 298 ? 7.710 -13.759 -2.484 1.00 93.31 298 MET A O 1
ATOM 2418 N N . PRO A 1 299 ? 9.768 -14.197 -3.252 1.00 95.44 299 PRO A N 1
ATOM 2419 C CA . PRO A 1 299 ? 10.386 -13.927 -1.950 1.00 95.44 299 PRO A CA 1
ATOM 2420 C C . PRO A 1 299 ? 10.228 -12.464 -1.504 1.00 95.44 299 PRO A C 1
ATOM 2422 O O . PRO A 1 299 ? 10.171 -12.183 -0.306 1.00 95.44 299 PRO A O 1
ATOM 2425 N N . ILE A 1 300 ? 10.131 -11.521 -2.446 1.00 96.00 300 ILE A N 1
ATOM 2426 C CA . ILE A 1 300 ? 9.929 -10.099 -2.142 1.00 96.00 300 ILE A CA 1
ATOM 2427 C C . ILE A 1 300 ? 8.489 -9.849 -1.696 1.00 96.00 300 ILE A C 1
ATOM 2429 O O . ILE A 1 300 ? 8.279 -9.117 -0.729 1.00 96.00 300 ILE A O 1
ATOM 2433 N N . GLN A 1 301 ? 7.512 -10.468 -2.366 1.00 95.62 301 GLN A N 1
ATOM 2434 C CA . GLN A 1 301 ? 6.105 -10.422 -1.966 1.00 95.62 301 GLN A CA 1
ATOM 2435 C C . GLN A 1 301 ? 5.938 -10.873 -0.519 1.00 95.62 301 GLN A C 1
ATOM 2437 O O . GLN A 1 301 ? 5.367 -10.139 0.283 1.00 95.62 301 GLN A O 1
ATOM 2442 N N . GLU A 1 302 ? 6.499 -12.029 -0.161 1.00 93.94 302 GLU A N 1
ATOM 2443 C CA . GLU A 1 302 ? 6.390 -12.556 1.201 1.00 93.94 302 GLU A CA 1
ATOM 2444 C C . GLU A 1 302 ? 7.053 -11.634 2.233 1.00 93.94 302 GLU A C 1
ATOM 2446 O O . GLU A 1 302 ? 6.464 -11.323 3.273 1.00 93.94 302 GLU A O 1
ATOM 2451 N N . LYS A 1 303 ? 8.246 -11.115 1.918 1.00 95.62 303 LYS A N 1
ATOM 2452 C CA . LYS A 1 303 ? 8.953 -10.156 2.775 1.00 95.62 303 LYS A CA 1
ATOM 2453 C C . LYS A 1 303 ? 8.132 -8.883 3.008 1.00 95.62 303 LYS A C 1
ATOM 2455 O O . LYS A 1 303 ? 8.003 -8.439 4.147 1.00 95.62 303 LYS A O 1
ATOM 2460 N N . LEU A 1 304 ? 7.597 -8.278 1.947 1.00 96.06 304 LEU A N 1
ATOM 2461 C CA . LEU A 1 304 ? 6.839 -7.027 2.036 1.00 96.06 304 LEU A CA 1
ATOM 2462 C C . LEU A 1 304 ? 5.472 -7.227 2.695 1.00 96.06 304 LEU A C 1
ATOM 2464 O O . LEU A 1 304 ? 5.041 -6.362 3.458 1.00 96.06 304 LEU A O 1
ATOM 2468 N N . ARG A 1 305 ? 4.825 -8.376 2.468 1.00 94.12 305 ARG A N 1
ATOM 2469 C CA . ARG A 1 305 ? 3.587 -8.764 3.150 1.00 94.12 305 ARG A CA 1
ATOM 2470 C C . ARG A 1 305 ? 3.820 -8.890 4.651 1.00 94.12 305 ARG A C 1
ATOM 2472 O O . ARG A 1 305 ? 3.126 -8.235 5.426 1.00 94.12 305 ARG A O 1
ATOM 2479 N N . SER A 1 306 ? 4.843 -9.646 5.053 1.00 92.94 306 SER A N 1
ATOM 2480 C CA . SER A 1 306 ? 5.250 -9.790 6.456 1.00 92.94 306 SER A CA 1
ATOM 2481 C C . SER A 1 306 ? 5.555 -8.437 7.105 1.00 92.94 306 SER A C 1
ATOM 2483 O O . SER A 1 306 ? 5.047 -8.142 8.187 1.00 92.94 306 SER A O 1
ATOM 2485 N N . LEU A 1 307 ? 6.303 -7.571 6.413 1.00 95.31 307 LEU A N 1
ATOM 2486 C CA . LEU A 1 307 ? 6.611 -6.225 6.896 1.00 95.31 307 LEU A CA 1
ATOM 2487 C C . LEU A 1 307 ? 5.344 -5.369 7.069 1.00 95.31 307 LEU A C 1
ATOM 2489 O O . LEU A 1 307 ? 5.179 -4.713 8.092 1.00 95.31 307 LEU A O 1
ATOM 2493 N N . ASN A 1 308 ? 4.411 -5.396 6.115 1.00 94.69 308 ASN A N 1
ATOM 2494 C CA . ASN A 1 308 ? 3.139 -4.672 6.222 1.00 94.69 308 ASN A CA 1
ATOM 2495 C C . ASN A 1 308 ? 2.296 -5.149 7.417 1.00 94.69 308 ASN A C 1
ATOM 2497 O O . ASN A 1 308 ? 1.715 -4.321 8.123 1.00 94.69 308 ASN A O 1
ATOM 2501 N N . LEU A 1 309 ? 2.258 -6.460 7.681 1.00 92.88 309 LEU A N 1
ATOM 2502 C CA . LEU A 1 309 ? 1.596 -7.011 8.866 1.00 92.88 309 LEU A CA 1
ATOM 2503 C C . LEU A 1 309 ? 2.251 -6.505 10.159 1.00 92.88 309 LEU A C 1
ATOM 2505 O O . LEU A 1 309 ? 1.553 -6.023 11.051 1.00 92.88 309 LEU A O 1
ATOM 2509 N N . GLU A 1 310 ? 3.582 -6.544 10.242 1.00 93.69 310 GLU A N 1
ATOM 2510 C CA . GLU A 1 310 ? 4.317 -6.064 11.414 1.00 93.69 310 GLU A CA 1
ATOM 2511 C C . GLU A 1 310 ? 4.035 -4.579 11.690 1.00 93.69 310 GLU A C 1
ATOM 2513 O O . GLU A 1 310 ? 3.680 -4.209 12.811 1.00 93.69 310 GLU A O 1
ATOM 2518 N N . LEU A 1 311 ? 4.117 -3.719 10.670 1.00 94.75 311 LEU A N 1
ATOM 2519 C CA . LEU A 1 311 ? 3.888 -2.278 10.827 1.00 94.75 311 LEU A CA 1
ATOM 2520 C C . LEU A 1 311 ? 2.455 -1.959 11.260 1.00 94.75 311 LEU A C 1
ATOM 2522 O O . LEU A 1 311 ? 2.248 -1.123 12.139 1.00 94.75 311 LEU A O 1
ATOM 2526 N N . ARG A 1 312 ? 1.456 -2.640 10.685 1.00 94.31 312 ARG A N 1
ATOM 2527 C CA . ARG A 1 312 ? 0.048 -2.480 11.084 1.00 94.31 312 ARG A CA 1
ATOM 2528 C C . ARG A 1 312 ? -0.181 -2.930 12.520 1.00 94.31 312 ARG A C 1
ATOM 2530 O O . ARG A 1 312 ? -0.942 -2.288 13.241 1.00 94.31 312 ARG A O 1
ATOM 2537 N N . GLN A 1 313 ? 0.489 -3.996 12.951 1.00 94.62 313 GLN A N 1
ATOM 2538 C CA . GLN A 1 313 ? 0.416 -4.451 14.334 1.00 94.62 313 GLN A CA 1
ATOM 2539 C C . GLN A 1 313 ? 1.059 -3.433 15.280 1.00 94.62 313 GLN A C 1
ATOM 2541 O O . GLN A 1 313 ? 0.462 -3.105 16.304 1.00 94.62 313 GLN A O 1
ATOM 2546 N N . LYS A 1 314 ? 2.226 -2.878 14.927 1.00 95.19 314 LYS A N 1
ATOM 2547 C CA . LYS A 1 314 ? 2.866 -1.812 15.709 1.00 95.19 314 LYS A CA 1
ATOM 2548 C C . LYS A 1 314 ? 1.985 -0.562 15.814 1.00 95.19 314 LYS A C 1
ATOM 2550 O O . LYS A 1 314 ? 1.833 -0.037 16.913 1.00 95.19 314 LYS A O 1
ATOM 2555 N N . LEU A 1 315 ? 1.357 -0.127 14.716 1.00 95.62 315 LEU A N 1
ATOM 2556 C CA . LEU A 1 315 ? 0.386 0.977 14.723 1.00 95.62 315 LEU A CA 1
ATOM 2557 C C . LEU A 1 315 ? -0.804 0.683 15.641 1.00 95.62 315 LEU A C 1
ATOM 2559 O O . LEU A 1 315 ? -1.173 1.520 16.460 1.00 95.62 315 LEU A O 1
ATOM 2563 N N . ALA A 1 316 ? -1.379 -0.519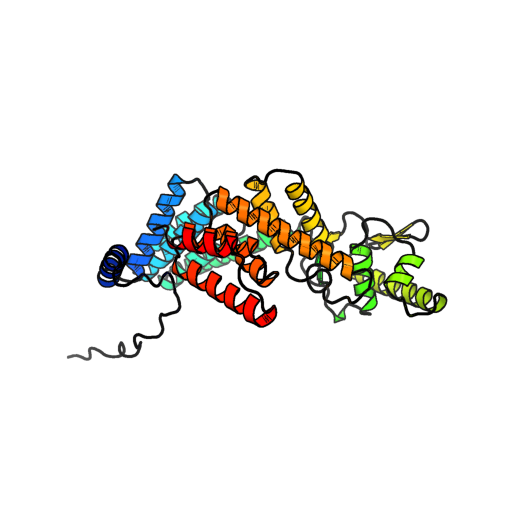 15.559 1.00 95.62 316 ALA A N 1
ATOM 2564 C CA . ALA A 1 316 ? -2.485 -0.911 16.426 1.00 95.62 316 ALA A CA 1
ATOM 2565 C C . ALA A 1 316 ? -2.099 -0.874 17.914 1.00 95.62 316 ALA A C 1
ATOM 2567 O O . ALA A 1 316 ? -2.844 -0.333 18.728 1.00 95.62 316 ALA A O 1
ATOM 2568 N N . 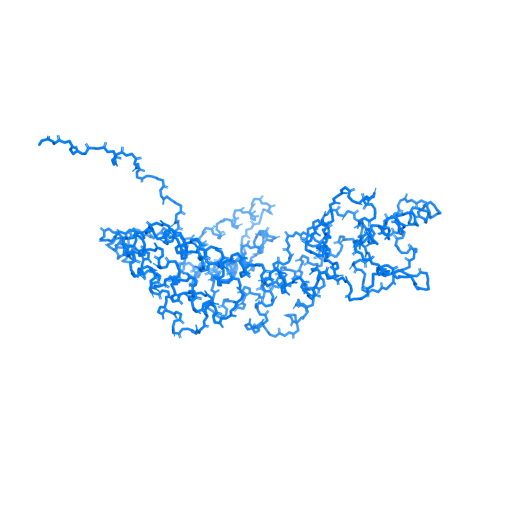VAL A 1 317 ? -0.922 -1.402 18.267 1.00 96.44 317 VAL A N 1
ATOM 2569 C CA . VAL A 1 317 ? -0.397 -1.354 19.641 1.00 96.44 317 VAL A CA 1
ATOM 2570 C C . VAL A 1 317 ? -0.184 0.089 20.094 1.00 96.44 317 VAL A C 1
ATOM 2572 O O . VAL A 1 317 ? -0.631 0.444 21.184 1.00 96.44 317 VAL A O 1
ATOM 2575 N N . TYR A 1 318 ? 0.430 0.925 19.254 1.00 96.31 318 TYR A N 1
ATOM 2576 C CA . TYR A 1 318 ? 0.629 2.346 19.536 1.00 96.31 318 TYR A CA 1
ATOM 2577 C C . TYR A 1 318 ? -0.702 3.052 19.834 1.00 96.31 318 TYR A C 1
ATOM 2579 O O . TYR A 1 318 ? -0.831 3.722 20.859 1.00 96.31 318 TYR A O 1
ATOM 2587 N N . TYR A 1 319 ? -1.722 2.863 18.995 1.00 95.19 319 TYR A N 1
ATOM 2588 C CA . TYR A 1 319 ? -3.020 3.508 19.198 1.00 95.19 319 TYR A CA 1
ATOM 2589 C C . TYR A 1 319 ? -3.750 3.012 20.449 1.00 95.19 319 TYR A C 1
ATOM 2591 O O . TYR A 1 319 ? -4.356 3.824 21.145 1.00 95.19 319 TYR A O 1
ATOM 2599 N N . LEU A 1 320 ? -3.657 1.724 20.789 1.00 94.81 320 LEU A N 1
ATOM 2600 C CA . LEU A 1 320 ? -4.214 1.207 22.045 1.00 94.81 320 LEU A CA 1
ATOM 2601 C C . LEU A 1 320 ? -3.505 1.801 23.271 1.00 94.81 320 LEU A C 1
ATOM 2603 O O . LEU A 1 320 ? -4.157 2.252 24.212 1.00 94.81 320 LEU A O 1
ATOM 2607 N N . GLN A 1 321 ? -2.171 1.882 23.248 1.00 96.00 321 GLN A N 1
ATOM 2608 C CA . GLN A 1 321 ? -1.391 2.498 24.329 1.00 96.00 321 GLN A CA 1
ATOM 2609 C C . GLN A 1 321 ? -1.735 3.981 24.529 1.00 96.00 321 GLN A C 1
ATOM 2611 O O . GLN A 1 321 ? -1.728 4.462 25.660 1.00 96.00 321 GLN A O 1
ATOM 2616 N N . ASN A 1 322 ? -2.097 4.682 23.452 1.00 93.06 322 ASN A N 1
ATOM 2617 C CA . ASN A 1 322 ? -2.470 6.098 23.463 1.00 93.06 322 ASN A CA 1
ATOM 2618 C C . ASN A 1 322 ? -3.989 6.340 23.558 1.00 93.06 322 ASN A C 1
ATOM 2620 O O . ASN A 1 322 ? -4.443 7.449 23.288 1.00 93.06 322 ASN A O 1
ATOM 2624 N N . LYS A 1 323 ? -4.788 5.333 23.945 1.00 93.75 323 LYS A N 1
ATOM 2625 C CA . LYS A 1 323 ? -6.247 5.457 24.146 1.00 93.75 323 LYS A CA 1
ATOM 2626 C C . LYS A 1 323 ? -7.017 5.921 22.905 1.00 93.75 323 LYS A C 1
ATOM 2628 O O . LYS A 1 323 ? -8.033 6.603 23.000 1.00 93.75 323 LYS A O 1
ATOM 2633 N N . MET A 1 324 ? -6.570 5.470 21.734 1.00 91.50 324 MET A N 1
ATOM 2634 C CA . MET A 1 324 ? -7.208 5.688 20.432 1.00 91.50 324 MET A CA 1
ATOM 2635 C C . MET A 1 324 ? -7.690 4.361 19.801 1.00 91.50 324 MET A C 1
ATOM 2637 O O . MET A 1 324 ? -7.290 4.023 18.682 1.00 91.50 324 MET A O 1
ATOM 2641 N N . PRO A 1 325 ? -8.564 3.579 20.465 1.00 87.62 325 PRO A N 1
ATOM 2642 C CA . PRO A 1 325 ? -8.929 2.232 20.013 1.00 87.62 325 PRO A CA 1
ATOM 2643 C C . PRO A 1 325 ? -9.635 2.205 18.648 1.00 87.62 325 PRO A C 1
ATOM 2645 O O . PRO A 1 325 ? -9.490 1.237 17.904 1.00 87.62 325 PRO A O 1
ATOM 2648 N N . ALA A 1 326 ? -10.325 3.284 18.260 1.00 87.31 326 ALA A N 1
ATOM 2649 C CA . ALA A 1 326 ? -10.951 3.398 16.942 1.00 87.31 326 ALA A CA 1
ATOM 2650 C C . ALA A 1 326 ? -9.924 3.373 15.792 1.00 87.31 326 ALA A C 1
ATOM 2652 O O . ALA A 1 326 ? -10.152 2.702 14.786 1.00 87.31 326 ALA A O 1
ATOM 2653 N N . LYS A 1 327 ? -8.769 4.039 15.948 1.00 87.31 327 LYS A N 1
ATOM 2654 C CA . LYS A 1 327 ? -7.677 3.981 14.959 1.00 87.31 327 LYS A CA 1
ATOM 2655 C C . LYS A 1 327 ? -7.021 2.600 14.939 1.00 87.31 327 LYS A C 1
ATOM 2657 O O . LYS A 1 327 ? -6.783 2.044 13.869 1.00 87.31 327 LYS A O 1
ATOM 2662 N N . ALA A 1 328 ? -6.813 1.995 16.112 1.00 90.69 328 ALA A N 1
ATOM 2663 C CA . ALA A 1 328 ? -6.296 0.629 16.206 1.00 90.69 328 ALA A CA 1
ATOM 2664 C C . ALA A 1 328 ? -7.188 -0.373 15.454 1.00 90.69 328 ALA A C 1
ATOM 2666 O O . ALA A 1 328 ? -6.684 -1.233 14.728 1.00 90.69 328 ALA A O 1
ATOM 2667 N N . LEU A 1 329 ? -8.512 -0.233 15.583 1.00 88.88 329 LEU A N 1
ATOM 2668 C CA . LEU A 1 329 ? -9.491 -1.113 14.951 1.00 88.88 329 LEU A CA 1
ATOM 2669 C C . LEU A 1 329 ? -9.351 -1.151 13.421 1.00 88.88 329 LEU A C 1
ATOM 2671 O O . LEU A 1 329 ? -9.422 -2.235 12.843 1.00 88.88 329 LEU A O 1
ATOM 2675 N N . LEU A 1 330 ? -9.078 -0.012 12.772 1.00 87.94 330 LEU A N 1
ATOM 2676 C CA . LEU A 1 330 ? -8.878 0.062 11.316 1.00 87.94 330 LEU A CA 1
ATOM 2677 C C . LEU A 1 330 ? -7.711 -0.823 10.850 1.00 87.94 330 LEU A C 1
ATOM 2679 O O . LEU A 1 330 ? -7.813 -1.526 9.842 1.00 87.94 330 LEU A O 1
ATOM 2683 N N . HIS A 1 331 ? -6.608 -0.837 11.599 1.00 90.38 331 HIS A N 1
ATOM 2684 C CA . HIS A 1 331 ? -5.460 -1.688 11.288 1.00 90.38 331 HIS A CA 1
ATOM 2685 C C . HIS A 1 331 ? -5.723 -3.158 11.623 1.00 90.38 331 HIS A C 1
ATOM 2687 O O . HIS A 1 331 ? -5.356 -4.039 10.846 1.00 90.38 331 HIS A O 1
ATOM 2693 N N . LEU A 1 332 ? -6.394 -3.431 12.743 1.00 90.06 332 LEU A N 1
ATOM 2694 C CA . LEU A 1 332 ? -6.686 -4.790 13.209 1.00 90.06 332 LEU A CA 1
ATOM 2695 C C . LEU A 1 332 ? -7.674 -5.527 12.302 1.00 90.06 332 LEU A C 1
ATOM 2697 O O . LEU A 1 332 ? -7.520 -6.726 12.075 1.00 90.06 332 LEU A O 1
ATOM 2701 N N . GLN A 1 333 ? -8.638 -4.813 11.720 1.00 85.88 333 GLN A N 1
ATOM 2702 C CA . GLN A 1 333 ? -9.541 -5.367 10.710 1.00 85.88 333 GLN A CA 1
ATOM 2703 C C . GLN A 1 333 ? -8.792 -5.793 9.441 1.00 85.88 333 GLN A C 1
ATOM 2705 O O . GLN A 1 333 ? -9.087 -6.840 8.876 1.00 85.88 333 GLN A O 1
ATOM 2710 N N . GLN A 1 334 ? -7.786 -5.032 9.012 1.00 85.88 334 GLN A N 1
ATOM 2711 C CA . GLN A 1 334 ? -6.942 -5.427 7.879 1.00 85.88 334 GLN A CA 1
ATOM 2712 C C . GLN A 1 334 ? -6.059 -6.630 8.237 1.00 85.88 334 GLN A C 1
ATOM 2714 O O . GLN A 1 334 ? -5.953 -7.577 7.462 1.00 85.88 334 GLN A O 1
ATOM 2719 N N . LEU A 1 335 ? -5.480 -6.640 9.441 1.00 90.06 335 LEU A N 1
ATOM 2720 C CA . LEU A 1 335 ? -4.650 -7.748 9.915 1.00 90.06 335 LEU A CA 1
ATOM 2721 C C . LEU A 1 335 ? -5.410 -9.072 10.009 1.00 90.06 335 LEU A C 1
ATOM 2723 O O . LEU A 1 335 ? -4.850 -10.100 9.647 1.00 90.06 335 LEU A O 1
ATOM 2727 N N . ILE A 1 336 ? -6.660 -9.068 10.482 1.00 86.19 336 ILE A N 1
ATOM 2728 C CA . ILE A 1 336 ? -7.440 -10.308 10.601 1.00 86.19 336 ILE A CA 1
ATOM 2729 C C . ILE A 1 336 ? -7.893 -10.838 9.235 1.00 86.19 336 ILE A C 1
ATOM 2731 O O . ILE A 1 336 ? -8.056 -12.041 9.084 1.00 86.19 336 ILE A O 1
ATOM 2735 N N . MET A 1 337 ? -8.058 -9.972 8.226 1.00 84.62 337 MET A N 1
ATOM 2736 C CA . MET A 1 337 ? -8.314 -10.425 6.853 1.00 84.62 337 MET A CA 1
ATOM 2737 C C . MET A 1 337 ? -7.076 -11.074 6.228 1.00 84.62 337 MET A C 1
ATOM 2739 O O . MET A 1 337 ? -7.201 -12.078 5.538 1.00 84.62 337 MET A O 1
ATOM 2743 N N . LEU A 1 338 ? -5.889 -10.515 6.478 1.00 80.31 338 LEU A N 1
ATOM 2744 C CA . LEU A 1 338 ? -4.633 -11.022 5.918 1.00 80.31 338 LEU A CA 1
ATOM 2745 C C . LEU A 1 338 ? -4.079 -12.236 6.678 1.00 80.31 338 LEU A C 1
ATOM 2747 O O . LEU A 1 338 ? -3.404 -13.075 6.091 1.00 80.31 338 LEU A O 1
ATOM 2751 N N . ASN A 1 339 ? -4.337 -12.325 7.984 1.00 84.12 339 ASN A N 1
ATOM 2752 C CA . ASN A 1 339 ? -3.909 -13.431 8.834 1.00 84.12 339 ASN A CA 1
ATOM 2753 C C . ASN A 1 339 ? -5.037 -13.833 9.809 1.00 84.12 339 ASN A C 1
ATOM 2755 O O . ASN A 1 339 ? -4.997 -13.472 10.995 1.00 84.12 339 ASN A O 1
ATOM 2759 N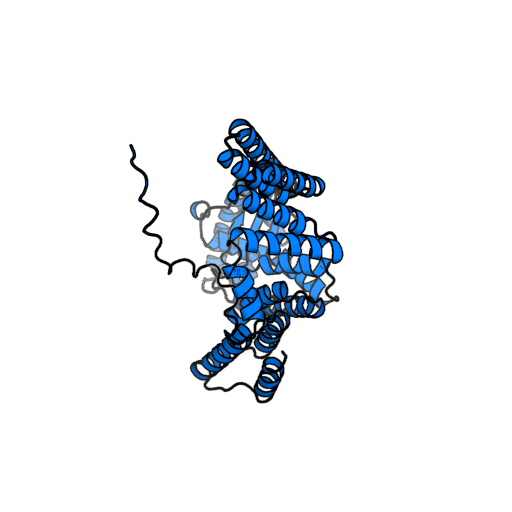 N . PRO A 1 340 ? -6.050 -14.579 9.324 1.00 85.94 340 PRO A N 1
ATOM 2760 C CA . PRO A 1 340 ? -7.256 -14.903 10.088 1.00 85.94 340 PRO A CA 1
ATOM 2761 C C . PRO A 1 340 ? -7.015 -15.832 11.282 1.00 85.94 340 PRO A C 1
ATOM 2763 O O . PRO A 1 340 ? -7.867 -15.910 12.166 1.00 85.94 340 PRO A O 1
ATOM 2766 N N . TYR A 1 341 ? -5.862 -16.502 11.350 1.00 90.50 341 TYR A N 1
ATOM 2767 C CA . TYR A 1 341 ? -5.539 -17.475 12.402 1.00 90.50 341 TYR A CA 1
ATOM 2768 C C . TYR A 1 341 ? -4.638 -16.912 13.510 1.00 90.50 341 TYR A C 1
ATOM 2770 O O . TYR A 1 341 ? -4.272 -17.628 14.442 1.00 90.50 341 TYR A O 1
ATOM 2778 N N . SER A 1 342 ? -4.288 -15.625 13.452 1.00 91.75 342 SER A N 1
ATOM 2779 C CA . SER A 1 342 ? -3.439 -14.989 14.461 1.00 91.75 342 SER A CA 1
ATOM 2780 C C . SER A 1 342 ? -4.205 -14.696 15.754 1.00 91.75 342 SER A C 1
ATOM 2782 O O . SER A 1 342 ? -4.955 -13.719 15.852 1.00 91.75 342 SER A O 1
ATOM 2784 N N . GLU A 1 343 ? -3.951 -15.490 16.799 1.00 94.56 343 GLU A N 1
ATOM 2785 C CA . GLU A 1 343 ? -4.460 -15.196 18.146 1.00 94.56 343 GLU A CA 1
ATOM 2786 C C . GLU A 1 343 ? -3.943 -13.857 18.679 1.00 94.56 343 GLU A C 1
ATOM 2788 O O . GLU A 1 343 ? -4.658 -13.173 19.405 1.00 94.56 343 GLU A O 1
ATOM 2793 N N . THR A 1 344 ? -2.727 -13.449 18.308 1.00 94.31 344 THR A N 1
ATOM 2794 C CA . THR A 1 344 ? -2.155 -12.153 18.699 1.00 94.31 344 THR A CA 1
ATOM 2795 C C . THR A 1 344 ? -2.965 -10.995 18.122 1.00 94.31 344 THR A C 1
ATOM 2797 O O . THR A 1 344 ? -3.326 -10.071 18.852 1.00 94.31 344 THR A O 1
ATOM 2800 N N . THR A 1 345 ? -3.313 -11.070 16.834 1.00 94.06 345 THR A N 1
ATOM 2801 C CA . THR A 1 345 ? -4.180 -10.082 16.178 1.00 94.06 345 THR A CA 1
ATOM 2802 C C . THR A 1 345 ? -5.556 -10.066 16.829 1.00 94.06 345 THR A C 1
ATOM 2804 O O . THR A 1 345 ? -6.082 -8.995 17.130 1.00 94.06 345 THR A O 1
ATOM 2807 N N . LEU A 1 346 ? -6.125 -11.246 17.104 1.00 95.50 346 LEU A N 1
ATOM 2808 C CA . LEU A 1 346 ? -7.417 -11.334 17.772 1.00 95.50 346 LEU A CA 1
ATOM 2809 C C . LEU A 1 346 ? -7.370 -10.726 19.179 1.00 95.50 346 LEU A C 1
ATOM 2811 O O . LEU A 1 346 ? -8.268 -9.967 19.519 1.00 95.50 346 LEU A O 1
ATOM 2815 N N . LYS A 1 347 ? -6.337 -10.997 19.989 1.00 95.88 347 LYS A N 1
ATOM 2816 C CA . LYS A 1 347 ? -6.186 -10.394 21.326 1.00 95.88 347 LYS A CA 1
ATOM 2817 C C . LYS A 1 347 ? -6.257 -8.868 21.249 1.00 95.88 347 LYS A C 1
ATOM 2819 O O . LYS A 1 347 ? -7.050 -8.272 21.969 1.00 95.88 347 LYS A O 1
ATOM 2824 N N . LEU A 1 348 ? -5.498 -8.251 20.341 1.00 96.50 348 LEU A N 1
ATOM 2825 C CA . LEU A 1 348 ? -5.517 -6.798 20.135 1.00 96.50 348 LEU A CA 1
ATOM 2826 C C . LEU A 1 348 ? -6.888 -6.292 19.658 1.00 96.50 348 LEU A C 1
ATOM 2828 O O . LEU A 1 348 ? -7.355 -5.262 20.138 1.00 96.50 348 LEU A O 1
ATOM 2832 N N . LEU A 1 349 ? -7.551 -7.023 18.756 1.00 95.50 349 LEU A N 1
ATOM 2833 C CA . LEU A 1 349 ? -8.894 -6.696 18.267 1.00 95.50 349 LEU A CA 1
ATOM 2834 C C . LEU A 1 349 ? -9.930 -6.700 19.394 1.00 95.50 349 LEU A C 1
ATOM 2836 O O . LEU A 1 349 ? -10.700 -5.751 19.525 1.00 95.50 349 LEU A O 1
ATOM 2840 N N . LEU A 1 350 ? -9.921 -7.733 20.237 1.00 95.12 350 LEU A N 1
ATOM 2841 C CA . LEU A 1 350 ? -10.811 -7.813 21.392 1.00 95.12 350 LEU A CA 1
ATOM 2842 C C . LEU A 1 350 ? -10.520 -6.695 22.400 1.00 95.12 350 LEU A C 1
ATOM 2844 O O . LEU A 1 350 ? -11.464 -6.111 22.925 1.00 95.12 350 LEU A O 1
ATOM 2848 N N . THR A 1 351 ? -9.245 -6.355 22.629 1.00 95.69 351 THR A N 1
ATOM 2849 C CA . THR A 1 351 ? -8.860 -5.200 23.457 1.00 95.69 351 THR A CA 1
ATOM 2850 C C . THR A 1 351 ? -9.436 -3.900 22.911 1.00 95.69 351 THR A C 1
ATOM 2852 O O . THR A 1 351 ? -10.064 -3.164 23.664 1.00 95.69 351 THR A O 1
ATOM 2855 N N . ALA A 1 352 ? -9.290 -3.639 21.608 1.00 92.62 352 ALA A N 1
ATOM 2856 C CA . ALA A 1 352 ? -9.832 -2.437 20.978 1.00 92.62 352 ALA A CA 1
ATOM 2857 C C . ALA A 1 352 ? -11.357 -2.340 21.150 1.00 92.62 352 ALA A C 1
ATOM 2859 O O . ALA A 1 352 ? -11.868 -1.303 21.568 1.00 92.62 352 ALA A O 1
ATOM 2860 N N . CYS A 1 353 ? -12.085 -3.432 20.891 1.00 90.62 353 CYS A N 1
ATOM 2861 C CA . CYS A 1 353 ? -13.537 -3.473 21.073 1.00 90.62 353 CYS A CA 1
ATOM 2862 C C . CYS A 1 353 ? -13.947 -3.253 22.538 1.00 90.62 353 CYS A C 1
ATOM 2864 O O . CYS A 1 353 ? -14.900 -2.523 22.800 1.00 90.62 353 CYS A O 1
ATOM 2866 N N . ALA A 1 354 ? -13.225 -3.851 23.489 1.00 92.00 354 ALA A N 1
ATOM 2867 C CA . ALA A 1 354 ? -13.504 -3.698 24.913 1.00 92.00 354 ALA A CA 1
ATOM 2868 C C . ALA A 1 354 ? -13.236 -2.269 25.413 1.00 92.00 354 ALA A C 1
ATOM 2870 O O . ALA A 1 354 ? -14.069 -1.723 26.131 1.00 92.00 354 ALA A O 1
ATOM 2871 N N . GLU A 1 355 ? -12.136 -1.628 24.993 1.00 90.81 355 GLU A N 1
ATOM 2872 C CA . GLU A 1 355 ? -11.851 -0.221 25.326 1.00 90.81 355 GLU A CA 1
ATOM 2873 C C . GLU A 1 355 ? -12.887 0.747 24.733 1.00 90.81 355 GLU A C 1
ATOM 2875 O O . GLU A 1 355 ? -13.120 1.817 25.289 1.00 90.81 355 GLU A 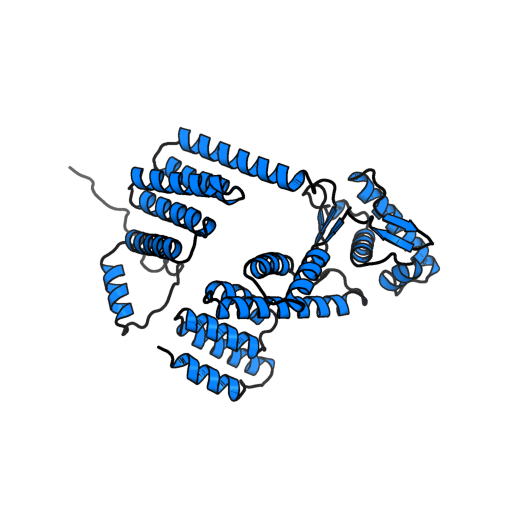O 1
ATOM 2880 N N . MET A 1 356 ? -13.546 0.364 23.635 1.00 88.44 356 MET A N 1
ATOM 2881 C CA . MET A 1 356 ? -14.680 1.099 23.060 1.00 88.44 356 MET A CA 1
ATOM 2882 C C . MET A 1 356 ? -16.029 0.780 23.728 1.00 88.44 356 MET A C 1
ATOM 2884 O O . MET A 1 356 ? -17.042 1.371 23.357 1.00 88.44 356 MET A O 1
ATOM 2888 N N . GLY A 1 357 ? -16.077 -0.159 24.679 1.00 89.94 357 GLY A N 1
ATOM 2889 C CA . GLY A 1 357 ? -17.312 -0.610 25.328 1.00 89.94 357 GLY A CA 1
ATOM 2890 C C . GLY A 1 357 ? -18.200 -1.522 24.467 1.00 89.94 357 GLY A C 1
ATOM 2891 O O . GLY A 1 357 ? -19.337 -1.807 24.845 1.00 89.94 357 GLY A O 1
ATOM 2892 N N . ASP A 1 358 ? -17.712 -2.015 23.322 1.00 88.06 358 ASP A N 1
ATOM 2893 C CA . ASP A 1 358 ? -18.472 -2.885 22.416 1.00 88.06 358 ASP A CA 1
ATOM 2894 C C . ASP A 1 358 ? -18.279 -4.372 22.759 1.00 88.06 358 ASP A C 1
ATOM 2896 O O . ASP A 1 358 ? -17.604 -5.143 22.068 1.00 88.06 358 ASP A O 1
ATOM 2900 N N . GLN A 1 359 ? -18.908 -4.798 23.856 1.00 88.94 359 GLN A N 1
ATOM 2901 C CA . GLN A 1 359 ? -18.896 -6.200 24.297 1.00 88.94 359 GLN A CA 1
ATOM 2902 C C . GLN A 1 359 ? -19.531 -7.158 23.273 1.00 88.94 359 GLN A C 1
ATOM 2904 O O . GLN A 1 359 ? -19.141 -8.324 23.174 1.00 88.94 359 GLN A O 1
ATOM 2909 N N . ALA A 1 360 ? -20.487 -6.681 22.470 1.00 87.81 360 ALA A N 1
ATOM 2910 C CA . ALA A 1 360 ? -21.089 -7.494 21.419 1.00 87.81 360 ALA A CA 1
ATOM 2911 C C . ALA A 1 360 ? -20.062 -7.825 20.323 1.00 87.81 360 ALA A C 1
ATOM 2913 O O . ALA A 1 360 ? -19.993 -8.975 19.877 1.00 87.81 360 ALA A O 1
ATOM 2914 N N . ALA A 1 361 ? -19.230 -6.855 19.930 1.00 88.69 361 ALA A N 1
ATOM 2915 C CA . ALA A 1 361 ? -18.133 -7.075 18.994 1.00 88.69 361 ALA A CA 1
ATOM 2916 C C . ALA A 1 361 ? -17.075 -8.037 19.555 1.00 88.69 361 ALA A C 1
ATOM 2918 O O . ALA A 1 361 ? -16.642 -8.932 18.827 1.00 88.69 361 ALA A O 1
ATOM 2919 N N . VAL A 1 362 ? -16.724 -7.933 20.844 1.00 90.88 362 VAL A N 1
ATOM 2920 C CA . VAL A 1 362 ? -15.797 -8.871 21.512 1.00 90.88 362 VAL A CA 1
ATOM 2921 C C . VAL A 1 362 ? -16.273 -10.322 21.351 1.00 90.88 362 VAL A C 1
ATOM 2923 O O . VAL A 1 362 ? -15.535 -11.181 20.861 1.00 90.88 362 VAL A O 1
ATOM 2926 N N . ILE A 1 363 ? -17.533 -10.600 21.703 1.00 93.19 363 ILE A N 1
ATOM 2927 C CA . ILE A 1 363 ? -18.118 -11.947 21.597 1.00 93.19 363 ILE A CA 1
ATOM 2928 C C . ILE A 1 363 ? -18.164 -12.405 20.135 1.00 93.19 363 ILE A C 1
ATOM 2930 O O . ILE A 1 363 ? -17.783 -13.535 19.823 1.00 93.19 363 ILE A O 1
ATOM 2934 N N . LYS A 1 364 ? -18.598 -11.522 19.226 1.00 91.88 364 LYS A N 1
ATOM 2935 C CA . LYS A 1 364 ? -18.722 -11.824 17.795 1.00 91.88 364 LYS A CA 1
ATOM 2936 C C . LYS A 1 364 ? -17.378 -12.208 17.173 1.00 91.88 364 LYS A C 1
ATOM 2938 O O . LYS A 1 364 ? -17.312 -13.211 16.466 1.00 91.88 364 LYS A O 1
ATOM 2943 N N . HIS A 1 365 ? -16.320 -11.439 17.426 1.00 91.50 365 HIS A N 1
ATOM 2944 C CA . HIS A 1 365 ? -15.000 -11.694 16.848 1.00 91.50 365 HIS A CA 1
ATOM 2945 C C . HIS A 1 365 ? -14.362 -12.970 17.401 1.00 91.50 365 HIS A C 1
ATOM 2947 O O . HIS A 1 365 ? -13.814 -13.753 16.627 1.00 91.50 365 HIS A O 1
ATOM 2953 N N . TYR A 1 366 ? -14.492 -13.236 18.705 1.00 95.12 366 TYR A N 1
ATOM 2954 C CA . TYR A 1 366 ? -13.993 -14.479 19.296 1.00 95.12 366 TYR A CA 1
ATOM 2955 C C . TYR A 1 366 ? -14.712 -15.721 18.747 1.00 95.12 366 TYR A C 1
ATOM 2957 O O . TYR A 1 366 ? -14.070 -16.721 18.415 1.00 95.12 366 TYR A O 1
ATOM 2965 N N . ALA A 1 367 ? -16.040 -15.653 18.611 1.00 93.88 367 ALA A N 1
ATOM 2966 C CA . ALA A 1 367 ? -16.834 -16.740 18.047 1.00 93.88 367 ALA A CA 1
ATOM 2967 C C . ALA A 1 367 ? -16.485 -16.995 16.572 1.00 93.88 367 ALA A C 1
ATOM 2969 O O . ALA A 1 367 ? -16.293 -18.146 16.183 1.00 93.88 367 ALA A O 1
ATOM 2970 N N . ALA A 1 368 ? -16.351 -15.931 15.771 1.00 92.56 368 ALA A N 1
ATOM 2971 C CA . ALA A 1 368 ? -15.959 -16.031 14.367 1.00 92.56 368 ALA A CA 1
ATOM 2972 C C . ALA A 1 368 ? -14.571 -16.665 14.208 1.00 92.56 368 ALA A C 1
ATOM 2974 O O . ALA A 1 368 ? -14.415 -17.597 13.429 1.00 92.56 368 ALA A O 1
ATOM 2975 N N . PHE A 1 369 ? -13.589 -16.226 14.998 1.00 93.69 369 PHE A N 1
ATOM 2976 C CA . PHE A 1 369 ? -12.262 -16.835 14.999 1.00 93.69 369 PHE A CA 1
ATOM 2977 C C . PHE A 1 369 ? -12.325 -18.316 15.360 1.00 93.69 369 PHE A C 1
ATOM 2979 O O . PHE A 1 369 ? -11.852 -19.146 14.598 1.00 93.69 369 PHE A O 1
ATOM 2986 N N . THR A 1 370 ? -12.966 -18.658 16.483 1.00 95.25 370 THR A N 1
ATOM 2987 C CA . THR A 1 370 ? -13.079 -20.047 16.959 1.00 95.25 370 THR A CA 1
ATOM 2988 C C . THR A 1 370 ? -13.690 -20.959 15.898 1.00 95.25 370 THR A C 1
ATOM 2990 O O . THR A 1 370 ? -13.207 -22.072 15.696 1.00 95.25 370 THR A O 1
ATOM 2993 N N . LYS A 1 371 ? -14.720 -20.471 15.197 1.00 93.81 371 LYS A N 1
ATOM 2994 C CA . LYS A 1 371 ? -15.323 -21.168 14.065 1.00 93.81 371 LYS A CA 1
ATOM 2995 C C . LYS A 1 371 ? -14.310 -21.362 12.931 1.00 93.81 371 LYS A C 1
ATOM 2997 O O . LYS A 1 371 ? -14.085 -22.499 12.535 1.00 93.81 371 LYS A O 1
ATOM 3002 N N . ASN A 1 372 ? -13.659 -20.290 12.476 1.00 92.00 372 ASN A N 1
ATOM 3003 C CA . ASN A 1 372 ? -12.724 -20.336 11.350 1.00 92.00 372 ASN A CA 1
ATOM 3004 C C . ASN A 1 372 ? -11.548 -21.295 11.599 1.00 92.00 372 ASN A C 1
ATOM 3006 O O . ASN A 1 372 ? -11.270 -22.141 10.756 1.00 92.00 372 ASN A O 1
ATOM 3010 N N . ILE A 1 373 ? -10.884 -21.234 12.763 1.00 93.81 373 ILE A N 1
ATOM 3011 C CA . ILE A 1 373 ? -9.745 -22.134 13.041 1.00 93.81 373 ILE A CA 1
ATOM 3012 C C . ILE A 1 373 ? -10.203 -23.591 13.183 1.00 93.81 373 ILE A C 1
ATOM 3014 O O . ILE A 1 373 ? -9.474 -24.509 12.808 1.00 93.81 373 ILE A O 1
ATOM 3018 N N . SER A 1 374 ? -11.403 -23.816 13.720 1.00 94.94 374 SER A N 1
ATOM 3019 C CA . SER A 1 374 ? -11.955 -25.164 13.835 1.00 94.94 374 SER A CA 1
ATOM 3020 C C . SER A 1 374 ? -12.309 -25.752 12.473 1.00 94.94 374 SER A C 1
ATOM 3022 O O . SER A 1 374 ? -12.067 -26.936 12.261 1.00 94.94 374 SER A O 1
ATOM 3024 N N . GLU A 1 375 ? -12.899 -24.962 11.575 1.00 93.56 375 GLU A N 1
ATOM 3025 C CA . GLU A 1 375 ? -13.329 -25.419 10.249 1.00 93.56 375 GLU A CA 1
ATOM 3026 C C . GLU A 1 375 ? -12.146 -25.600 9.290 1.00 93.56 375 GLU A C 1
ATOM 3028 O O . GLU A 1 375 ? -12.098 -26.597 8.575 1.00 93.56 375 GLU A O 1
ATOM 3033 N N . GLU A 1 376 ? -11.176 -24.682 9.295 1.00 92.81 376 GLU A N 1
ATOM 3034 C CA . GLU A 1 376 ? -10.091 -24.674 8.303 1.00 92.81 376 GLU A CA 1
ATOM 3035 C C . GLU A 1 376 ? -8.825 -25.396 8.779 1.00 92.81 376 GLU A C 1
ATOM 3037 O O . GLU A 1 376 ? -8.106 -25.969 7.963 1.00 92.81 376 GLU A O 1
ATOM 3042 N N . LEU A 1 377 ? -8.553 -25.414 10.091 1.00 92.44 377 LEU A N 1
ATOM 3043 C CA . LEU A 1 377 ? -7.342 -26.031 10.656 1.00 92.44 377 LEU A CA 1
ATOM 3044 C C . LEU A 1 377 ? -7.631 -27.233 11.566 1.00 92.44 377 LEU A C 1
ATOM 3046 O O . LEU A 1 377 ? -6.697 -27.924 11.971 1.00 92.44 377 LEU A O 1
ATOM 3050 N N . GLY A 1 378 ? -8.891 -27.485 11.937 1.00 93.69 378 GLY A N 1
ATOM 3051 C CA . GLY A 1 378 ? -9.237 -28.522 12.919 1.00 93.69 378 GLY A CA 1
ATOM 3052 C C . GLY A 1 378 ? -8.697 -28.236 14.326 1.00 93.69 378 GLY A C 1
ATOM 3053 O O . GLY A 1 378 ? -8.601 -29.143 15.154 1.00 93.69 378 GLY A O 1
ATOM 3054 N N . LEU A 1 379 ? -8.318 -26.985 14.602 1.00 94.69 379 LEU A N 1
ATOM 3055 C CA . LEU A 1 379 ? -7.736 -26.562 15.872 1.00 94.69 379 LEU A CA 1
ATOM 3056 C C . LEU A 1 379 ? -8.784 -25.874 16.757 1.00 94.69 379 LEU A C 1
ATOM 3058 O O . LEU A 1 379 ? -9.902 -25.571 16.348 1.00 94.69 379 LEU A O 1
ATOM 3062 N N . GLN A 1 380 ? -8.418 -25.625 18.010 1.00 94.00 380 GLN A N 1
ATOM 3063 C CA . GLN A 1 380 ? -9.220 -24.862 18.965 1.00 94.00 380 GLN A CA 1
ATOM 3064 C C . GLN A 1 380 ? -8.385 -23.708 19.524 1.00 94.00 380 GLN A C 1
ATOM 3066 O O . GLN A 1 380 ? -7.164 -23.862 19.616 1.00 94.00 380 GLN A O 1
ATOM 3071 N N . PRO A 1 381 ? -9.008 -22.597 19.968 1.00 95.00 381 PRO A N 1
ATOM 3072 C CA . PRO A 1 381 ? -8.274 -21.518 20.613 1.00 95.00 381 PRO A CA 1
ATOM 3073 C C . PRO A 1 381 ? -7.450 -22.034 21.794 1.00 95.00 381 PRO A C 1
ATOM 3075 O O . PRO A 1 381 ? -7.908 -22.898 22.565 1.00 95.00 381 PRO A O 1
ATOM 3078 N N . SER A 1 382 ? -6.256 -21.474 21.948 1.00 96.75 382 SER A N 1
ATOM 3079 C CA . SER A 1 382 ? -5.316 -21.814 23.005 1.00 96.75 382 SER A CA 1
ATOM 3080 C C . SER A 1 382 ? -5.925 -21.590 24.390 1.00 96.75 382 SER A C 1
ATOM 3082 O O . SER A 1 382 ? -6.877 -20.824 24.592 1.00 96.75 382 SER A O 1
ATOM 3084 N N . SER A 1 383 ? -5.367 -22.271 25.391 1.00 95.56 383 SER A N 1
ATOM 3085 C CA . SER A 1 383 ? -5.792 -22.101 26.784 1.00 95.56 383 SER A CA 1
ATOM 3086 C C . SER A 1 383 ? -5.587 -20.662 27.270 1.00 95.56 383 SER A C 1
ATOM 3088 O O . SER A 1 383 ? -6.422 -20.138 28.009 1.00 95.56 383 SER A O 1
ATOM 3090 N N . GLU A 1 384 ? -4.522 -19.998 26.818 1.00 95.94 384 GLU A N 1
ATOM 3091 C CA . GLU A 1 384 ? -4.263 -18.583 27.078 1.00 95.94 384 GLU A CA 1
ATOM 3092 C C . GLU A 1 384 ? -5.334 -17.691 26.460 1.00 95.94 384 GLU A C 1
ATOM 3094 O O . GLU A 1 384 ? -5.846 -16.793 27.127 1.00 95.94 384 GLU A O 1
ATOM 3099 N N . MET A 1 385 ? -5.714 -17.958 25.210 1.00 96.88 385 MET A N 1
ATOM 3100 C CA . MET A 1 385 ? -6.705 -17.150 24.515 1.00 96.88 385 MET A CA 1
ATOM 3101 C C . MET A 1 385 ? -8.105 -17.304 25.117 1.00 96.88 385 MET A C 1
ATOM 3103 O O . MET A 1 385 ? -8.823 -16.321 25.296 1.00 96.88 385 MET A O 1
ATOM 3107 N N . LYS A 1 386 ? -8.468 -18.519 25.545 1.00 96.31 386 LYS A N 1
ATOM 3108 C CA . LYS A 1 386 ? -9.699 -18.785 26.311 1.00 96.31 386 LYS A CA 1
ATOM 3109 C C . LYS A 1 386 ? -9.737 -18.019 27.636 1.00 96.31 386 LYS A C 1
ATOM 3111 O O . LYS A 1 386 ? -10.758 -17.418 27.966 1.00 96.31 386 LYS A O 1
ATOM 3116 N N . LYS A 1 387 ? -8.629 -18.011 28.390 1.00 96.12 387 LYS A N 1
ATOM 3117 C CA . LYS A 1 387 ? -8.512 -17.247 29.647 1.00 96.12 387 LYS A CA 1
ATOM 3118 C C . LYS A 1 387 ? -8.620 -15.742 29.403 1.00 96.12 387 LYS A C 1
ATOM 3120 O O . LYS A 1 387 ? -9.327 -15.064 30.144 1.00 96.12 387 LYS A O 1
ATOM 3125 N N . PHE A 1 388 ? -7.953 -15.240 28.364 1.00 96.75 388 PHE A N 1
ATOM 3126 C CA . PHE A 1 388 ? -8.002 -13.832 27.979 1.00 96.75 388 PHE A CA 1
ATOM 3127 C C . PHE A 1 388 ? -9.428 -13.391 27.626 1.00 96.75 388 PHE A C 1
ATOM 3129 O O . PHE A 1 388 ? -9.923 -12.418 28.191 1.00 96.75 388 PHE A O 1
ATOM 3136 N N . PHE A 1 389 ? -10.126 -14.156 26.781 1.00 96.44 389 PHE A N 1
ATOM 3137 C CA . PHE A 1 389 ? -11.526 -13.897 26.445 1.00 96.44 389 PHE A CA 1
ATOM 3138 C C . PHE A 1 389 ? -12.423 -13.884 27.695 1.00 96.44 389 PHE A C 1
ATOM 3140 O O . PHE A 1 389 ? -13.169 -12.936 27.921 1.00 96.44 389 PHE A O 1
ATOM 3147 N N . ALA A 1 390 ? -12.292 -14.883 28.574 1.00 94.25 390 ALA A N 1
ATOM 3148 C CA . ALA A 1 390 ? -13.077 -14.946 29.807 1.00 94.25 390 ALA A CA 1
ATOM 3149 C C . ALA A 1 390 ? -12.820 -13.766 30.765 1.00 94.25 390 ALA A C 1
ATOM 3151 O O . ALA A 1 390 ? -13.703 -13.419 31.551 1.00 94.25 390 ALA A O 1
ATOM 3152 N N . HIS A 1 391 ? -11.623 -13.173 30.732 1.00 93.69 391 HIS A N 1
ATOM 3153 C CA . HIS A 1 391 ? -11.296 -11.973 31.499 1.00 93.69 391 HIS A CA 1
ATOM 3154 C C . HIS A 1 391 ? -11.931 -10.723 30.879 1.00 93.69 391 HIS A C 1
ATOM 3156 O O . HIS A 1 391 ? -12.624 -9.981 31.574 1.00 93.69 391 HIS A O 1
ATOM 3162 N N . ILE A 1 392 ? -11.743 -10.515 29.573 1.00 93.12 392 ILE A N 1
ATOM 3163 C CA . ILE A 1 392 ? -12.171 -9.283 28.901 1.00 93.12 392 ILE A CA 1
ATOM 3164 C C . ILE A 1 392 ? -13.697 -9.184 28.755 1.00 93.12 392 ILE A C 1
ATOM 3166 O O . ILE A 1 392 ? -14.264 -8.100 28.866 1.00 93.12 392 ILE A O 1
ATOM 3170 N N . SER A 1 393 ? -14.392 -10.319 28.632 1.00 85.94 393 SER A N 1
ATOM 3171 C CA . SER A 1 393 ? -15.861 -10.362 28.618 1.00 85.94 393 SER A CA 1
ATOM 3172 C C . SER A 1 393 ? -16.510 -10.061 29.975 1.00 85.94 393 SER A C 1
ATOM 3174 O O . SER A 1 393 ? -17.729 -9.927 30.049 1.00 85.94 393 SER A O 1
ATOM 3176 N N . LYS A 1 394 ? -15.731 -9.987 31.066 1.00 80.12 394 LYS A N 1
ATOM 3177 C CA . LYS A 1 394 ? -16.228 -9.643 32.412 1.00 80.12 394 LYS A CA 1
ATOM 3178 C C . LYS A 1 394 ? -15.997 -8.181 32.795 1.00 80.12 394 LYS A C 1
ATOM 3180 O O . LYS A 1 394 ? -16.547 -7.754 33.809 1.00 80.12 394 LYS A O 1
ATOM 3185 N N . GLN A 1 395 ? -15.194 -7.432 32.037 1.00 65.00 395 GLN A N 1
ATOM 3186 C CA . GLN A 1 395 ? -14.986 -6.003 32.278 1.00 65.00 395 GLN A CA 1
ATOM 3187 C C . GLN A 1 395 ? -16.254 -5.236 31.863 1.00 65.00 395 GLN A C 1
ATOM 3189 O O . GLN A 1 395 ? -16.654 -5.277 30.699 1.00 65.00 395 GLN A O 1
ATOM 3194 N N . LYS A 1 396 ? -16.920 -4.627 32.853 1.00 49.31 396 LYS A N 1
ATOM 3195 C CA . LYS A 1 396 ? -18.124 -3.798 32.704 1.00 49.31 396 LYS A CA 1
ATOM 3196 C C . LYS A 1 396 ? -17.767 -2.332 32.567 1.00 49.31 396 LYS A C 1
ATOM 3198 O O . LYS A 1 396 ? -16.870 -1.905 33.328 1.00 49.31 396 LYS A O 1
#

Foldseek 3Di:
DDDDDDDPPDPPPPPPCPVDDDPDDCPDPVVVVVVVCPVVDPPLVVLLVVLVVVLVVDVVPDCPLLSNLVSLLVNLVSCLVVVVLVSSLVSLVVSLVSDVVVADDRNLVSLQSSLVSCVSVVVNVVSVVSNVVSVVSVVVVLCVVLVVQQQAWEWQFQPATWIDHNNHTDDPVLQPDPLLSVLVLVLVPDPDWAAPVVSLCFSPVPDDPVVSSVVVVVSVVSNQVSVCVRPVDRQWDDDPRTIHGDPPRYHYLVVQLVVLLVVVVVDQDDPVSLVSLVVSLVSNPHFGNPVDDTPVRVVVSVVVLVSSLVSLLSSLVVCLVVLNLVRSLVSLVVNCVSPVQDLSSLLSNLSSCLSVVNLVSNVVSQVVSQVVCCVPVVDGDDPVSVVSSVVSNPDD

=== Feature glossary ===
Reading guide. The protein is described through the following features:

Foldseek 3Di. A 3Di character summarizes, for each residue, the relative orientation of the Cα frame of its nearest spatial neighbor. Because it encodes fold topology rather than chemistry, 3Di alignments detect remote structural similarity that sequence alignment misses.

Contact-map, Ramachandran, and PAE plots. Plot images: a contact map (which residues are close in 3D, as an N×N binary image), a Ramachandran scatter (backbone torsion angles, revealing secondary-structure composition at a glance), and — for AlphaFold structures — a PAE heatmap (pairwise prediction confidence).

Radius of gyration, Cα contacts, bounding box. Radius of gyration (Rg) is the root-mean-square distance of Cα atoms from their centroid — a single number for overall size and compactness. A globular domain of N residues has Rg ≈ 2.2·N^0.38 Å; an extended or disordered chain has a much larger Rg. The Cα contact count is the number of residue pairs whose Cα atoms are within 8 Å and are more than four positions apart in sequence — a standard proxy for tertiary packing density. The bounding box is the smallest axis-aligned box enclosing all Cα atoms.

Secondary structure (8-state, DSSP). Eight-state secondary structure (DSSP): H is the canonical α-helix, G the tighter 3₁₀-helix, I the wider π-helix; E/B are β-structure, T and S are turns and bends, and '-' is everything else. DSSP derives these from the pattern of main-chain N–H···O=C hydrogen bonds, not from the sequence.

B-factor. B-factor (Debye–Waller factor) reflects atomic displacement in the crystal lattice. It is an experimental observable (units Å²), not a prediction; low values mean the atom is pinned down, high values mean it moves or is heterogeneous across the crystal.

pLDDT. pLDDT is the predicted lDDT-Cα score: AlphaFold's confidence that the local environment of each residue (all inter-atomic distances within 15 Å) is correctly placed. It is a per-residue number between 0 and 100, with higher meaning more reliable.

Nearest PDB structures. Nearest PDB neighbors are the top structural matches found by Foldseek when searching this structure against the entire Protein Data Bank. Each hit reports a TM-score (0 to 1; >0.5 almost always implies the same fold) and an E-value. These are *structural* homologs — they may share no detectable sequence similarity.

Solvent-accessible surface area. Accessible surface area quantifies burial. A residue with SASA near zero is packed into the hydrophobic core; one with SASA >100 Å² sits on the surface. Computed here via the Shrake–Rupley numerical algorithm with a 1.4 Å probe.

Rendered structure images. Structure images are PyMOL renders from six orthogonal camera directions. Cartoon representation draws helices as coils and strands as arrows; sticks shows the backbone as bonds; surface shows the solvent-excluded envelope. Rainbow coloring maps sequence position to hue (blue→red, N→C); chain coloring assigns a distinct color per polypeptide.

Backbone torsions (φ/ψ). φ (phi) and ψ (psi) are the two rotatable backbone dihedrals per residue: φ is the C(i-1)–N–Cα–C torsion, ψ is the N–Cα–C–N(i+1) torsion, both in degrees on (−180°, 180°]. α-helical residues cluster near (−60°, −45°); β-strand residues near (−120°, +130°). A Ramachandran plot is simply a scatter of (φ, ψ) for every residue.

Predicted aligned error. Predicted Aligned Error (PAE) is an AlphaFold confidence matrix: entry (i, j) is the expected error in the position of residue j, in ångströms, when the prediction is superimposed on the true structure at residue i. Low PAE within a block of residues means that block is internally rigid and well-predicted; high PAE between two blocks means their relative placement is uncertain even if each block individually is confident.

mmCIF coordinates. Structure coordinates are given as an mmCIF _atom_site loop: one row per atom with element, residue name, chain id, sequence number, and x/y/z position in Å. Only the four main-chain atoms per residue are included here; side chains are omitted to keep the record compact.

InterPro / GO / CATH / organism. Database cross-references. InterPro integrates a dozen domain/family signature databases into unified entries with residue-range hits. GO terms attach function/process/location labels with evidence codes. CATH codes position the fold in a four-level structural taxonomy. Organism is the NCBI-taxonomy species name.

Secondary structure (3-state, P-SEA). SS3 is a coarse helix/strand/coil call (letters a/b/c) made by the P-SEA algorithm from inter-Cα distances and dihedrals. It is less detailed than DSSP but needs only Cα positions.

Sequence. Sequence gives the chain of amino acids in standard one-letter code (A=alanine, C=cysteine, …, Y=tyrosine), read N→C. It is the only feature that is directly encoded by the gene; all structural features are derived from the folded form of this sequence.